Protein AF-0000000066044837 (afdb_homodimer)

pLDDT: mean 96.73, std 2.52, range [81.62, 98.88]

Organism: Granulibacter bethesdensis (strain ATCC BAA-1260 / CGDNIH1) (NCBI:txid391165)

Radius of gyration: 22.14 Å; Cα contacts (8 Å, |Δi|>4): 849; chains: 2; bounding box: 53×65×47 Å

Secondary structure (DSSP, 8-state):
--EEE----HHHHHHHHHTT---EE------HHHHHHHHHHTT--HHHHHHHHHHHHHHHHHHHSTTSEEEEEEEEEEETTEEE---SSHHHHHHHHHHHTT-EEEEEEEEEEEETTEEEEEEEE--EEEE----HHHHHHHHHHHGGGGGGSTTS--TTTGGGGGEEEEES-HHHHHTS-HHHHHHHHHHTTSS--/--EEE----HHHHHHHHHTT---EE------HHHHHHHHHHTT--HHHHHHHHHHHHHHHHHHHSTTSEEEEEEEEEEETTEEE---SSHHHHHHHHHHHTT-EEEEEEEEEEEETTEEEEEEEE--EEEE----HHHHHHHHHHHGGGGGGSTTS--TTTGGGGGEEEEES-HHHHHTS-HHHHHHHHHHTTSS--

Solvent-accessible surface area (backbone atoms only — not comparable to full-atom values): 20075 Å² total; per-residue (Å²): 114,51,40,32,31,25,42,77,51,65,60,53,51,48,51,37,47,37,45,66,43,81,53,50,68,48,61,50,93,67,67,61,67,60,53,49,51,53,34,50,76,70,65,50,49,67,62,56,45,18,38,49,54,4,38,52,23,7,27,58,51,5,56,78,37,50,81,24,46,15,37,5,52,22,69,37,32,38,43,93,89,40,78,42,64,57,38,92,44,69,69,52,33,50,53,47,49,59,67,42,45,59,34,63,36,32,41,31,13,11,34,21,34,12,39,53,47,37,80,75,49,70,54,77,47,66,27,38,41,30,29,36,80,64,37,69,68,38,49,53,50,48,50,66,71,51,48,74,65,24,45,79,24,54,76,50,48,41,65,88,28,48,36,46,73,50,42,76,45,78,45,70,54,67,48,27,70,64,41,32,51,51,64,67,48,51,54,50,36,34,76,69,63,60,38,82,73,116,50,40,32,31,24,41,77,50,64,59,54,50,50,53,38,48,37,43,66,43,80,53,50,68,46,63,49,94,67,67,61,66,59,52,51,52,51,33,52,75,71,66,50,51,67,61,56,44,17,38,50,53,4,37,53,25,6,26,59,50,4,56,79,37,50,82,25,46,14,37,6,50,22,68,36,32,37,43,92,89,41,78,42,64,57,38,92,44,70,70,52,34,51,53,49,50,59,66,41,45,58,33,63,36,32,42,29,12,10,34,22,34,11,39,53,49,36,80,75,48,72,52,77,47,66,27,38,42,29,29,37,78,63,37,68,70,39,49,54,51,49,49,66,70,51,47,74,64,24,46,79,25,54,76,48,49,42,67,88,28,47,37,47,73,48,42,76,45,77,45,70,54,67,48,29,70,65,41,33,50,51,66,65,46,52,53,49,37,33,78,69,61,61,39,82,72

Sequence (394 aa):
MKLILASASSARRSMLEQAGIDAESIPAAVDEDMVKQSMRAEGASAAETATALAHLKAERISRRYPDSVVIGSDQLLVCEGAWFDKAPDLERARARLLDFRGRAHHLVTSVVCAKGGSRLWHHVETPCLHMRRFSEDFLNRYLAQEGEALLGSVGCYRLEGPGIQLFDRIEGDYFSILGMPLLPLLGFLRQHQALTVMKLILASASSARRSMLEQAGIDAESIPAAVDEDMVKQSMRAEGASAAETATALAHLKAERISRRYPDSVVIGSDQLLVCEGAWFDKAPDLERARARLLDFRGRAHHLVTSVVCAKGGSRLWHHVETPCLHMRRFSEDFLNRYLAQEGEALLGSVGCYRLEGPGIQLFDRIEGDYFSILGMPLLPLLGFLRQHQALTV

Nearest PDB structures (foldseek):
  4heb-assembly1_B  TM=9.220E-01  e=2.336E-16  Bacillus subtilis
  4heb-assembly1_A  TM=9.160E-01  e=2.829E-16  Bacillus subtilis
  1exc-assembly1_A  TM=9.214E-01  e=7.849E-16  Bacillus subtilis
  4lu1-assembly1_A  TM=8.608E-01  e=3.426E-16  Escherichia coli K-12
  4jhc-assembly1_A  TM=8.567E-01  e=5.022E-16  Escherichia coli K-12

Foldseek 3Di:
DAEAEQDPFPLVVVVCVVVVHDHHYDHADDPLVVLVVVCVVVVHDPLRSQQVQQLVSQLRVQLVVQVYKYKGKGKWKAFPRDTFAQDPALVVLLVLLQVLEQHKIKIWMKMWIDHNNGTDDMDIWIKMFGFYNDDVVVVVVVCVVCPCVLSSARNSADCVDPRVNRGDDIGTDPSVNSHHPVVVVVVVCVVVVVDDD/DAEAEQDPFPLVVVVCVVVVHDHHYHHADDPLVVLVVVCVVVVHDPLRSQQVQQLVSQLRVQLVVQVYKYKGKGKWKAFPRDTFAQDPALVVLLVLLQVLEQHKIKIWMKMWIDHNNGTDDMDIWIKMFGFYNDDVVVVVVVCVVCPCVLSSARNSADCVDPRVNRGDDIGTDPSVNSHHPVVVVVVVCVVVVVDDD

Structure (mmCIF, N/CA/C/O backbone):
data_AF-0000000066044837-model_v1
#
loop_
_entity.id
_entity.type
_entity.pdbx_description
1 polymer 'Nucleoside triphosphate pyrophosphatase'
#
loop_
_atom_site.group_PDB
_atom_site.id
_atom_site.type_symbol
_atom_site.label_atom_id
_atom_site.label_alt_id
_atom_site.label_comp_id
_atom_site.label_asym_id
_atom_site.label_entity_id
_atom_site.label_seq_id
_atom_site.pdbx_PDB_ins_code
_atom_site.Cartn_x
_atom_site.Cartn_y
_atom_site.Cartn_z
_atom_site.occupancy
_atom_site.B_iso_or_equiv
_atom_site.auth_seq_id
_atom_site.auth_comp_id
_atom_site.auth_asym_id
_atom_site.auth_atom_id
_atom_site.pdbx_PDB_model_num
ATOM 1 N N . MET A 1 1 ? 20.234 14.742 12.75 1 83.12 1 MET A N 1
ATOM 2 C CA . MET A 1 1 ? 19.062 15.617 12.742 1 83.12 1 MET A CA 1
ATOM 3 C C . MET A 1 1 ? 17.859 14.914 13.344 1 83.12 1 MET A C 1
ATOM 5 O O . MET A 1 1 ? 17.625 13.734 13.086 1 83.12 1 MET A O 1
ATOM 9 N N . LYS A 1 2 ? 17.188 15.586 14.258 1 94.25 2 LYS A N 1
ATOM 10 C CA . LYS A 1 2 ? 16.031 15.016 14.938 1 94.25 2 LYS A CA 1
ATOM 11 C C . LYS A 1 2 ? 14.758 15.227 14.133 1 94.25 2 LYS A C 1
ATOM 13 O O . LYS A 1 2 ? 14.531 16.312 13.594 1 94.25 2 LYS A O 1
ATOM 18 N N . LEU A 1 3 ? 14.016 14.18 13.992 1 97.88 3 LEU A N 1
ATOM 19 C CA . LEU A 1 3 ? 12.742 14.227 13.273 1 97.88 3 LEU A CA 1
ATOM 20 C C . LEU A 1 3 ? 11.57 14.148 14.242 1 97.88 3 LEU A C 1
ATOM 22 O O . LEU A 1 3 ? 11.594 13.359 15.188 1 97.88 3 LEU A O 1
ATOM 26 N N . ILE A 1 4 ? 10.633 15.031 14 1 98.62 4 ILE A N 1
ATOM 27 C CA . ILE A 1 4 ? 9.422 15.016 14.812 1 98.62 4 ILE A CA 1
ATOM 28 C C . ILE A 1 4 ? 8.195 14.922 13.914 1 98.62 4 ILE A C 1
ATOM 30 O O . ILE A 1 4 ? 8.117 15.594 12.883 1 98.62 4 ILE A O 1
ATOM 34 N N . LEU A 1 5 ? 7.309 14.039 14.203 1 98.69 5 LEU A N 1
ATOM 35 C CA . LEU A 1 5 ? 6 13.938 13.562 1 98.69 5 LEU A CA 1
ATOM 36 C C . LEU A 1 5 ? 4.941 14.695 14.367 1 98.69 5 LEU A C 1
ATOM 38 O O . LEU A 1 5 ? 4.586 14.281 15.477 1 98.69 5 LEU A O 1
ATOM 42 N N . ALA A 1 6 ? 4.414 15.781 13.805 1 98.5 6 ALA A N 1
ATOM 43 C CA . ALA A 1 6 ? 3.402 16.609 14.469 1 98.5 6 ALA A CA 1
ATOM 44 C C . ALA A 1 6 ? 2.01 16 14.289 1 98.5 6 ALA A C 1
ATOM 46 O O . ALA A 1 6 ? 1.117 16.641 13.734 1 98.5 6 ALA A O 1
ATOM 47 N N . SER A 1 7 ? 1.787 14.797 14.766 1 96.75 7 SER A N 1
ATOM 48 C CA . SER A 1 7 ? 0.546 14.055 14.555 1 96.75 7 SER A CA 1
ATOM 49 C C . SER A 1 7 ? 0.29 13.078 15.695 1 96.75 7 SER A C 1
ATOM 51 O O . SER A 1 7 ? 1.23 12.516 16.266 1 96.75 7 SER A O 1
ATOM 53 N N . ALA A 1 8 ? -0.935 12.914 16.031 1 93.75 8 ALA A N 1
ATOM 54 C CA . ALA A 1 8 ? -1.349 11.859 16.953 1 93.75 8 ALA A CA 1
ATOM 55 C C . ALA A 1 8 ? -1.786 10.609 16.203 1 93.75 8 ALA A C 1
ATOM 57 O O . ALA A 1 8 ? -2.172 9.609 16.812 1 93.75 8 ALA A O 1
ATOM 58 N N . SER A 1 9 ? -1.78 10.672 14.883 1 93.75 9 SER A N 1
ATOM 59 C CA . SER A 1 9 ? -2.283 9.586 14.047 1 93.75 9 SER A CA 1
ATOM 60 C C . SER A 1 9 ? -1.426 8.336 14.195 1 93.75 9 SER A C 1
ATOM 62 O O . SER A 1 9 ? -0.23 8.359 13.898 1 93.75 9 SER A O 1
ATOM 64 N N . SER A 1 10 ? -2.053 7.266 14.555 1 94 10 SER A N 1
ATOM 65 C CA . SER A 1 10 ? -1.357 5.988 14.641 1 94 10 SER A CA 1
ATOM 66 C C . SER A 1 10 ? -0.9 5.512 13.266 1 94 10 SER A C 1
ATOM 68 O O . SER A 1 10 ? 0.177 4.926 13.133 1 94 10 SER A O 1
ATOM 70 N N . ALA A 1 11 ? -1.699 5.758 12.258 1 94.69 11 ALA A N 1
ATOM 71 C CA . ALA A 1 11 ? -1.371 5.344 10.891 1 94.69 11 ALA A CA 1
ATOM 72 C C . ALA A 1 11 ? -0.108 6.043 10.398 1 94.69 11 ALA A C 1
ATOM 74 O O . ALA A 1 11 ? 0.78 5.402 9.828 1 94.69 11 ALA A O 1
ATOM 75 N N . ARG A 1 12 ? 0.015 7.32 10.641 1 96.94 12 ARG A N 1
ATOM 76 C CA . ARG A 1 12 ? 1.171 8.094 10.203 1 96.94 12 ARG A CA 1
ATOM 77 C C . ARG A 1 12 ? 2.432 7.668 10.945 1 96.94 12 ARG A C 1
ATOM 79 O O . ARG A 1 12 ? 3.494 7.516 10.344 1 96.94 12 ARG A O 1
ATOM 86 N N . ARG A 1 13 ? 2.285 7.445 12.18 1 96.81 13 ARG A N 1
ATOM 87 C CA . ARG A 1 13 ? 3.412 6.988 12.992 1 96.81 13 ARG A CA 1
ATOM 88 C C . ARG A 1 13 ? 3.902 5.621 12.523 1 96.81 13 ARG A C 1
ATOM 90 O O . ARG A 1 13 ? 5.102 5.422 12.32 1 96.81 13 ARG A O 1
ATOM 97 N N . SER A 1 14 ? 2.988 4.691 12.383 1 95.94 14 SER A N 1
ATOM 98 C CA . SER A 1 14 ? 3.318 3.34 11.938 1 95.94 14 SER A CA 1
ATOM 99 C C . SER A 1 14 ? 4 3.359 10.57 1 95.94 14 SER A C 1
ATOM 101 O O . SER A 1 14 ? 4.938 2.598 10.328 1 95.94 14 SER A O 1
ATOM 103 N N . MET A 1 15 ? 3.514 4.215 9.742 1 96.25 15 MET A N 1
ATOM 104 C CA . MET A 1 15 ? 4.055 4.344 8.391 1 96.25 15 MET A CA 1
ATOM 105 C C . MET A 1 15 ? 5.527 4.73 8.43 1 96.25 15 MET A C 1
ATOM 107 O O . MET A 1 15 ? 6.355 4.125 7.746 1 96.25 15 MET A O 1
ATOM 111 N N . LEU A 1 16 ? 5.879 5.699 9.234 1 97.56 16 LEU A N 1
ATOM 112 C CA . LEU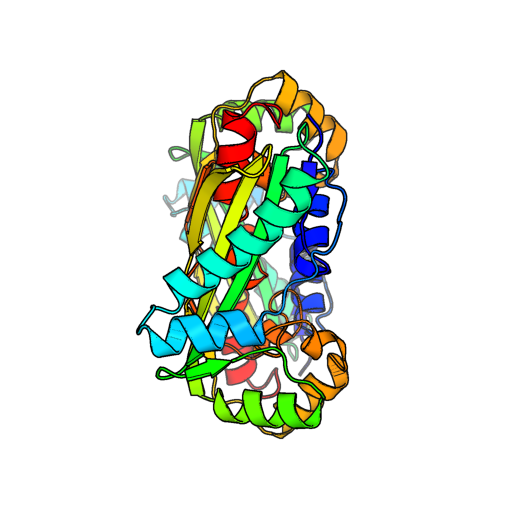 A 1 16 ? 7.262 6.141 9.375 1 97.56 16 LEU A CA 1
ATOM 113 C C . LEU A 1 16 ? 8.117 5.055 10.016 1 97.56 16 LEU A C 1
ATOM 115 O O . LEU A 1 16 ? 9.227 4.773 9.555 1 97.56 16 LEU A O 1
ATOM 119 N N . GLU A 1 17 ? 7.531 4.441 11.016 1 97.06 17 GLU A N 1
ATOM 120 C CA . GLU A 1 17 ? 8.25 3.373 11.711 1 97.06 17 GLU A CA 1
ATOM 121 C C . GLU A 1 17 ? 8.57 2.221 10.766 1 97.06 17 GLU A C 1
ATOM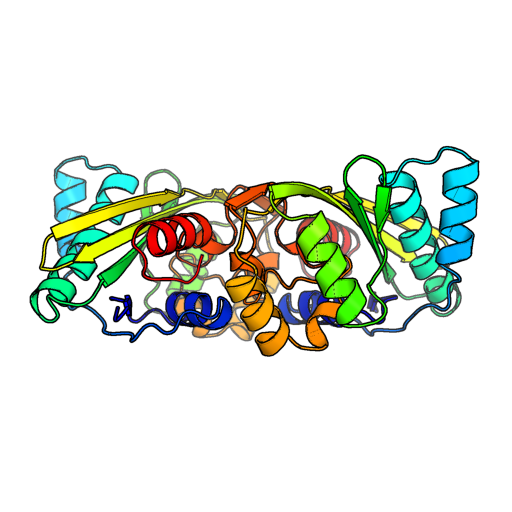 123 O O . GLU A 1 17 ? 9.695 1.717 10.75 1 97.06 17 GLU A O 1
ATOM 128 N N . GLN A 1 18 ? 7.629 1.812 10.016 1 95.94 18 GLN A N 1
ATOM 129 C CA . GLN A 1 18 ? 7.812 0.71 9.078 1 95.94 18 GLN A CA 1
ATOM 130 C C . GLN A 1 18 ? 8.852 1.058 8.016 1 95.94 18 GLN A C 1
ATOM 132 O O . GLN A 1 18 ? 9.578 0.18 7.539 1 95.94 18 GLN A O 1
ATOM 137 N N . ALA A 1 19 ? 8.898 2.297 7.668 1 96.56 19 ALA A N 1
ATOM 138 C CA . ALA A 1 19 ? 9.859 2.756 6.676 1 96.56 19 ALA A CA 1
ATOM 139 C C . ALA A 1 19 ? 11.258 2.885 7.281 1 96.56 19 ALA A C 1
ATOM 141 O O . ALA A 1 19 ? 12.211 3.234 6.59 1 96.56 19 ALA A O 1
ATOM 142 N N . GLY A 1 20 ? 11.367 2.656 8.586 1 94.94 20 GLY A N 1
ATOM 143 C CA . GLY A 1 20 ? 12.648 2.732 9.273 1 94.94 20 GLY A CA 1
ATOM 144 C C . GLY A 1 20 ? 13.008 4.137 9.711 1 94.94 20 GLY A C 1
ATOM 145 O O . GLY A 1 20 ? 14.188 4.461 9.875 1 94.94 20 GLY A O 1
ATOM 146 N N . ILE A 1 21 ? 12.031 4.992 9.781 1 95.69 21 ILE A N 1
ATOM 147 C CA . ILE A 1 21 ? 12.273 6.375 10.18 1 95.69 21 ILE A CA 1
ATOM 148 C C . ILE A 1 21 ? 11.969 6.539 11.664 1 95.69 21 ILE A C 1
ATOM 150 O O . ILE A 1 21 ? 10.852 6.254 12.117 1 95.69 21 ILE A O 1
ATOM 154 N N . ASP A 1 22 ? 12.914 6.922 12.359 1 95 22 ASP A N 1
ATOM 155 C CA . ASP A 1 22 ? 12.758 7.211 13.781 1 95 22 ASP A CA 1
ATOM 156 C C . ASP A 1 22 ? 12.312 8.656 14 1 95 22 ASP A C 1
ATOM 158 O O . ASP A 1 22 ? 13.141 9.57 14.023 1 95 22 ASP A O 1
ATOM 162 N N . ALA A 1 23 ? 11.039 8.875 14.156 1 97.38 23 ALA A N 1
ATOM 163 C CA . ALA A 1 23 ? 10.461 10.195 14.398 1 97.38 23 ALA A CA 1
ATOM 164 C C . ALA A 1 23 ? 9.656 10.211 15.695 1 97.38 23 ALA A C 1
ATOM 166 O O . ALA A 1 23 ? 8.828 9.328 15.93 1 97.38 23 ALA A O 1
ATOM 167 N N . GLU A 1 24 ? 9.945 11.156 16.516 1 97.69 24 GLU A N 1
ATOM 168 C CA . GLU A 1 24 ? 9.148 11.336 17.734 1 97.69 24 GLU A CA 1
ATOM 169 C C . GLU A 1 24 ? 7.793 11.961 17.422 1 97.69 24 GLU A C 1
ATOM 171 O O . GLU A 1 24 ? 7.711 12.969 16.703 1 97.69 24 GLU A O 1
ATOM 176 N N . SER A 1 25 ? 6.738 11.344 17.891 1 97.88 25 SER A N 1
ATOM 177 C CA . SER A 1 25 ? 5.395 11.875 17.672 1 97.88 25 SER A CA 1
ATOM 178 C C . SER A 1 25 ? 5 12.867 18.75 1 97.88 25 SER A C 1
ATOM 180 O O . SER A 1 25 ? 4.957 12.523 19.938 1 97.88 25 SER A O 1
ATOM 182 N N . ILE A 1 26 ? 4.758 14.062 18.391 1 97.94 26 ILE A N 1
ATOM 183 C CA . ILE A 1 26 ? 4.281 15.117 19.281 1 97.94 26 ILE A CA 1
ATOM 184 C C . ILE A 1 26 ? 3.059 15.789 18.656 1 97.94 26 ILE A C 1
ATOM 186 O O . ILE A 1 26 ? 3.188 16.625 17.766 1 97.94 26 ILE A O 1
ATOM 190 N N . PRO A 1 27 ? 1.899 15.414 19.172 1 96.25 27 PRO A N 1
ATOM 191 C CA . PRO A 1 27 ? 0.694 16.016 18.594 1 96.25 27 PRO A CA 1
ATOM 192 C C . PRO A 1 27 ? 0.647 17.531 18.781 1 96.25 27 PRO A C 1
ATOM 194 O O . PRO A 1 27 ? 1.071 18.047 19.812 1 96.25 27 PRO A O 1
ATOM 197 N N . ALA A 1 28 ? 0.151 18.188 17.719 1 94.12 28 ALA A N 1
ATOM 198 C CA . ALA A 1 28 ? -0.02 19.641 17.766 1 94.12 28 ALA A CA 1
ATOM 199 C C . ALA A 1 28 ? -1.445 20 18.172 1 94.12 28 ALA A C 1
ATOM 201 O O . ALA A 1 28 ? -2.41 19.438 17.656 1 94.12 28 ALA A O 1
ATOM 202 N N . ALA A 1 29 ? -1.58 20.953 19.062 1 91 29 ALA A N 1
ATOM 203 C CA . ALA A 1 29 ? -2.891 21.469 19.438 1 91 29 ALA A CA 1
ATOM 204 C C . ALA A 1 29 ? -3.359 22.547 18.469 1 91 29 ALA A C 1
ATOM 206 O O . ALA A 1 29 ? -2.877 23.688 18.5 1 91 29 ALA A O 1
ATOM 207 N N . VAL A 1 30 ? -4.105 22.172 17.594 1 93 30 VAL A N 1
ATOM 208 C CA . VAL A 1 30 ? -4.652 23.094 16.594 1 93 30 VAL A CA 1
ATOM 209 C C . VAL A 1 30 ? -6.172 22.938 16.531 1 93 30 VAL A C 1
ATOM 211 O O . VAL A 1 30 ? -6.695 21.828 16.609 1 93 30 VAL A O 1
ATOM 214 N N . ASP A 1 31 ? -6.891 24.062 16.484 1 94.62 31 ASP A N 1
ATOM 215 C CA . ASP A 1 31 ? -8.328 24.031 16.25 1 94.62 31 ASP A CA 1
ATOM 216 C C . ASP A 1 31 ? -8.641 23.828 14.773 1 94.62 31 ASP A C 1
ATOM 218 O O . ASP A 1 31 ? -8.867 24.797 14.047 1 94.62 31 ASP A O 1
ATOM 222 N N . GLU A 1 32 ? -8.727 22.562 14.398 1 94.62 32 GLU A N 1
ATOM 223 C CA . GLU A 1 32 ? -8.875 22.234 12.984 1 94.62 32 GLU A CA 1
ATOM 224 C C . GLU A 1 32 ? -10.195 22.75 12.43 1 94.62 32 GLU A C 1
ATOM 226 O O . GLU A 1 32 ? -10.266 23.172 11.273 1 94.62 32 GLU A O 1
ATOM 231 N N . ASP A 1 33 ? -11.195 22.719 13.242 1 94.19 33 ASP A N 1
ATOM 232 C CA . ASP A 1 33 ? -12.523 23.141 12.797 1 94.19 33 ASP A CA 1
ATOM 233 C C . ASP A 1 33 ? -12.523 24.625 12.43 1 94.19 33 ASP A C 1
ATOM 235 O O . ASP A 1 33 ? -13.07 25.016 11.398 1 94.19 33 ASP A O 1
ATOM 239 N N . MET A 1 34 ? -11.938 25.375 13.234 1 95.62 34 MET A N 1
ATOM 240 C CA . MET A 1 34 ? -11.859 26.812 13 1 95.62 34 MET A CA 1
ATOM 241 C C . MET A 1 34 ? -11.102 27.109 11.711 1 95.62 34 MET A C 1
ATOM 243 O O . MET A 1 34 ? -11.516 27.953 10.922 1 95.62 34 MET A O 1
ATOM 247 N N . VAL A 1 35 ? -10.016 26.453 11.531 1 96.25 35 VAL A N 1
ATOM 248 C CA . VAL A 1 35 ? -9.211 26.656 10.328 1 96.25 35 VAL A CA 1
ATOM 249 C C . VAL A 1 35 ? -10.023 26.266 9.094 1 96.25 35 VAL A C 1
ATOM 251 O O . VAL A 1 35 ? -10.102 27.031 8.133 1 96.25 35 VAL A O 1
ATOM 254 N N . LYS A 1 36 ? -10.719 25.219 9.156 1 96.12 36 LYS A N 1
ATOM 255 C CA . LYS A 1 36 ? -11.516 24.75 8.023 1 96.12 36 LYS A CA 1
ATOM 256 C C . LYS A 1 36 ? -12.633 25.734 7.691 1 96.12 36 LYS A C 1
ATOM 258 O O . LYS A 1 36 ? -12.875 26.031 6.52 1 96.12 36 LYS A O 1
ATOM 263 N N . GLN A 1 37 ? -13.25 26.156 8.695 1 95.62 37 GLN A N 1
ATOM 264 C CA . GLN A 1 37 ? -14.328 27.125 8.5 1 95.62 37 GLN A CA 1
ATOM 265 C C . GLN A 1 37 ? -13.812 28.406 7.84 1 95.62 37 GLN A C 1
ATOM 267 O O . GLN A 1 37 ? -14.438 28.922 6.91 1 95.62 37 GLN A O 1
ATOM 272 N N . SER A 1 38 ? -12.766 28.859 8.32 1 96.94 38 SER A N 1
ATOM 273 C CA . SER A 1 38 ? -12.164 30.062 7.766 1 96.94 38 SER A CA 1
ATOM 274 C C . SER A 1 38 ? -11.758 29.859 6.309 1 96.94 38 SER A C 1
ATOM 276 O O . SER A 1 38 ? -12.023 30.703 5.457 1 96.94 38 SER A O 1
ATOM 278 N N . MET A 1 39 ? -11.117 28.766 6.062 1 96.94 39 MET A N 1
ATOM 279 C CA . MET A 1 39 ? -10.656 28.453 4.711 1 96.94 39 MET A CA 1
ATOM 280 C C . MET A 1 39 ? -11.836 28.312 3.75 1 96.94 39 MET A C 1
ATOM 282 O O . MET A 1 39 ? -11.797 28.844 2.641 1 96.94 39 MET A O 1
ATOM 286 N N . ARG A 1 40 ? -12.828 27.672 4.195 1 94.12 40 ARG A N 1
ATOM 287 C CA . ARG A 1 40 ? -14.031 27.516 3.373 1 94.12 40 ARG A CA 1
ATOM 288 C C . ARG A 1 40 ? -14.648 28.875 3.062 1 94.12 40 ARG A C 1
ATOM 290 O O . ARG A 1 40 ? -15.078 29.125 1.935 1 94.12 40 ARG A O 1
ATOM 297 N N . ALA A 1 41 ? -14.758 29.719 4.055 1 96.19 41 ALA A N 1
ATOM 298 C CA . ALA A 1 41 ? -15.336 31.047 3.902 1 96.19 41 ALA A CA 1
ATOM 299 C C . ALA A 1 41 ? -14.57 31.875 2.871 1 96.19 41 ALA A C 1
ATOM 301 O O . ALA A 1 41 ? -15.148 32.688 2.17 1 96.19 41 ALA A O 1
ATOM 302 N N . GLU A 1 42 ? -13.367 31.594 2.73 1 97.5 42 GLU A N 1
ATOM 303 C CA . GLU A 1 42 ? -12.516 32.312 1.799 1 97.5 42 GLU A CA 1
ATOM 304 C C . GLU A 1 42 ? -12.492 31.641 0.429 1 97.5 42 GLU A C 1
ATOM 306 O O . GLU A 1 42 ? -11.789 32.094 -0.479 1 97.5 42 GLU A O 1
ATOM 311 N N . GLY A 1 43 ? -13.133 30.547 0.273 1 96.56 43 GLY A N 1
ATOM 312 C CA . GLY A 1 43 ? -13.211 29.844 -1 1 96.56 43 GLY A CA 1
ATOM 313 C C . GLY A 1 43 ? -11.992 28.984 -1.282 1 96.56 43 GLY A C 1
ATOM 314 O O . GLY A 1 43 ? -11.703 28.672 -2.439 1 96.56 43 GLY A O 1
ATOM 315 N N . ALA A 1 44 ? -11.281 28.609 -0.222 1 97.38 44 ALA A N 1
ATOM 316 C CA . ALA A 1 44 ? -10.086 27.781 -0.397 1 97.38 44 ALA A CA 1
ATOM 317 C C . ALA A 1 44 ? -10.453 26.375 -0.842 1 97.38 44 ALA A C 1
ATOM 319 O O . ALA A 1 44 ? -11.5 25.844 -0.453 1 97.38 44 ALA A O 1
ATOM 320 N N . SER A 1 45 ? -9.633 25.812 -1.695 1 97.94 45 SER A N 1
ATOM 321 C CA . SER A 1 45 ? -9.805 24.422 -2.111 1 97.94 45 SER A CA 1
ATOM 322 C C . SER A 1 45 ? -9.477 23.469 -0.974 1 97.94 45 SER A C 1
ATOM 324 O O . SER A 1 45 ? -8.875 23.859 0.024 1 97.94 45 SER A O 1
ATOM 326 N N . ALA A 1 46 ? -9.875 22.203 -1.125 1 97.81 46 ALA A N 1
ATOM 327 C CA . ALA A 1 46 ? -9.523 21.172 -0.165 1 97.81 46 ALA A CA 1
ATOM 328 C C . ALA A 1 46 ? -8.008 21.016 -0.04 1 97.81 46 ALA A C 1
ATOM 330 O O . ALA A 1 46 ? -7.488 20.828 1.06 1 97.81 46 ALA A O 1
ATOM 331 N N . ALA A 1 47 ? -7.328 21.125 -1.154 1 98.25 47 ALA A N 1
ATOM 332 C CA . ALA A 1 47 ? -5.875 21 -1.176 1 98.25 47 ALA A CA 1
ATOM 333 C C . ALA A 1 47 ? -5.215 22.125 -0.383 1 98.25 47 ALA A C 1
ATOM 335 O O . ALA A 1 47 ? -4.309 21.891 0.415 1 98.25 47 ALA A O 1
ATOM 336 N N . GLU A 1 48 ? -5.668 23.312 -0.603 1 98.44 48 GLU A N 1
ATOM 337 C CA . GLU A 1 48 ? -5.16 24.453 0.15 1 98.44 48 GLU A CA 1
ATOM 338 C C . GLU A 1 48 ? -5.426 24.297 1.645 1 98.44 48 GLU A C 1
ATOM 340 O O . GLU A 1 48 ? -4.566 24.609 2.471 1 98.44 48 GLU A O 1
ATOM 345 N N . THR A 1 49 ? -6.586 23.828 1.954 1 98.38 49 THR A N 1
ATOM 346 C CA . THR A 1 49 ? -6.988 23.672 3.348 1 98.38 49 THR A CA 1
ATOM 347 C C . THR A 1 49 ? -6.164 22.578 4.035 1 98.38 49 THR A C 1
ATOM 349 O O . THR A 1 49 ? -5.629 22.797 5.125 1 98.38 49 THR A O 1
ATOM 352 N N . ALA A 1 50 ? -6.023 21.438 3.395 1 98.25 50 ALA A N 1
ATOM 353 C CA . ALA A 1 50 ? -5.207 20.359 3.947 1 98.25 50 ALA A CA 1
ATOM 354 C C . ALA A 1 50 ? -3.77 20.812 4.168 1 98.25 50 ALA A C 1
ATOM 356 O O . ALA A 1 50 ? -3.16 20.5 5.191 1 98.25 50 ALA A O 1
ATOM 357 N N . THR A 1 51 ? -3.248 21.562 3.225 1 98.62 51 THR A N 1
ATOM 358 C CA . THR A 1 51 ? -1.88 22.047 3.328 1 98.62 51 THR A CA 1
ATOM 359 C C . THR A 1 51 ? -1.755 23.062 4.469 1 98.62 51 THR A C 1
ATOM 361 O O . THR A 1 51 ? -0.784 23.031 5.227 1 98.62 51 THR A O 1
ATOM 364 N N . ALA A 1 52 ? -2.744 23.938 4.586 1 98.38 52 ALA A N 1
ATOM 365 C CA . ALA A 1 52 ? -2.734 24.922 5.668 1 98.38 52 ALA A CA 1
ATOM 366 C C . ALA A 1 52 ? -2.738 24.25 7.031 1 98.38 52 ALA A C 1
ATOM 368 O O . ALA A 1 52 ? -1.989 24.641 7.93 1 98.38 52 ALA A O 1
ATOM 369 N N . LEU A 1 53 ? -3.545 23.281 7.203 1 98.12 53 LEU A N 1
ATOM 370 C CA . LEU A 1 53 ? -3.637 22.531 8.461 1 98.12 53 LEU A CA 1
ATOM 371 C C . LEU A 1 53 ? -2.336 21.797 8.75 1 98.12 53 LEU A C 1
ATOM 373 O O . LEU A 1 53 ? -1.828 21.844 9.875 1 98.12 53 LEU A O 1
ATOM 377 N N . ALA A 1 54 ? -1.814 21.094 7.742 1 98.5 54 ALA A N 1
ATOM 378 C CA . ALA A 1 54 ? -0.53 20.422 7.902 1 98.5 54 ALA A CA 1
ATOM 379 C C . ALA A 1 54 ? 0.563 21.406 8.305 1 98.5 54 ALA A C 1
ATOM 381 O O . ALA A 1 54 ? 1.366 21.125 9.195 1 98.5 54 ALA A O 1
ATOM 382 N N . HIS A 1 55 ? 0.56 22.531 7.648 1 98.5 55 HIS A N 1
ATOM 383 C CA . HIS A 1 55 ? 1.551 23.562 7.922 1 98.5 55 HIS A CA 1
ATOM 384 C C . HIS A 1 55 ? 1.428 24.078 9.352 1 98.5 55 HIS A C 1
ATOM 386 O O . HIS A 1 55 ? 2.432 24.219 10.055 1 98.5 55 HIS A O 1
ATOM 392 N N . LEU A 1 56 ? 0.248 24.406 9.75 1 98.31 56 LEU A N 1
ATOM 393 C CA . LEU A 1 56 ? 0.012 24.938 11.086 1 98.31 56 LEU A CA 1
ATOM 394 C C . LEU A 1 56 ? 0.511 23.953 12.148 1 98.31 56 LEU A C 1
ATOM 396 O O . LEU A 1 56 ? 1.158 24.375 13.117 1 98.31 56 LEU A O 1
ATOM 400 N N . LYS A 1 57 ? 0.267 22.672 11.977 1 98.5 57 LYS A N 1
ATOM 401 C CA . LYS A 1 57 ? 0.734 21.656 12.906 1 98.5 57 LYS A CA 1
ATOM 402 C C . LYS A 1 57 ? 2.258 21.609 12.953 1 98.5 57 LYS A C 1
ATOM 404 O O . LYS A 1 57 ? 2.852 21.641 14.039 1 98.5 57 LYS A O 1
ATOM 409 N N . ALA A 1 58 ? 2.846 21.578 11.82 1 98.56 58 ALA A N 1
ATOM 410 C CA . ALA A 1 58 ? 4.301 21.5 11.727 1 98.56 58 ALA A CA 1
ATOM 411 C C . ALA A 1 58 ? 4.953 22.75 12.297 1 98.56 58 ALA A C 1
ATOM 413 O O . ALA A 1 58 ? 5.949 22.672 13.016 1 98.56 58 ALA A O 1
ATOM 414 N N . GLU A 1 59 ? 4.426 23.906 11.93 1 98.25 59 GLU A N 1
ATOM 415 C CA . GLU A 1 59 ? 4.973 25.188 12.367 1 98.25 59 GLU A CA 1
ATOM 416 C C . GLU A 1 59 ? 4.953 25.297 13.891 1 98.25 59 GLU A C 1
ATOM 418 O O . GLU A 1 59 ? 5.953 25.688 14.5 1 98.25 59 GLU A O 1
ATOM 423 N N . ARG A 1 60 ? 3.834 24.984 14.5 1 97.94 60 ARG A N 1
ATOM 424 C CA . ARG A 1 60 ? 3.67 25.094 15.945 1 97.94 60 ARG A CA 1
ATOM 425 C C . ARG A 1 60 ? 4.719 24.25 16.672 1 97.94 60 ARG A C 1
ATOM 427 O O . ARG A 1 60 ? 5.371 24.75 17.594 1 97.94 60 ARG A O 1
ATOM 434 N N . ILE A 1 61 ? 4.895 23.031 16.281 1 98.38 61 ILE A N 1
ATOM 435 C CA . ILE A 1 61 ? 5.832 22.125 16.953 1 98.38 61 ILE A CA 1
ATOM 436 C C . ILE A 1 61 ? 7.266 22.547 16.641 1 98.38 61 ILE A C 1
ATOM 438 O O . ILE A 1 61 ? 8.141 22.484 17.5 1 98.38 61 ILE A O 1
ATOM 442 N N . SER A 1 62 ? 7.527 23.031 15.391 1 98 62 SER A N 1
ATOM 443 C CA . SER A 1 62 ? 8.883 23.391 14.984 1 98 62 SER A CA 1
ATOM 444 C C . SER A 1 62 ? 9.375 24.609 15.75 1 98 62 SER A C 1
ATOM 446 O O . SER A 1 62 ? 10.578 24.781 15.961 1 98 62 SER A O 1
ATOM 448 N N . ARG A 1 63 ? 8.508 25.531 16.141 1 98.12 63 ARG A N 1
ATOM 449 C CA . ARG A 1 63 ? 8.883 26.688 16.953 1 98.12 63 ARG A CA 1
ATOM 450 C C . ARG A 1 63 ? 9.383 26.25 18.328 1 98.12 63 ARG A C 1
ATOM 452 O O . ARG A 1 63 ? 10.273 26.891 18.891 1 98.12 63 ARG A O 1
ATOM 459 N N . ARG A 1 64 ? 8.805 25.188 18.875 1 97.62 64 ARG A N 1
ATOM 460 C CA . ARG A 1 64 ? 9.188 24.672 20.188 1 97.62 64 ARG A CA 1
ATOM 461 C C . ARG A 1 64 ? 10.469 23.844 20.094 1 97.62 64 ARG A C 1
ATOM 463 O O . ARG A 1 64 ? 11.227 23.766 21.062 1 97.62 64 ARG A O 1
ATOM 470 N N . TYR A 1 65 ? 10.664 23.281 18.953 1 97.69 65 TYR A N 1
ATOM 471 C CA . TYR A 1 65 ? 11.852 22.469 18.703 1 97.69 65 TYR A CA 1
ATOM 472 C C . TYR A 1 65 ? 12.609 22.984 17.484 1 97.69 65 TYR A C 1
ATOM 474 O O . TYR A 1 65 ? 12.68 22.297 16.453 1 97.69 65 TYR A O 1
ATOM 482 N N . PRO A 1 66 ? 13.289 24.109 17.594 1 96.75 66 PRO A N 1
ATOM 483 C CA . PRO A 1 66 ? 13.828 24.828 16.438 1 96.75 66 PRO A CA 1
ATOM 484 C C . PRO A 1 66 ? 14.938 24.062 15.719 1 96.75 66 PRO A C 1
ATOM 486 O O . PRO A 1 66 ? 15.234 24.344 14.555 1 96.75 66 PRO A O 1
ATOM 489 N N . ASP A 1 67 ? 15.57 23.078 16.281 1 95.88 67 ASP A N 1
ATOM 490 C CA . ASP A 1 67 ? 16.672 22.359 15.68 1 95.88 67 ASP A CA 1
ATOM 491 C C . ASP A 1 67 ? 16.188 21.062 15.016 1 95.88 67 ASP A C 1
ATOM 493 O O . ASP A 1 67 ? 16.969 20.359 14.383 1 95.88 67 ASP A O 1
ATOM 497 N N . SER A 1 68 ? 14.93 20.781 15.133 1 97.12 68 SER A N 1
ATOM 498 C CA . SER A 1 68 ? 14.359 19.562 14.57 1 97.12 68 SER A CA 1
ATOM 499 C C . SER A 1 68 ? 13.641 19.859 13.258 1 97.12 68 SER A C 1
ATOM 501 O O . SER A 1 68 ? 13.148 20.969 13.039 1 97.12 68 SER A O 1
ATOM 503 N N . VAL A 1 69 ? 13.688 18.938 12.352 1 97.94 69 VAL A N 1
ATOM 504 C CA . VAL A 1 69 ? 12.766 18.953 11.219 1 97.94 69 VAL A CA 1
ATOM 505 C C . VAL A 1 69 ? 11.438 18.328 11.633 1 97.94 69 VAL A C 1
ATOM 507 O O . VAL A 1 69 ? 11.398 17.203 12.148 1 97.94 69 VAL A O 1
ATOM 510 N N . VAL A 1 70 ? 10.391 19.094 11.445 1 98.69 70 VAL A N 1
ATOM 511 C CA . VAL A 1 70 ? 9.07 18.672 11.898 1 98.69 70 VAL A CA 1
ATOM 512 C C . VAL A 1 70 ? 8.195 18.328 10.695 1 98.69 70 VAL A C 1
ATOM 514 O O . VAL A 1 70 ? 8.102 19.125 9.758 1 98.69 70 VAL A O 1
ATOM 517 N N . ILE A 1 71 ? 7.578 17.141 10.742 1 98.81 71 ILE A N 1
ATOM 518 C CA . ILE A 1 71 ? 6.668 16.672 9.703 1 98.81 71 ILE A CA 1
ATOM 519 C C . ILE A 1 71 ? 5.223 16.891 10.148 1 98.81 71 ILE A C 1
ATOM 521 O O . ILE A 1 71 ? 4.801 16.359 11.18 1 98.81 71 ILE A O 1
ATOM 525 N N . GLY A 1 72 ? 4.547 17.703 9.453 1 98.69 72 GLY A N 1
ATOM 526 C CA . GLY A 1 72 ? 3.104 17.828 9.594 1 98.69 72 GLY A CA 1
ATOM 527 C C . GLY A 1 72 ? 2.338 17.266 8.406 1 98.69 72 GLY A C 1
ATOM 528 O O . GLY A 1 72 ? 2.771 17.406 7.262 1 98.69 72 GLY A O 1
ATOM 529 N N . SER A 1 73 ? 1.176 16.641 8.703 1 98.31 73 SER A N 1
ATOM 530 C CA . SER A 1 73 ? 0.325 16.109 7.641 1 98.31 73 SER A CA 1
ATOM 531 C C . SER A 1 73 ? -1.151 16.234 8.008 1 98.31 73 SER A C 1
ATOM 533 O O . SER A 1 73 ? -1.502 16.281 9.188 1 98.31 73 SER A O 1
ATOM 535 N N . ASP A 1 74 ? -1.947 16.391 6.996 1 97.62 74 ASP A N 1
ATOM 536 C CA . ASP A 1 74 ? -3.398 16.438 7.152 1 97.62 74 ASP A CA 1
ATOM 537 C C . ASP A 1 74 ? -4.098 15.836 5.93 1 97.62 74 ASP A C 1
ATOM 539 O O . ASP A 1 74 ? -3.535 15.82 4.832 1 97.62 74 ASP A O 1
ATOM 543 N N . GLN A 1 75 ? -5.219 15.297 6.195 1 97.62 75 GLN A N 1
ATOM 544 C CA . GLN A 1 75 ? -5.984 14.664 5.129 1 97.62 75 GLN A CA 1
ATOM 545 C C . GLN A 1 75 ? -7.461 15.047 5.211 1 97.62 75 GLN A C 1
ATOM 547 O O . GLN A 1 75 ? -8.07 14.969 6.281 1 97.62 75 GLN A O 1
ATOM 552 N N . LEU A 1 76 ? -8.008 15.469 4.094 1 97.56 76 LEU A N 1
ATOM 553 C CA . LEU A 1 76 ? -9.422 15.773 3.955 1 97.56 76 LEU A CA 1
ATOM 554 C C . LEU A 1 76 ? -10.094 14.812 2.984 1 97.56 76 LEU A C 1
ATOM 556 O O . LEU A 1 76 ? -9.539 14.492 1.935 1 97.56 76 LEU A O 1
ATOM 560 N N . LEU A 1 77 ? -11.242 14.328 3.389 1 98.19 77 LEU A N 1
ATOM 561 C CA . LEU A 1 77 ? -12.055 13.539 2.473 1 98.19 77 LEU A CA 1
ATOM 562 C C . LEU A 1 77 ? -13.078 14.414 1.761 1 98.19 77 LEU A C 1
ATOM 564 O O . LEU A 1 77 ? -13.781 15.203 2.4 1 98.19 77 LEU A O 1
ATOM 568 N N . VAL A 1 78 ? -13.078 14.344 0.445 1 98.12 78 VAL A N 1
ATOM 569 C CA . VAL A 1 78 ? -13.992 15.133 -0.376 1 98.12 78 VAL A CA 1
ATOM 570 C C . VAL A 1 78 ? -14.898 14.203 -1.178 1 98.12 78 VAL A C 1
ATOM 572 O O . VAL A 1 78 ? -14.422 13.305 -1.876 1 98.12 78 VAL A O 1
ATOM 575 N N . CYS A 1 79 ? -16.141 14.406 -1.065 1 97.38 79 CYS A N 1
ATOM 576 C CA . CYS A 1 79 ? -17.141 13.68 -1.847 1 97.38 79 CYS A CA 1
ATOM 577 C C . CYS A 1 79 ? -18.234 14.625 -2.342 1 97.38 79 CYS A C 1
ATOM 579 O O . CYS A 1 79 ? -18.922 15.25 -1.541 1 97.38 79 CYS A O 1
ATOM 581 N N . GLU A 1 80 ? -18.297 14.695 -3.635 1 94.81 80 GLU A N 1
ATOM 582 C CA . GLU A 1 80 ? -19.312 15.555 -4.246 1 94.81 80 GLU A CA 1
ATOM 583 C C . GLU A 1 80 ? -19.266 16.969 -3.66 1 94.81 80 GLU A C 1
ATOM 585 O O . GLU A 1 80 ? -20.297 17.5 -3.254 1 94.81 80 GLU A O 1
ATOM 590 N N . GLY A 1 81 ? -18.125 17.469 -3.486 1 92.12 81 GLY A N 1
ATOM 591 C CA . GLY A 1 81 ? -17.922 18.844 -3.084 1 92.12 81 GLY A CA 1
ATOM 592 C C . GLY A 1 81 ? -17.953 19.031 -1.579 1 92.12 81 GLY A C 1
ATOM 593 O O . GLY A 1 81 ? -17.547 20.094 -1.076 1 92.12 81 GLY A O 1
ATOM 594 N N . ALA A 1 82 ? -18.375 18.031 -0.861 1 94.5 82 ALA A N 1
ATOM 595 C CA . ALA A 1 82 ? -18.438 18.125 0.596 1 94.5 82 ALA A CA 1
ATOM 596 C C . ALA A 1 82 ? -17.156 17.60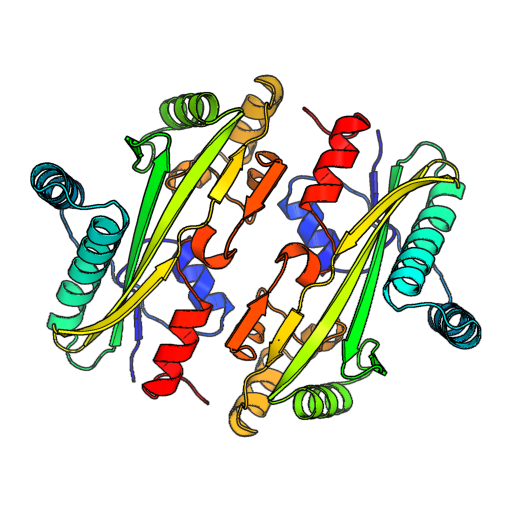9 1.234 1 94.5 82 ALA A C 1
ATOM 598 O O . ALA A 1 82 ? -16.5 16.703 0.699 1 94.5 82 ALA A O 1
ATOM 599 N N . TRP A 1 83 ? -16.828 18.25 2.387 1 95.88 83 TRP A N 1
ATOM 600 C CA . TRP A 1 83 ? -15.695 17.797 3.189 1 95.88 83 TRP A CA 1
ATOM 601 C C . TRP A 1 83 ? -16.156 16.953 4.371 1 95.88 83 TRP A C 1
ATOM 603 O O . TRP A 1 83 ? -17.188 17.25 4.984 1 95.88 83 TRP A O 1
ATOM 613 N N . PHE A 1 84 ? -15.32 16 4.688 1 95.06 84 PHE A N 1
ATOM 614 C CA . PHE A 1 84 ? -15.68 15.125 5.801 1 95.06 84 PHE A CA 1
ATOM 615 C C . PHE A 1 84 ? -14.516 14.992 6.777 1 95.06 84 PHE A C 1
ATOM 617 O O . PHE A 1 84 ? -13.359 14.867 6.363 1 95.06 84 PHE A O 1
ATOM 624 N N . ASP A 1 85 ? -14.891 15.039 8.062 1 91.94 85 ASP A N 1
ATOM 625 C CA . ASP A 1 85 ? -13.945 14.75 9.133 1 91.94 85 ASP A CA 1
ATOM 626 C C . ASP A 1 85 ? -14.148 13.336 9.672 1 91.94 85 ASP A C 1
ATOM 628 O O . ASP A 1 85 ? -14.977 12.578 9.148 1 91.94 85 ASP A O 1
ATOM 632 N N . LYS A 1 86 ? -13.367 13.039 10.711 1 95.62 86 LYS A N 1
ATOM 633 C CA . LYS A 1 86 ? -13.539 11.734 11.336 1 95.62 86 LYS A CA 1
ATOM 634 C C . LYS A 1 86 ? -14.906 11.625 12 1 95.62 86 LYS A C 1
ATOM 636 O O . LYS A 1 86 ? -15.398 12.586 12.594 1 95.62 86 LYS A O 1
ATOM 641 N N . ALA A 1 87 ? -15.492 10.43 11.812 1 97 87 ALA A N 1
ATOM 642 C CA . ALA A 1 87 ? -16.781 10.188 12.461 1 97 87 ALA A CA 1
ATOM 643 C C . ALA A 1 87 ? -16.625 10.102 13.977 1 97 87 ALA A C 1
ATOM 645 O O . ALA A 1 87 ? -15.656 9.523 14.469 1 97 87 ALA A O 1
ATOM 646 N N . PRO A 1 88 ? -17.547 10.664 14.727 1 96.25 88 PRO A N 1
ATOM 647 C CA . PRO A 1 88 ? -17.438 10.672 16.188 1 96.25 88 PRO A CA 1
ATOM 648 C C . PRO A 1 88 ? -17.75 9.312 16.797 1 96.25 88 PRO A C 1
ATOM 650 O O . PRO A 1 88 ? -17.359 9.047 17.953 1 96.25 88 PRO A O 1
ATOM 653 N N . ASP A 1 89 ? -18.578 8.5 16.078 1 97.44 89 ASP A N 1
ATOM 654 C CA . ASP A 1 89 ? -18.984 7.203 16.609 1 97.44 89 ASP A CA 1
ATOM 655 C C . ASP A 1 89 ? -19.344 6.242 15.484 1 97.44 89 ASP A C 1
ATOM 657 O O . ASP A 1 89 ? -19.312 6.613 14.305 1 97.44 89 ASP A O 1
ATOM 661 N N . LEU A 1 90 ? -19.641 5.023 15.914 1 97.5 90 LEU A N 1
ATOM 662 C CA . LEU A 1 90 ? -19.891 3.969 14.938 1 97.5 90 LEU A CA 1
ATOM 663 C C . LEU A 1 90 ? -21.172 4.227 14.164 1 97.5 90 LEU A C 1
ATOM 665 O O . LEU A 1 90 ? -21.281 3.873 12.992 1 97.5 90 LEU A O 1
ATOM 669 N N . GLU A 1 91 ? -22.141 4.832 14.781 1 97.81 91 GLU A N 1
ATOM 670 C CA . GLU A 1 91 ? -23.391 5.152 14.102 1 97.81 91 GLU A CA 1
ATOM 671 C C . GLU A 1 91 ? -23.156 6.113 12.938 1 97.81 91 GLU A C 1
ATOM 673 O O . GLU A 1 91 ? -23.672 5.898 11.844 1 97.81 91 GLU A O 1
ATOM 678 N N . ARG A 1 92 ? -22.422 7.121 13.18 1 97.56 92 ARG A N 1
ATOM 679 C CA . ARG A 1 92 ? -22.094 8.078 12.125 1 97.56 92 ARG A CA 1
ATOM 680 C C . ARG A 1 92 ? -21.219 7.441 11.062 1 97.56 92 ARG A C 1
ATOM 682 O O . ARG A 1 92 ? -21.344 7.746 9.875 1 97.56 92 ARG A O 1
ATOM 689 N N . ALA A 1 93 ? -20.297 6.582 11.5 1 98 93 ALA A N 1
ATOM 690 C CA . ALA A 1 93 ? -19.469 5.855 10.547 1 98 93 ALA A CA 1
ATOM 691 C C . ALA A 1 93 ? -20.312 5.035 9.586 1 98 93 ALA A C 1
ATOM 693 O O . ALA A 1 93 ? -20.078 5.047 8.375 1 98 93 ALA A O 1
ATOM 694 N N . ARG A 1 94 ? -21.312 4.371 10.117 1 98.19 94 ARG A N 1
ATOM 695 C CA . ARG A 1 94 ? -22.234 3.588 9.297 1 98.19 94 ARG A CA 1
ATOM 696 C C . ARG A 1 94 ? -22.938 4.469 8.273 1 98.19 94 ARG A C 1
ATOM 698 O O . ARG A 1 94 ? -23.016 4.121 7.094 1 98.19 94 ARG A O 1
ATOM 705 N N . ALA A 1 95 ? -23.453 5.539 8.758 1 97.75 95 ALA A N 1
ATOM 706 C CA . ALA A 1 95 ? -24.172 6.457 7.883 1 97.75 95 ALA A CA 1
ATOM 707 C C . ALA A 1 95 ? -23.281 6.969 6.762 1 97.75 95 ALA A C 1
ATOM 709 O O . ALA A 1 95 ? -23.703 7.059 5.605 1 97.75 95 ALA A O 1
ATOM 710 N N . ARG A 1 96 ? -22.125 7.27 7.082 1 96.94 96 ARG A N 1
ATOM 711 C CA . ARG A 1 96 ? -21.156 7.77 6.109 1 96.94 96 ARG A CA 1
ATOM 712 C C . ARG A 1 96 ? -20.844 6.715 5.051 1 96.94 96 ARG A C 1
ATOM 714 O O . ARG A 1 96 ? -20.859 7.012 3.855 1 96.94 96 ARG A O 1
ATOM 721 N N . LEU A 1 97 ? -20.547 5.508 5.492 1 98.19 97 LEU A N 1
ATOM 722 C CA . LEU A 1 97 ? -20.219 4.434 4.559 1 98.19 97 LEU A CA 1
ATOM 723 C C . LEU A 1 97 ? -21.406 4.152 3.637 1 98.19 97 LEU A C 1
ATOM 725 O O . LEU A 1 97 ? -21.219 3.867 2.451 1 98.19 97 LEU A O 1
ATOM 729 N N . LEU A 1 98 ? -22.562 4.289 4.18 1 98.06 98 LEU A N 1
ATOM 730 C CA . LEU A 1 98 ? -23.75 4.133 3.344 1 98.06 98 LEU A CA 1
ATOM 731 C C . LEU A 1 98 ? -23.844 5.262 2.324 1 98.06 98 LEU A C 1
ATOM 733 O O . LEU A 1 98 ? -24.25 5.035 1.18 1 98.06 98 LEU A O 1
ATOM 737 N N . ASP A 1 99 ? -23.453 6.406 2.752 1 95.94 99 ASP A N 1
ATOM 738 C CA . ASP A 1 99 ? -23.484 7.559 1.856 1 95.94 99 ASP A CA 1
ATOM 739 C C . ASP A 1 99 ? -22.469 7.395 0.723 1 95.94 99 ASP A C 1
ATOM 741 O O . ASP A 1 99 ? -22.719 7.832 -0.404 1 95.94 99 ASP A O 1
ATOM 745 N N . PHE A 1 100 ? -21.359 6.812 1.026 1 97.19 100 PHE A N 1
ATOM 746 C CA . PHE A 1 100 ? -20.281 6.668 0.067 1 97.19 100 PHE A CA 1
ATOM 747 C C . PHE A 1 100 ? -20.516 5.477 -0.85 1 97.19 100 PHE A C 1
ATOM 749 O O . PHE A 1 100 ? -19.875 5.348 -1.893 1 97.19 100 PHE A O 1
ATOM 756 N N . ARG A 1 101 ? -21.453 4.652 -0.476 1 97.81 101 ARG A N 1
ATOM 757 C CA . ARG A 1 101 ? -21.719 3.42 -1.207 1 97.81 101 ARG A CA 1
ATOM 758 C C . ARG A 1 101 ? -22.016 3.707 -2.676 1 97.81 101 ARG A C 1
ATOM 760 O O . ARG A 1 101 ? -22.891 4.504 -2.99 1 97.81 101 ARG A O 1
ATOM 767 N N . GLY A 1 102 ? -21.25 3.086 -3.564 1 97.88 102 GLY A N 1
ATOM 768 C CA . GLY A 1 102 ? -21.453 3.232 -4.996 1 97.88 102 GLY A CA 1
ATOM 769 C C . GLY A 1 102 ? -20.922 4.543 -5.547 1 97.88 102 GLY A C 1
ATOM 770 O O . GLY A 1 102 ? -21.156 4.875 -6.711 1 97.88 102 GLY A O 1
ATOM 771 N N . ARG A 1 103 ? -20.172 5.273 -4.758 1 98.06 103 ARG A N 1
ATOM 772 C CA . ARG A 1 103 ? -19.703 6.59 -5.176 1 98.06 103 ARG A CA 1
ATOM 773 C C . ARG A 1 103 ? -18.172 6.676 -5.109 1 98.06 103 ARG A C 1
ATOM 775 O O . ARG A 1 103 ? -17.531 5.82 -4.504 1 98.06 103 ARG A O 1
ATOM 782 N N . ALA A 1 104 ? -17.688 7.656 -5.781 1 98.5 104 ALA A N 1
ATOM 783 C CA . ALA A 1 104 ? -16.266 7.984 -5.691 1 98.5 104 ALA A CA 1
ATOM 784 C C . ALA A 1 104 ? -16.031 9.109 -4.691 1 98.5 104 ALA A C 1
ATOM 786 O O . ALA A 1 104 ? -16.891 9.977 -4.5 1 98.5 104 ALA A O 1
ATOM 787 N N . HIS A 1 105 ? -14.953 9.078 -4.07 1 98.69 105 HIS A N 1
ATOM 788 C CA . HIS A 1 105 ? -14.5 10.172 -3.223 1 98.69 105 HIS A CA 1
ATOM 789 C C . HIS A 1 105 ? -12.984 10.344 -3.303 1 98.69 105 HIS A C 1
ATOM 791 O O . HIS A 1 105 ? -12.289 9.484 -3.836 1 98.69 105 HIS A O 1
ATOM 797 N N . HIS A 1 106 ? -12.523 11.492 -2.797 1 98.69 106 HIS A N 1
ATOM 798 C CA . HIS A 1 106 ? -11.109 11.836 -2.869 1 98.69 106 HIS A CA 1
ATOM 799 C C . HIS A 1 106 ? -10.523 12.047 -1.477 1 98.69 106 HIS A C 1
ATOM 801 O O . HIS A 1 106 ? -11.18 12.609 -0.6 1 98.69 106 HIS A O 1
ATOM 807 N N . LEU A 1 107 ? -9.406 11.508 -1.288 1 98.69 107 LEU A N 1
ATOM 808 C CA . LEU A 1 107 ? -8.617 11.812 -0.101 1 98.69 107 LEU A CA 1
ATOM 809 C C . LEU A 1 107 ? -7.523 12.828 -0.422 1 98.69 107 LEU A C 1
ATOM 811 O O . LEU A 1 107 ? -6.492 12.469 -0.993 1 98.69 107 LEU A O 1
ATOM 815 N N . VAL A 1 108 ? -7.742 14.078 -0.049 1 98.62 108 VAL A N 1
ATOM 816 C CA . VAL A 1 108 ? -6.742 15.117 -0.252 1 98.62 108 VAL A CA 1
ATOM 817 C C . VAL A 1 108 ? -5.738 15.102 0.897 1 98.62 108 VAL A C 1
ATOM 819 O O . VAL A 1 108 ? -6.055 15.523 2.014 1 98.62 108 VAL A O 1
ATOM 822 N N . THR A 1 109 ? -4.539 14.656 0.631 1 98.62 109 THR A N 1
ATOM 823 C CA . THR A 1 109 ? -3.539 14.406 1.663 1 98.62 109 THR A CA 1
ATOM 824 C C . THR A 1 109 ? -2.314 15.297 1.451 1 98.62 109 THR A C 1
ATOM 826 O O . THR A 1 109 ? -1.686 15.25 0.393 1 98.62 109 THR A O 1
ATOM 829 N N . SER A 1 110 ? -2.006 16.062 2.467 1 98.75 110 SER A N 1
ATOM 830 C CA . SER A 1 110 ? -0.864 16.969 2.398 1 98.75 110 SER A CA 1
ATOM 831 C C . SER A 1 110 ? 0.187 16.625 3.445 1 98.75 110 SER A C 1
ATOM 833 O O . SER A 1 110 ? -0.145 16.109 4.52 1 98.75 110 SER A O 1
ATOM 835 N N . VAL A 1 111 ? 1.418 16.859 3.098 1 98.88 111 VAL A N 1
ATOM 836 C CA . VAL A 1 111 ? 2.527 16.766 4.039 1 98.88 111 VAL A CA 1
ATOM 837 C C . VAL A 1 111 ? 3.396 18.016 3.945 1 98.88 111 VAL A C 1
ATOM 839 O O . VAL A 1 111 ? 3.627 18.531 2.854 1 98.88 111 VAL A O 1
ATOM 842 N N . VAL A 1 112 ? 3.797 18.484 5.09 1 98.81 112 VAL A N 1
ATOM 843 C CA . VAL A 1 112 ? 4.629 19.672 5.203 1 98.81 112 VAL A CA 1
ATOM 844 C C . VAL A 1 112 ? 5.82 19.391 6.117 1 98.81 112 VAL A C 1
ATOM 846 O O . VAL A 1 112 ? 5.672 18.734 7.152 1 98.81 112 VAL A O 1
ATOM 849 N N . CYS A 1 113 ? 6.953 19.844 5.699 1 98.75 113 CYS A N 1
ATOM 850 C CA . CYS A 1 113 ? 8.117 19.844 6.578 1 98.75 113 CYS A CA 1
ATOM 851 C C . CYS A 1 113 ? 8.508 21.266 6.973 1 98.75 113 CYS A C 1
ATOM 853 O O . CYS A 1 113 ? 8.539 22.156 6.125 1 98.75 113 CYS A O 1
ATOM 855 N N . ALA A 1 114 ? 8.734 21.438 8.242 1 98.56 114 ALA A N 1
ATOM 856 C CA . ALA A 1 114 ? 9.094 22.75 8.766 1 98.56 114 ALA A CA 1
ATOM 857 C C . ALA A 1 114 ? 10.289 22.656 9.703 1 98.56 114 ALA A C 1
ATOM 859 O O . ALA A 1 114 ? 10.578 21.594 10.258 1 98.56 114 ALA A O 1
ATOM 860 N N . LYS A 1 115 ? 10.93 23.719 9.844 1 97.81 115 LYS A N 1
ATOM 861 C CA . LYS A 1 115 ? 12.023 23.906 10.789 1 97.81 115 LYS A CA 1
ATOM 862 C C . LYS A 1 115 ? 12.062 25.328 11.32 1 97.81 115 LYS A C 1
ATOM 864 O O . LYS A 1 115 ? 11.977 26.281 10.555 1 97.81 115 LYS A O 1
ATOM 869 N N . GLY A 1 116 ? 12.219 25.469 12.617 1 97.12 116 GLY A N 1
ATOM 870 C CA . GLY A 1 116 ? 12.328 26.781 13.234 1 97.12 116 GLY A CA 1
ATOM 871 C C . GLY A 1 116 ? 11.148 27.688 12.93 1 97.12 116 GLY A C 1
ATOM 872 O O . GLY A 1 116 ? 11.312 28.891 12.727 1 97.12 116 GLY A O 1
ATOM 873 N N . GLY A 1 117 ? 10.008 27.094 12.727 1 97.44 117 GLY A N 1
ATOM 874 C CA . GLY A 1 117 ? 8.789 27.859 12.484 1 97.44 117 GLY A CA 1
ATOM 875 C C . GLY A 1 117 ? 8.578 28.188 11.023 1 97.44 117 GLY A C 1
ATOM 876 O O . GLY A 1 117 ? 7.59 28.844 10.672 1 97.44 117 GLY A O 1
ATOM 877 N N . SER A 1 118 ? 9.461 27.719 10.172 1 97.81 118 SER A N 1
ATOM 878 C CA . SER A 1 118 ? 9.367 28.031 8.75 1 97.81 118 SER A CA 1
ATOM 879 C C . SER A 1 118 ? 9.133 26.781 7.922 1 97.81 118 SER A C 1
ATOM 881 O O . SER A 1 118 ? 9.742 25.734 8.18 1 97.81 118 SER A O 1
ATOM 883 N N . ARG A 1 119 ? 8.281 26.906 6.957 1 98 119 ARG A N 1
ATOM 884 C CA . ARG A 1 119 ? 8.047 25.797 6.039 1 98 119 ARG A CA 1
ATOM 885 C C . ARG A 1 119 ? 9.25 25.578 5.125 1 98 119 ARG A C 1
ATOM 887 O O . ARG A 1 119 ? 9.742 26.531 4.512 1 98 119 ARG A O 1
ATOM 894 N N . LEU A 1 120 ? 9.656 24.328 4.953 1 98.06 120 LEU A N 1
ATOM 895 C CA . LEU A 1 120 ? 10.773 23.969 4.082 1 98.06 120 LEU A CA 1
ATOM 896 C C . LEU A 1 120 ? 10.266 23.391 2.766 1 98.06 120 LEU A C 1
ATOM 898 O O . LEU A 1 120 ? 10.891 23.578 1.718 1 98.06 120 LEU A O 1
ATOM 902 N N . TRP A 1 121 ? 9.172 22.703 2.824 1 98.5 121 TRP A N 1
ATOM 903 C CA . TRP A 1 121 ? 8.703 21.875 1.71 1 98.5 121 TRP A CA 1
ATOM 904 C C . TRP A 1 121 ? 7.297 21.359 1.97 1 98.5 121 TRP A C 1
ATOM 906 O O . TRP A 1 121 ? 6.887 21.203 3.123 1 98.5 121 TRP A O 1
ATOM 916 N N . HIS A 1 122 ? 6.559 21.219 0.954 1 98.75 122 HIS A N 1
ATOM 917 C CA . HIS A 1 122 ? 5.289 20.516 1.091 1 98.75 122 HIS A CA 1
ATOM 918 C C . HIS A 1 122 ? 4.953 19.719 -0.172 1 98.75 122 HIS A C 1
ATOM 920 O O . HIS A 1 122 ? 5.57 19.938 -1.22 1 98.75 122 HIS A O 1
ATOM 926 N N . HIS A 1 123 ? 4.02 18.797 -0.063 1 98.81 123 HIS A N 1
ATOM 927 C CA . HIS A 1 123 ? 3.52 17.969 -1.162 1 98.81 123 HIS A CA 1
ATOM 928 C C . HIS A 1 123 ? 2.074 17.562 -0.924 1 98.81 123 HIS A C 1
ATOM 930 O O . HIS A 1 123 ? 1.658 17.359 0.221 1 98.81 123 HIS A O 1
ATOM 936 N N . VAL A 1 124 ? 1.33 17.484 -2.033 1 98.81 124 VAL A N 1
ATOM 937 C CA . VAL A 1 124 ? -0.07 17.078 -1.931 1 98.81 124 VAL A CA 1
ATOM 938 C C . VAL A 1 124 ? -0.359 15.953 -2.91 1 98.81 124 VAL A C 1
ATOM 940 O O . VAL A 1 124 ? 0.141 15.953 -4.039 1 98.81 124 VAL A O 1
ATOM 943 N N . GLU A 1 125 ? -1.036 14.93 -2.449 1 98.69 125 GLU A N 1
ATOM 944 C CA . GLU A 1 125 ? -1.603 13.867 -3.273 1 98.69 125 GLU A CA 1
ATOM 945 C C . GLU A 1 125 ? -3.113 13.766 -3.08 1 98.69 125 GLU A C 1
ATOM 947 O O . GLU A 1 125 ? -3.623 14.008 -1.985 1 98.69 125 GLU A O 1
ATOM 952 N N . THR A 1 126 ? -3.797 13.375 -4.156 1 98.56 126 THR A N 1
ATOM 953 C CA . THR A 1 126 ? -5.25 13.281 -4.078 1 98.56 126 THR A CA 1
ATOM 954 C C . THR A 1 126 ? -5.738 11.961 -4.676 1 98.56 126 THR A C 1
ATOM 956 O O . THR A 1 126 ? -6.391 11.953 -5.719 1 98.56 126 THR A O 1
ATOM 959 N N . PRO A 1 127 ? -5.531 10.852 -3.961 1 98.44 127 PRO A N 1
ATOM 960 C CA . PRO A 1 127 ? -6.09 9.594 -4.457 1 98.44 127 PRO A CA 1
ATOM 961 C C . PRO A 1 127 ? -7.613 9.625 -4.562 1 98.44 127 PRO A C 1
ATOM 963 O O . PRO A 1 127 ? -8.273 10.383 -3.85 1 98.44 127 PRO A O 1
ATOM 966 N N . CYS A 1 128 ? -8.109 8.82 -5.473 1 98.75 128 CYS A N 1
ATOM 967 C CA . CYS A 1 128 ? -9.539 8.656 -5.711 1 98.75 128 CYS A CA 1
ATOM 968 C C . CYS A 1 128 ? -9.961 7.203 -5.5 1 98.75 128 CYS A C 1
ATOM 970 O O . CYS A 1 128 ? -9.359 6.289 -6.066 1 98.75 128 CYS A O 1
ATOM 972 N N . LEU A 1 129 ? -10.93 6.988 -4.664 1 98.69 129 LEU A N 1
ATOM 973 C CA . LEU A 1 129 ? -11.43 5.652 -4.348 1 98.69 129 LEU A CA 1
ATOM 974 C C . LEU A 1 129 ? -12.891 5.504 -4.758 1 98.69 129 LEU A C 1
ATOM 976 O O . LEU A 1 129 ? -13.703 6.391 -4.5 1 98.69 129 LEU A O 1
ATOM 980 N N . HIS A 1 130 ? -13.203 4.41 -5.461 1 98.69 130 HIS A N 1
ATOM 981 C CA . HIS A 1 130 ? -14.562 4.07 -5.844 1 98.69 130 HIS A CA 1
ATOM 982 C C . HIS A 1 130 ? -15.117 2.941 -4.977 1 98.69 130 HIS A C 1
ATOM 984 O O . HIS A 1 130 ? -14.648 1.803 -5.062 1 98.69 130 HIS A O 1
ATOM 990 N N . MET A 1 131 ? -16.062 3.277 -4.195 1 98.5 131 MET A N 1
ATOM 991 C CA . MET A 1 131 ? -16.672 2.254 -3.354 1 98.5 131 MET A CA 1
ATOM 992 C C . MET A 1 131 ? -17.672 1.417 -4.152 1 98.5 131 MET A C 1
ATOM 994 O O . MET A 1 131 ? -18.406 1.946 -4.992 1 98.5 131 MET A O 1
ATOM 998 N N . ARG A 1 132 ? -17.594 0.168 -3.914 1 97.75 132 ARG A N 1
ATOM 999 C CA . ARG A 1 132 ? -18.578 -0.693 -4.566 1 97.75 132 ARG A CA 1
ATOM 1000 C C . ARG A 1 132 ? -19.938 -0.577 -3.896 1 97.75 132 ARG A C 1
ATOM 1002 O O . ARG A 1 132 ? -20.062 0.045 -2.84 1 97.75 132 ARG A O 1
ATOM 1009 N N . ARG A 1 133 ? -21 -1.17 -4.551 1 97.62 133 ARG A N 1
ATOM 1010 C CA . ARG A 1 133 ? -22.328 -1.236 -3.969 1 97.62 133 ARG A CA 1
ATOM 1011 C C . ARG A 1 133 ? -22.469 -2.451 -3.055 1 97.62 133 ARG A C 1
ATOM 1013 O O . ARG A 1 133 ? -23.094 -3.443 -3.426 1 97.62 133 ARG A O 1
ATOM 1020 N N . PHE A 1 134 ? -21.938 -2.268 -1.853 1 97.75 134 PHE A N 1
ATOM 1021 C CA . PHE A 1 134 ? -21.953 -3.387 -0.917 1 97.75 134 PHE A CA 1
ATOM 1022 C C . PHE A 1 134 ? -23.297 -3.523 -0.237 1 97.75 134 PHE A C 1
ATOM 1024 O O . PHE A 1 134 ? -24.078 -2.564 -0.187 1 97.75 134 PHE A O 1
ATOM 1031 N N . SER A 1 135 ? -23.625 -4.676 0.289 1 97.25 135 SER A N 1
ATOM 1032 C CA . SER A 1 135 ? -24.875 -4.953 0.992 1 97.25 135 SER A CA 1
ATOM 1033 C C . SER A 1 135 ? -24.812 -4.469 2.438 1 97.25 135 SER A C 1
ATOM 1035 O O . SER A 1 135 ? -23.734 -4.223 2.971 1 97.25 135 SER A O 1
ATOM 1037 N N . GLU A 1 136 ? -25.953 -4.309 3.074 1 97.06 136 GLU A N 1
ATOM 1038 C CA . GLU A 1 136 ? -25.984 -3.947 4.488 1 97.06 136 GLU A CA 1
ATOM 1039 C C . GLU A 1 136 ? -25.438 -5.074 5.355 1 97.06 136 GLU A C 1
ATOM 1041 O O . GLU A 1 136 ? -24.844 -4.82 6.402 1 97.06 136 GLU A O 1
ATOM 1046 N N . ASP A 1 137 ? -25.656 -6.32 4.883 1 96.56 137 ASP A N 1
ATOM 1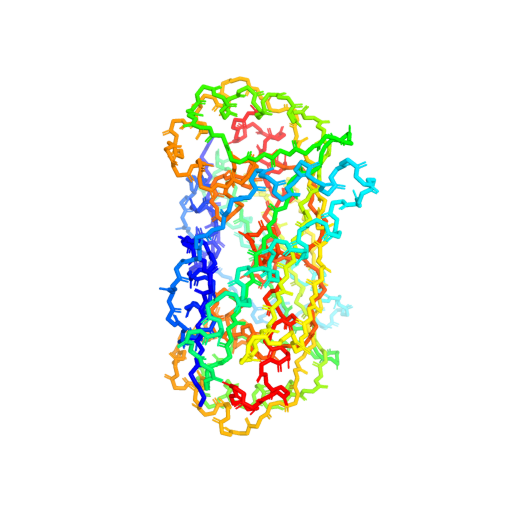047 C CA . ASP A 1 137 ? -25.078 -7.457 5.59 1 96.56 137 ASP A CA 1
ATOM 1048 C C . ASP A 1 137 ? -23.562 -7.363 5.621 1 96.56 137 ASP A C 1
ATOM 1050 O O . ASP A 1 137 ? -22.938 -7.562 6.672 1 96.56 137 ASP A O 1
ATOM 1054 N N . PHE A 1 138 ? -23.016 -7.066 4.484 1 97 138 PHE A N 1
ATOM 1055 C CA . PHE A 1 138 ? -21.578 -6.852 4.43 1 97 138 PHE A CA 1
ATOM 1056 C C . PHE A 1 138 ? -21.156 -5.738 5.379 1 97 138 PHE A C 1
ATOM 1058 O O . PHE A 1 138 ? -20.219 -5.898 6.152 1 97 138 PHE A O 1
ATOM 1065 N N . LEU A 1 139 ? -21.859 -4.625 5.293 1 97.88 139 LEU A N 1
ATOM 1066 C CA . LEU A 1 139 ? -21.516 -3.465 6.109 1 97.88 139 LEU A CA 1
ATOM 1067 C C . LEU A 1 139 ? -21.562 -3.812 7.594 1 97.88 139 LEU A C 1
ATOM 1069 O O . LEU A 1 139 ? -20.672 -3.422 8.352 1 97.88 139 LEU A O 1
ATOM 1073 N N . ASN A 1 140 ? -22.594 -4.559 8.016 1 97.56 140 ASN A N 1
ATOM 1074 C CA . ASN A 1 140 ? -22.719 -4.977 9.406 1 97.56 140 ASN A CA 1
ATOM 1075 C C . ASN A 1 140 ? -21.516 -5.793 9.859 1 97.56 140 ASN A C 1
ATOM 1077 O O . ASN A 1 140 ? -20.969 -5.57 10.945 1 97.56 140 ASN A O 1
ATOM 1081 N N . ARG A 1 141 ? -21.078 -6.648 9.086 1 96 141 ARG A N 1
ATOM 1082 C CA . ARG A 1 141 ? -19.938 -7.488 9.398 1 96 141 ARG A CA 1
ATOM 1083 C C . ARG A 1 141 ? -18.656 -6.664 9.445 1 96 141 ARG A C 1
ATOM 1085 O O . ARG A 1 141 ? -17.797 -6.879 10.32 1 96 141 ARG A O 1
ATOM 1092 N N . TYR A 1 142 ? -18.578 -5.805 8.461 1 97.44 142 TYR A N 1
ATOM 1093 C CA . TYR A 1 142 ? -17.406 -4.941 8.391 1 97.44 142 TYR A CA 1
ATOM 1094 C C . TYR A 1 142 ? -17.266 -4.098 9.648 1 97.44 142 TYR A C 1
ATOM 1096 O O . TYR A 1 142 ? -16.188 -4.02 10.25 1 97.44 142 TYR A O 1
ATOM 1104 N N . LEU A 1 143 ? -18.375 -3.451 10.039 1 97.69 143 LEU A N 1
ATOM 1105 C CA . LEU A 1 143 ? -18.375 -2.605 11.227 1 97.69 143 LEU A CA 1
ATOM 1106 C C . LEU A 1 143 ? -18.047 -3.418 12.477 1 97.69 143 LEU A C 1
ATOM 1108 O O . LEU A 1 143 ? -17.312 -2.957 13.344 1 97.69 143 LEU A O 1
ATOM 1112 N N . ALA A 1 144 ? -18.578 -4.605 12.531 1 96.88 144 ALA A N 1
ATOM 1113 C CA . ALA A 1 144 ? -18.328 -5.477 13.672 1 96.88 144 ALA A CA 1
ATOM 1114 C C . ALA A 1 144 ? -16.859 -5.887 13.734 1 96.88 144 ALA A C 1
ATOM 1116 O O . ALA A 1 144 ? -16.281 -5.957 14.812 1 96.88 144 ALA A O 1
ATOM 1117 N N . GLN A 1 145 ? -16.312 -6.125 12.609 1 95.75 145 GLN A N 1
ATOM 1118 C CA . GLN A 1 145 ? -14.93 -6.586 12.516 1 95.75 145 GLN A CA 1
ATOM 1119 C C . GLN A 1 145 ? -13.961 -5.469 12.867 1 95.75 145 GLN A C 1
ATOM 1121 O O . GLN A 1 145 ? -12.992 -5.691 13.602 1 95.75 145 GLN A O 1
ATOM 1126 N N . GLU A 1 146 ? -14.156 -4.281 12.359 1 96.44 146 GLU A N 1
ATOM 1127 C CA . GLU A 1 146 ? -13.227 -3.17 12.523 1 96.44 146 GLU A CA 1
ATOM 1128 C C . GLU A 1 146 ? -13.453 -2.445 13.852 1 96.44 146 GLU A C 1
ATOM 1130 O O . GLU A 1 146 ? -12.508 -1.949 14.461 1 96.44 146 GLU A O 1
ATOM 1135 N N . GLY A 1 147 ? -14.656 -2.428 14.266 1 96.56 147 GLY A N 1
ATOM 1136 C CA . GLY A 1 147 ? -15 -1.712 15.484 1 96.56 147 GLY A CA 1
ATOM 1137 C C . GLY A 1 147 ? -14.547 -0.267 15.477 1 96.56 147 GLY A C 1
ATOM 1138 O O . GLY A 1 147 ? -14.688 0.431 14.469 1 96.56 147 GLY A O 1
ATOM 1139 N N . GLU A 1 148 ? -13.977 0.182 16.609 1 95.88 148 GLU A N 1
ATOM 1140 C CA . GLU A 1 148 ? -13.656 1.594 16.781 1 95.88 148 GLU A CA 1
ATOM 1141 C C . GLU A 1 148 ? -12.398 1.978 16 1 95.88 148 GLU A C 1
ATOM 1143 O O . GLU A 1 148 ? -12.102 3.162 15.844 1 95.88 148 GLU A O 1
ATOM 1148 N N . ALA A 1 149 ? -11.703 1.013 15.453 1 94.56 149 ALA A N 1
ATOM 1149 C CA . ALA A 1 149 ? -10.492 1.292 14.672 1 94.56 149 ALA A CA 1
ATOM 1150 C C . ALA A 1 149 ? -10.812 2.154 13.453 1 94.56 149 ALA A C 1
ATOM 1152 O O . ALA A 1 149 ? -9.984 2.957 13.023 1 94.56 149 ALA A O 1
ATOM 1153 N N . LEU A 1 150 ? -12.039 2.012 12.969 1 94.62 150 LEU A N 1
ATOM 1154 C CA . LEU A 1 150 ? -12.414 2.734 11.758 1 94.62 150 LEU A CA 1
ATOM 1155 C C . LEU A 1 150 ? -12.57 4.227 12.039 1 94.62 150 LEU A C 1
ATOM 1157 O O . LEU A 1 150 ? -12.477 5.047 11.125 1 94.62 150 LEU A O 1
ATOM 1161 N N . LEU A 1 151 ? -12.75 4.582 13.32 1 95.94 151 LEU A N 1
ATOM 1162 C CA . LEU A 1 151 ? -13.008 5.969 13.688 1 95.94 151 LEU A CA 1
ATOM 1163 C C . LEU A 1 151 ? -11.727 6.801 13.594 1 95.94 151 LEU A C 1
ATOM 1165 O O . LEU A 1 151 ? -11.781 8.031 13.617 1 95.94 151 LEU A O 1
ATOM 1169 N N . GLY A 1 152 ? -10.578 6.125 13.414 1 94.5 152 GLY A N 1
ATOM 1170 C CA . GLY A 1 152 ? -9.297 6.809 13.289 1 94.5 152 GLY A CA 1
ATOM 1171 C C . GLY A 1 152 ? -9.016 7.297 11.883 1 94.5 152 GLY A C 1
ATOM 1172 O O . GLY A 1 152 ? -8.016 7.98 11.648 1 94.5 152 GLY A O 1
ATOM 1173 N N . SER A 1 153 ? -9.891 7.008 10.969 1 95.06 153 SER A N 1
ATOM 1174 C CA . SER A 1 153 ? -9.727 7.41 9.578 1 95.06 153 SER A CA 1
ATOM 1175 C C . SER A 1 153 ? -10.875 8.305 9.125 1 95.06 153 SER A C 1
ATOM 1177 O O . SER A 1 153 ? -12.023 8.109 9.539 1 95.06 153 SER A O 1
ATOM 1179 N N . VAL A 1 154 ? -10.547 9.203 8.258 1 95.38 154 VAL A N 1
ATOM 1180 C CA . VAL A 1 154 ? -11.547 10.156 7.785 1 95.38 154 VAL A CA 1
ATOM 1181 C C . VAL A 1 154 ? -12.594 9.422 6.938 1 95.38 154 VAL A C 1
ATOM 1183 O O . VAL A 1 154 ? -13.75 9.828 6.887 1 95.38 154 VAL A O 1
ATOM 1186 N N . GLY A 1 155 ? -12.242 8.344 6.324 1 96.69 155 GLY A N 1
ATOM 1187 C CA . GLY A 1 155 ? -13.148 7.633 5.438 1 96.69 155 GLY A CA 1
ATOM 1188 C C . GLY A 1 155 ? -13.914 6.523 6.137 1 96.69 155 GLY A C 1
ATOM 1189 O O . GLY A 1 155 ? -14.789 5.891 5.535 1 96.69 155 GLY A O 1
ATOM 1190 N N . CYS A 1 156 ? -13.57 6.262 7.426 1 97.69 156 CYS A N 1
ATOM 1191 C CA . CYS A 1 156 ? -14.156 5.168 8.195 1 97.69 156 CYS A CA 1
ATOM 1192 C C . CYS A 1 156 ? -13.844 3.822 7.555 1 97.69 156 CYS A C 1
ATOM 1194 O O . CYS A 1 156 ? -14.703 2.947 7.477 1 97.69 156 CYS A O 1
ATOM 1196 N N . TYR A 1 157 ? -12.68 3.709 7.051 1 97.81 157 TYR A N 1
ATOM 1197 C CA . TYR A 1 157 ? -12.156 2.457 6.516 1 97.81 157 TYR A CA 1
ATOM 1198 C C . TYR A 1 157 ? -10.641 2.408 6.633 1 97.81 157 TYR A C 1
ATOM 1200 O O . TYR A 1 157 ? -9.977 3.449 6.668 1 97.81 157 TYR A O 1
ATOM 1208 N N . ARG A 1 158 ? -10.172 1.195 6.75 1 95.38 158 ARG A N 1
ATOM 1209 C CA . ARG A 1 158 ? -8.734 0.919 6.754 1 95.38 158 ARG A CA 1
ATOM 1210 C C . ARG A 1 158 ? -8.344 0.041 5.57 1 95.38 158 ARG A C 1
ATOM 1212 O O . ARG A 1 158 ? -8.648 -1.154 5.551 1 95.38 158 ARG A O 1
ATOM 1219 N N . LEU A 1 159 ? -7.648 0.71 4.594 1 95.56 159 LEU A N 1
ATOM 1220 C CA . LEU A 1 159 ? -7.289 0.014 3.361 1 95.56 159 LEU A CA 1
ATOM 1221 C C . LEU A 1 159 ? -6.324 -1.131 3.645 1 95.56 159 LEU A C 1
ATOM 1223 O O . LEU A 1 159 ? -6.336 -2.146 2.947 1 95.56 159 LEU A O 1
ATOM 1227 N N . GLU A 1 160 ? -5.398 -0.947 4.652 1 92.25 160 GLU A N 1
ATOM 1228 C CA . GLU A 1 160 ? -4.418 -1.956 5.043 1 92.25 160 GLU A CA 1
ATOM 1229 C C . GLU A 1 160 ? -5.094 -3.148 5.715 1 92.25 160 GLU A C 1
ATOM 1231 O O . GLU A 1 160 ? -4.453 -4.168 5.973 1 92.25 160 GLU A O 1
ATOM 1236 N N . GLY A 1 161 ? -6.359 -3.055 5.977 1 94.25 161 GLY A N 1
ATOM 1237 C CA . GLY A 1 161 ? -7.172 -4.105 6.574 1 94.25 161 GLY A CA 1
ATOM 1238 C C . GLY A 1 161 ? -8.375 -4.484 5.727 1 94.25 161 GLY A C 1
ATOM 1239 O O . GLY A 1 161 ? -8.297 -4.48 4.496 1 94.25 161 GLY A O 1
ATOM 1240 N N . PRO A 1 162 ? -9.445 -4.871 6.414 1 96.25 162 PRO A N 1
ATOM 1241 C CA . PRO A 1 162 ? -10.625 -5.359 5.688 1 96.25 162 PRO A CA 1
ATOM 1242 C C . PRO A 1 162 ? -11.289 -4.27 4.848 1 96.25 162 PRO A C 1
ATOM 1244 O O . PRO A 1 162 ? -12.133 -4.57 3.996 1 96.25 162 PRO A O 1
ATOM 1247 N N . GLY A 1 163 ? -10.867 -3.016 5.074 1 97.5 163 GLY A N 1
ATOM 1248 C CA . GLY A 1 163 ? -11.469 -1.907 4.352 1 97.5 163 GLY A CA 1
ATOM 1249 C C . GLY A 1 163 ? -11.273 -1.995 2.85 1 97.5 163 GLY A C 1
ATOM 1250 O O . GLY A 1 163 ? -12.008 -1.374 2.082 1 97.5 163 GLY A O 1
ATOM 1251 N N . ILE A 1 164 ? -10.258 -2.746 2.4 1 97.88 164 ILE A N 1
ATOM 1252 C CA . ILE A 1 164 ? -9.992 -2.916 0.978 1 97.88 164 ILE A CA 1
ATOM 1253 C C . ILE A 1 164 ? -11.211 -3.525 0.29 1 97.88 164 ILE A C 1
ATOM 1255 O O . ILE A 1 164 ? -11.453 -3.275 -0.893 1 97.88 164 ILE A O 1
ATOM 1259 N N . GLN A 1 165 ? -12.047 -4.23 0.973 1 97.81 165 GLN A N 1
ATOM 1260 C CA . GLN A 1 165 ? -13.203 -4.922 0.41 1 97.81 165 GLN A CA 1
ATOM 1261 C C . GLN A 1 165 ? -14.32 -3.938 0.072 1 97.81 165 GLN A C 1
ATOM 1263 O O . GLN A 1 165 ? -15.289 -4.297 -0.604 1 97.81 165 GLN A O 1
ATOM 1268 N N . LEU A 1 166 ? -14.203 -2.736 0.516 1 98.38 166 LEU A N 1
ATOM 1269 C CA . LEU A 1 166 ? -15.227 -1.733 0.257 1 98.38 166 LEU A CA 1
ATOM 1270 C C . LEU A 1 166 ? -15.102 -1.175 -1.156 1 98.38 166 LEU A C 1
ATOM 1272 O O . LEU A 1 166 ? -16 -0.494 -1.645 1 98.38 166 LEU A O 1
ATOM 1276 N N . PHE A 1 167 ? -14.023 -1.564 -1.869 1 98.44 167 PHE A N 1
ATOM 1277 C CA . PHE A 1 167 ? -13.711 -0.789 -3.062 1 98.44 167 PHE A CA 1
ATOM 1278 C C . PHE A 1 167 ? -13.664 -1.686 -4.293 1 98.44 167 PHE A C 1
ATOM 1280 O O . PHE A 1 167 ? -13.336 -2.869 -4.195 1 98.44 167 PHE A O 1
ATOM 1287 N N . ASP A 1 168 ? -13.961 -1.061 -5.469 1 96.56 168 ASP A N 1
ATOM 1288 C CA . ASP A 1 168 ? -13.805 -1.79 -6.723 1 96.56 168 ASP A CA 1
ATOM 1289 C C . ASP A 1 168 ? -12.734 -1.146 -7.602 1 96.56 168 ASP A C 1
ATOM 1291 O O . ASP A 1 168 ? -12.242 -1.767 -8.547 1 96.56 168 ASP A O 1
ATOM 1295 N N . ARG A 1 169 ? -12.43 0.077 -7.266 1 97.69 169 ARG A N 1
ATOM 1296 C CA . ARG A 1 169 ? -11.391 0.778 -8.008 1 97.69 169 ARG A CA 1
ATOM 1297 C C . ARG A 1 169 ? -10.664 1.782 -7.113 1 97.69 169 ARG A C 1
ATOM 1299 O O . ARG A 1 169 ? -11.297 2.479 -6.316 1 97.69 169 ARG A O 1
ATOM 1306 N N . ILE A 1 170 ? -9.375 1.798 -7.211 1 98.25 170 ILE A N 1
ATOM 1307 C CA . ILE A 1 170 ? -8.539 2.711 -6.438 1 98.25 170 ILE A CA 1
ATOM 1308 C C . ILE A 1 170 ? -7.5 3.355 -7.352 1 98.25 170 ILE A C 1
ATOM 1310 O O . ILE A 1 170 ? -6.801 2.662 -8.094 1 98.25 170 ILE A O 1
ATOM 1314 N N . GLU A 1 171 ? -7.453 4.625 -7.348 1 97.88 171 GLU A N 1
ATOM 1315 C CA . GLU A 1 171 ? -6.473 5.395 -8.109 1 97.88 171 GLU A CA 1
ATOM 1316 C C . GLU A 1 171 ? -5.637 6.285 -7.191 1 97.88 171 GLU A C 1
ATOM 1318 O O . GLU A 1 171 ? -6.18 7.145 -6.492 1 97.88 171 GLU A O 1
ATOM 1323 N N . GLY A 1 172 ? -4.324 6.113 -7.312 1 97.31 172 GLY A N 1
ATOM 1324 C CA . GLY A 1 172 ? -3.465 6.977 -6.52 1 97.31 172 GLY A CA 1
ATOM 1325 C C . GLY A 1 172 ? -2.521 6.211 -5.613 1 97.31 172 GLY A C 1
ATOM 1326 O O . GLY A 1 172 ? -2.496 4.98 -5.633 1 97.31 172 GLY A O 1
ATOM 1327 N N . ASP A 1 173 ? -1.849 6.953 -4.789 1 96.81 173 ASP A N 1
ATOM 1328 C CA . ASP A 1 173 ? -0.758 6.453 -3.957 1 96.81 173 ASP A CA 1
ATOM 1329 C C . ASP A 1 173 ? -1.292 5.805 -2.684 1 96.81 173 ASP A C 1
ATOM 1331 O O . ASP A 1 173 ? -2.053 6.426 -1.936 1 96.81 173 ASP A O 1
ATOM 1335 N N . TYR A 1 174 ? -0.89 4.602 -2.434 1 97.75 174 TYR A N 1
ATOM 1336 C CA . TYR A 1 174 ? -1.334 3.805 -1.297 1 97.75 174 TYR A CA 1
ATOM 1337 C C . TYR A 1 174 ? -1.038 4.516 0.018 1 97.75 174 TYR A C 1
ATOM 1339 O O . TYR A 1 174 ? -1.904 4.605 0.892 1 97.75 174 TYR A O 1
ATOM 1347 N N . PHE A 1 175 ? 0.132 5.062 0.19 1 97.88 175 PHE A N 1
ATOM 1348 C CA . PHE A 1 175 ? 0.537 5.672 1.45 1 97.88 175 PHE A CA 1
ATOM 1349 C C . PHE A 1 175 ? -0.24 6.961 1.701 1 97.88 175 PHE A C 1
ATOM 1351 O O . PHE A 1 175 ? -0.557 7.285 2.848 1 97.88 175 PHE A O 1
ATOM 1358 N N . SER A 1 176 ? -0.549 7.641 0.631 1 98.12 176 SER A N 1
ATOM 1359 C CA . SER A 1 176 ? -1.385 8.828 0.767 1 98.12 176 SER A CA 1
ATOM 1360 C C . SER A 1 176 ? -2.787 8.469 1.248 1 98.12 176 SER A C 1
ATOM 1362 O O . SER A 1 176 ? -3.406 9.227 1.997 1 98.12 176 SER A O 1
ATOM 1364 N N . ILE A 1 177 ? -3.25 7.359 0.763 1 98.25 177 ILE A N 1
ATOM 1365 C CA . ILE A 1 177 ? -4.559 6.898 1.215 1 98.25 177 ILE A CA 1
ATOM 1366 C C . ILE A 1 177 ? -4.512 6.605 2.713 1 98.25 177 ILE A C 1
ATOM 1368 O O . ILE A 1 177 ? -5.457 6.918 3.443 1 98.25 177 ILE A O 1
ATOM 1372 N N . LEU A 1 178 ? -3.395 6.074 3.152 1 97.19 178 LEU A N 1
ATOM 1373 C CA . LEU A 1 178 ? -3.264 5.75 4.57 1 97.19 178 LEU A CA 1
ATOM 1374 C C . LEU A 1 178 ? -3.15 7.02 5.406 1 97.19 178 LEU A C 1
ATOM 1376 O O . LEU A 1 178 ? -3.566 7.039 6.57 1 97.19 178 LEU A O 1
ATOM 1380 N N . GLY A 1 179 ? -2.443 8.062 4.77 1 97 179 GLY A N 1
ATOM 1381 C CA . GLY A 1 179 ? -2.479 9.266 5.582 1 97 179 GLY A CA 1
ATOM 1382 C C . GLY A 1 179 ? -1.325 10.211 5.297 1 97 179 GLY A C 1
ATOM 1383 O O . GLY A 1 179 ? -1.273 11.312 5.84 1 97 179 GLY A O 1
ATOM 1384 N N . MET A 1 180 ? -0.419 9.797 4.438 1 98.12 180 MET A N 1
ATOM 1385 C CA . MET A 1 180 ? 0.716 10.68 4.18 1 98.12 180 MET A CA 1
ATOM 1386 C C . MET A 1 180 ? 1.453 10.266 2.912 1 98.12 180 MET A C 1
ATOM 1388 O O . MET A 1 180 ? 1.725 9.086 2.705 1 98.12 180 MET A O 1
ATOM 1392 N N . PRO A 1 181 ? 1.762 11.281 2.035 1 98.25 181 PRO A N 1
ATOM 1393 C CA . PRO A 1 181 ? 2.604 10.977 0.877 1 98.25 181 PRO A CA 1
ATOM 1394 C C . PRO A 1 181 ? 4.027 10.578 1.269 1 98.25 181 PRO A C 1
ATOM 1396 O O . PRO A 1 181 ? 4.922 11.43 1.302 1 98.25 181 PRO A O 1
ATOM 1399 N N . LEU A 1 182 ? 4.246 9.359 1.443 1 98.25 182 LEU A N 1
ATOM 1400 C CA . LEU A 1 182 ? 5.461 8.859 2.078 1 98.25 182 LEU A CA 1
ATOM 1401 C C . LEU A 1 182 ? 6.66 9 1.146 1 98.25 182 LEU A C 1
ATOM 1403 O O . LEU A 1 182 ? 7.715 9.484 1.557 1 98.25 182 LEU A O 1
ATOM 1407 N N . LEU A 1 183 ? 6.516 8.578 -0.124 1 98.12 183 LEU A N 1
ATOM 1408 C CA . LEU A 1 183 ? 7.656 8.539 -1.034 1 98.12 183 LEU A CA 1
ATOM 1409 C C . LEU A 1 183 ? 8.211 9.938 -1.282 1 98.12 183 LEU A C 1
ATOM 1411 O O . LEU A 1 183 ? 9.414 10.164 -1.141 1 98.12 183 LEU A O 1
ATOM 1415 N N . PRO A 1 184 ? 7.32 10.898 -1.618 1 98.12 184 PRO A N 1
ATOM 1416 C CA . PRO A 1 184 ? 7.82 12.273 -1.729 1 98.12 184 PRO A CA 1
ATOM 1417 C C . PRO A 1 184 ? 8.469 12.766 -0.442 1 98.12 184 PRO A C 1
ATOM 1419 O O . PRO A 1 184 ? 9.492 13.461 -0.49 1 98.12 184 PRO A O 1
ATOM 1422 N N . LEU A 1 185 ? 7.934 12.438 0.685 1 98.38 185 LEU A N 1
ATOM 1423 C CA . LEU A 1 185 ? 8.508 12.844 1.962 1 98.38 185 LEU A CA 1
ATOM 1424 C C . LEU A 1 185 ? 9.922 12.289 2.127 1 98.38 185 LEU A C 1
ATOM 1426 O O . LEU A 1 185 ? 10.836 13.031 2.49 1 98.38 185 LEU A O 1
ATOM 1430 N N . LEU A 1 186 ? 10.086 11.031 1.854 1 97.69 186 LEU A N 1
ATOM 1431 C CA . LEU A 1 186 ? 11.398 10.406 1.97 1 97.69 186 LEU A CA 1
ATOM 1432 C C . LEU A 1 186 ? 12.414 11.094 1.068 1 97.69 186 LEU A C 1
ATOM 1434 O O . LEU A 1 186 ? 13.562 11.297 1.462 1 97.69 186 LEU A O 1
ATOM 1438 N N . GLY A 1 187 ? 11.961 11.406 -0.179 1 97.31 187 GLY A N 1
ATOM 1439 C CA . GLY A 1 187 ? 12.828 12.141 -1.087 1 97.31 187 GLY A CA 1
ATOM 1440 C C . GLY A 1 187 ? 13.312 13.453 -0.515 1 97.31 187 GLY A C 1
ATOM 1441 O O . GLY A 1 187 ? 14.508 13.766 -0.576 1 97.31 187 GLY A O 1
ATOM 1442 N N . PHE A 1 188 ? 12.438 14.188 0.067 1 97.94 188 PHE A N 1
ATOM 1443 C CA . PHE A 1 188 ? 12.781 15.477 0.664 1 97.94 188 PHE A CA 1
ATOM 1444 C C . PHE A 1 188 ? 13.75 15.289 1.827 1 97.94 188 PHE A C 1
ATOM 1446 O O . PHE A 1 188 ? 14.75 16 1.929 1 97.94 188 PHE A O 1
ATOM 1453 N N . LEU A 1 189 ? 13.43 14.352 2.785 1 96.69 189 LEU A N 1
ATOM 1454 C CA . LEU A 1 189 ? 14.242 14.141 3.979 1 96.69 189 LEU A CA 1
ATOM 1455 C C . LEU A 1 189 ? 15.672 13.766 3.602 1 96.69 189 LEU A C 1
ATOM 1457 O O . LEU A 1 189 ? 16.625 14.18 4.273 1 96.69 189 LEU A O 1
ATOM 1461 N N . ARG A 1 190 ? 15.789 13.023 2.547 1 94.88 190 ARG A N 1
ATOM 1462 C CA . ARG A 1 190 ? 17.125 12.664 2.078 1 94.88 190 ARG A CA 1
ATOM 1463 C C . ARG A 1 190 ? 17.859 13.883 1.538 1 94.88 190 ARG A C 1
ATOM 1465 O O . ARG A 1 190 ? 19.047 14.086 1.841 1 94.88 190 ARG A O 1
ATOM 1472 N N . GLN A 1 191 ? 17.188 14.656 0.715 1 92.94 191 GLN A N 1
ATOM 1473 C CA . GLN A 1 191 ? 17.781 15.859 0.132 1 92.94 191 GLN A CA 1
ATOM 1474 C C . GLN A 1 191 ? 18.188 16.844 1.217 1 92.94 191 GLN A C 1
ATOM 1476 O O . GLN A 1 191 ? 19.141 17.609 1.039 1 92.94 191 GLN A O 1
ATOM 1481 N N . HIS A 1 192 ? 17.531 16.781 2.363 1 90.81 192 HIS A N 1
ATOM 1482 C CA . HIS A 1 192 ? 17.781 17.703 3.457 1 90.81 192 HIS A CA 1
ATOM 1483 C C . HIS A 1 192 ? 18.672 17.062 4.523 1 90.81 192 HIS A C 1
ATOM 1485 O O . HIS A 1 192 ? 18.75 17.562 5.648 1 90.81 192 HIS A O 1
ATOM 1491 N N . GLN A 1 193 ? 19.203 15.867 4.254 1 88.19 193 GLN A N 1
ATOM 1492 C CA . GLN A 1 193 ? 20.234 15.164 5.02 1 88.19 193 GLN A CA 1
ATOM 1493 C C . GLN A 1 193 ? 19.672 14.633 6.336 1 88.19 193 GLN A C 1
ATOM 1495 O O . GLN A 1 193 ? 20.391 14.578 7.34 1 88.19 193 GLN A O 1
ATOM 1500 N N . ALA A 1 194 ? 18.422 14.445 6.289 1 88.38 194 ALA A N 1
ATOM 1501 C CA . ALA A 1 194 ? 17.797 13.852 7.465 1 88.38 194 ALA A CA 1
ATOM 1502 C C . ALA A 1 194 ? 17.781 12.328 7.371 1 88.38 194 ALA A C 1
ATOM 1504 O O . ALA A 1 194 ? 17.453 11.641 8.344 1 88.38 194 ALA A O 1
ATOM 1505 N N . LEU A 1 195 ? 18.094 11.82 6.238 1 88.5 195 LEU A N 1
ATOM 1506 C CA . LEU A 1 195 ? 18.219 10.391 5.996 1 88.5 195 LEU A CA 1
ATOM 1507 C C . LEU A 1 195 ? 19.5 10.086 5.23 1 88.5 195 LEU A C 1
ATOM 1509 O O . LEU A 1 195 ? 20.031 10.945 4.523 1 88.5 195 LEU A O 1
ATOM 1513 N N . THR A 1 196 ? 19.812 8.805 5.484 1 81.62 196 THR A N 1
ATOM 1514 C CA . THR A 1 196 ? 20.969 8.359 4.707 1 81.62 196 THR A CA 1
ATOM 1515 C C . THR A 1 196 ? 20.609 8.25 3.227 1 81.62 196 THR A C 1
ATOM 1517 O O . THR A 1 196 ? 19.531 7.785 2.875 1 81.62 196 THR A O 1
ATOM 1520 N N . VAL A 1 197 ? 21.672 8.578 2.387 1 85.19 197 VAL A N 1
ATOM 1521 C CA . VAL A 1 197 ? 21.438 8.586 0.945 1 85.19 197 VAL A CA 1
ATOM 1522 C C . VAL A 1 197 ? 21.719 7.199 0.37 1 85.19 197 VAL A C 1
ATOM 1524 O O . VAL A 1 197 ? 22.656 6.527 0.799 1 85.19 197 VAL A O 1
ATOM 1527 N N . MET B 1 1 ? -18.312 -21.734 0.673 1 83 1 MET B N 1
ATOM 1528 C CA . MET B 1 1 ? -17.266 -22.141 -0.27 1 83 1 MET B CA 1
ATOM 1529 C C . MET B 1 1 ? -15.891 -22.016 0.36 1 83 1 MET B C 1
ATOM 1531 O O . MET B 1 1 ? -15.609 -21.047 1.069 1 83 1 MET B O 1
ATOM 1535 N N . LYS B 1 2 ? -15.086 -23.062 0.235 1 94.31 2 LYS B N 1
ATOM 1536 C CA . LYS B 1 2 ? -13.758 -23.094 0.828 1 94.31 2 LYS B CA 1
ATOM 1537 C C . LYS B 1 2 ? -12.727 -22.469 -0.107 1 94.31 2 LYS B C 1
ATOM 1539 O O . LYS B 1 2 ? -12.742 -22.719 -1.314 1 94.31 2 LYS B O 1
ATOM 1544 N N . LEU B 1 3 ? -11.93 -21.609 0.438 1 97.94 3 LEU B N 1
ATOM 1545 C CA . LEU B 1 3 ? -10.867 -20.953 -0.318 1 97.94 3 LEU B CA 1
ATOM 1546 C C . LEU B 1 3 ? -9.5 -21.516 0.056 1 97.94 3 LEU B C 1
ATOM 1548 O O . LEU B 1 3 ? -9.227 -21.766 1.233 1 97.94 3 LEU B O 1
ATOM 1552 N N . ILE B 1 4 ? -8.742 -21.781 -0.969 1 98.62 4 ILE B N 1
ATOM 1553 C CA . ILE B 1 4 ? -7.387 -22.266 -0.748 1 98.62 4 ILE B CA 1
ATOM 1554 C C . ILE B 1 4 ? -6.391 -21.375 -1.491 1 98.62 4 ILE B C 1
ATOM 1556 O O . ILE B 1 4 ? -6.621 -21 -2.645 1 98.62 4 ILE B O 1
ATOM 1560 N N . LEU B 1 5 ? -5.379 -20.953 -0.84 1 98.69 5 LEU B N 1
ATOM 1561 C CA . LEU B 1 5 ? -4.246 -20.25 -1.438 1 98.69 5 LEU B CA 1
ATOM 1562 C C . LEU B 1 5 ? -3.125 -21.234 -1.775 1 98.69 5 LEU B C 1
ATOM 1564 O O . LEU B 1 5 ? -2.486 -21.781 -0.877 1 98.69 5 LEU B O 1
ATOM 1568 N N . ALA B 1 6 ? -2.857 -21.438 -3.07 1 98.5 6 ALA B N 1
ATOM 1569 C CA . ALA B 1 6 ? -1.817 -22.359 -3.529 1 98.5 6 ALA B CA 1
ATOM 1570 C C . ALA B 1 6 ? -0.444 -21.688 -3.492 1 98.5 6 ALA B C 1
ATOM 1572 O O . ALA B 1 6 ? 0.221 -21.562 -4.523 1 98.5 6 ALA B O 1
ATOM 1573 N N . SER B 1 7 ? 0.007 -21.266 -2.336 1 96.75 7 SER B N 1
ATOM 1574 C CA . SER B 1 7 ? 1.241 -20.5 -2.174 1 96.75 7 SER B CA 1
ATOM 1575 C C . SER B 1 7 ? 1.858 -20.734 -0.799 1 96.75 7 SER B C 1
ATOM 1577 O O . SER B 1 7 ? 1.141 -20.922 0.187 1 96.75 7 SER B O 1
ATOM 1579 N N . ALA B 1 8 ? 3.143 -20.75 -0.76 1 93.81 8 ALA B N 1
ATOM 1580 C CA . ALA B 1 8 ? 3.871 -20.766 0.505 1 93.81 8 ALA B CA 1
ATOM 1581 C C . ALA B 1 8 ? 4.258 -19.344 0.919 1 93.81 8 ALA B C 1
ATOM 1583 O O . ALA B 1 8 ? 4.883 -19.141 1.966 1 93.81 8 ALA B O 1
ATOM 1584 N N . SER B 1 9 ? 3.945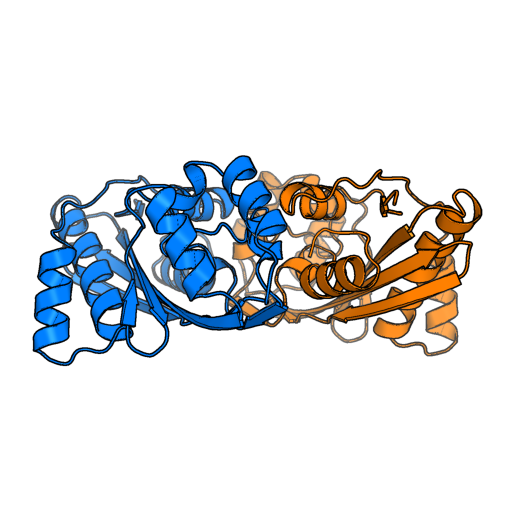 -18.359 0.094 1 93.94 9 SER B N 1
ATOM 1585 C CA . SER B 1 9 ? 4.359 -16.984 0.316 1 93.94 9 SER B CA 1
ATOM 1586 C C . SER B 1 9 ? 3.697 -16.406 1.561 1 93.94 9 SER B C 1
ATOM 1588 O O . SER B 1 9 ? 2.471 -16.312 1.635 1 93.94 9 SER B O 1
ATOM 1590 N N . SER B 1 10 ? 4.496 -15.945 2.467 1 94.06 10 SER B N 1
ATOM 1591 C CA . SER B 1 10 ? 3.98 -15.281 3.66 1 94.06 10 SER B CA 1
ATOM 1592 C C . SER B 1 10 ? 3.279 -13.977 3.307 1 94.06 10 SER B C 1
ATOM 1594 O O . SER B 1 10 ? 2.268 -13.625 3.918 1 94.06 10 SER B O 1
ATOM 1596 N N . ALA B 1 11 ? 3.801 -13.273 2.332 1 94.75 11 ALA B N 1
ATOM 1597 C CA . ALA B 1 11 ? 3.219 -12 1.911 1 94.75 11 ALA B CA 1
ATOM 1598 C C . ALA B 1 11 ? 1.81 -12.195 1.359 1 94.75 11 ALA B C 1
ATOM 1600 O O . ALA B 1 11 ? 0.891 -11.453 1.709 1 94.75 11 ALA B O 1
ATOM 1601 N N . ARG B 1 12 ? 1.614 -13.195 0.546 1 96.94 12 ARG B N 1
ATOM 1602 C CA . ARG B 1 12 ? 0.312 -13.469 -0.053 1 96.94 12 ARG B CA 1
ATOM 1603 C C . ARG B 1 12 ? -0.695 -13.914 1.002 1 96.94 12 ARG B C 1
ATOM 1605 O O . ARG B 1 12 ? -1.844 -13.469 0.999 1 96.94 12 ARG B O 1
ATOM 1612 N N . ARG B 1 13 ? -0.252 -14.703 1.887 1 96.88 13 ARG B N 1
ATOM 1613 C CA . ARG B 1 13 ? -1.11 -15.156 2.975 1 96.88 13 ARG B CA 1
ATOM 1614 C C . ARG B 1 13 ? -1.544 -13.992 3.857 1 96.88 13 ARG B C 1
ATOM 1616 O O . ARG B 1 13 ? -2.729 -13.844 4.16 1 96.88 13 ARG B O 1
ATOM 1623 N N . SER B 1 14 ? -0.594 -13.203 4.289 1 95.94 14 SER B N 1
ATOM 1624 C CA . SER B 1 14 ? -0.868 -12.047 5.137 1 95.94 14 SER B CA 1
ATOM 1625 C C . SER B 1 14 ? -1.837 -11.086 4.461 1 95.94 14 SER B C 1
ATOM 1627 O O . SER B 1 14 ? -2.717 -10.523 5.113 1 95.94 14 SER B O 1
ATOM 1629 N N . MET B 1 15 ? -1.645 -10.93 3.201 1 96.25 15 MET B N 1
ATOM 1630 C CA . MET B 1 15 ? -2.484 -10.031 2.418 1 96.25 15 MET B CA 1
ATOM 1631 C C . MET B 1 15 ? -3.945 -10.461 2.471 1 96.25 15 MET B C 1
ATOM 1633 O O . MET B 1 15 ? -4.832 -9.641 2.715 1 96.25 15 MET B O 1
ATOM 1637 N N . LEU B 1 16 ? -4.203 -11.727 2.283 1 97.62 16 LEU B N 1
ATOM 1638 C CA . LEU B 1 16 ? -5.562 -12.266 2.34 1 97.62 16 LEU B CA 1
ATOM 1639 C C . LEU B 1 16 ? -6.125 -12.164 3.752 1 97.62 16 LEU B C 1
ATOM 1641 O O . LEU B 1 16 ? -7.273 -11.75 3.939 1 97.62 16 LEU B O 1
ATOM 1645 N N . GLU B 1 17 ? -5.273 -12.484 4.691 1 97.06 17 GLU B N 1
ATOM 1646 C CA . GLU B 1 17 ? -5.699 -12.422 6.086 1 97.06 17 GLU B CA 1
ATOM 1647 C C . GLU B 1 17 ? -6.098 -11 6.48 1 97.06 17 GLU B C 1
ATOM 1649 O O . GLU B 1 17 ? -7.137 -10.797 7.113 1 97.06 17 GLU B O 1
ATOM 1654 N N . GLN B 1 18 ? -5.305 -10.07 6.133 1 96 18 GLN B N 1
ATOM 1655 C CA . GLN B 1 18 ? -5.57 -8.672 6.461 1 96 18 GLN B CA 1
ATOM 1656 C C . GLN B 1 18 ? -6.855 -8.188 5.797 1 96 18 GLN B C 1
ATOM 1658 O O . GLN B 1 18 ? -7.566 -7.344 6.344 1 96 18 GLN B O 1
ATOM 1663 N N . ALA B 1 19 ? -7.113 -8.703 4.641 1 96.62 19 ALA B N 1
ATOM 1664 C CA . ALA B 1 19 ? -8.32 -8.328 3.912 1 96.62 19 ALA B CA 1
ATOM 1665 C C . ALA B 1 19 ? -9.547 -9.031 4.488 1 96.62 19 ALA B C 1
ATOM 1667 O O . ALA B 1 19 ? -10.672 -8.82 4.02 1 96.62 19 ALA B O 1
ATOM 1668 N N . GLY B 1 20 ? -9.344 -9.898 5.469 1 95 20 GLY B N 1
ATOM 1669 C CA . GLY B 1 20 ? -10.438 -10.609 6.105 1 95 20 GLY B CA 1
ATOM 1670 C C . GLY B 1 20 ? -10.836 -11.875 5.367 1 95 20 GLY B C 1
ATOM 1671 O O . GLY B 1 20 ? -11.977 -12.336 5.484 1 95 20 GLY B O 1
ATOM 1672 N N . ILE B 1 21 ? -9.977 -12.367 4.535 1 95.75 21 ILE B N 1
ATOM 1673 C CA . ILE B 1 21 ? -10.266 -13.57 3.762 1 95.75 21 ILE B CA 1
ATOM 1674 C C . ILE B 1 21 ? -9.656 -14.789 4.457 1 95.75 21 ILE B C 1
ATOM 1676 O O . ILE B 1 21 ? -8.445 -14.836 4.695 1 95.75 21 ILE B O 1
ATOM 1680 N N . ASP B 1 22 ? -10.461 -15.664 4.789 1 95.06 22 ASP B N 1
ATOM 1681 C CA . ASP B 1 22 ? -10.016 -16.922 5.379 1 95.06 22 ASP B CA 1
ATOM 1682 C C . ASP B 1 22 ? -9.695 -17.953 4.297 1 95.06 22 ASP B C 1
ATOM 1684 O O . ASP B 1 22 ? -10.594 -18.625 3.791 1 95.06 22 ASP B O 1
ATOM 1688 N N . ALA B 1 23 ? -8.445 -18.078 3.949 1 97.38 23 ALA B N 1
ATOM 1689 C CA . ALA B 1 23 ? -7.977 -19.031 2.949 1 97.38 23 ALA B CA 1
ATOM 1690 C C . ALA B 1 23 ? -6.906 -19.953 3.527 1 97.38 23 ALA B C 1
ATOM 1692 O O . ALA B 1 23 ? -5.957 -19.484 4.164 1 97.38 23 ALA B O 1
ATOM 1693 N N . GLU B 1 24 ? -7.094 -21.219 3.354 1 97.69 24 GLU B N 1
ATOM 1694 C CA . GLU B 1 24 ? -6.07 -22.172 3.762 1 97.69 24 GLU B CA 1
ATOM 1695 C C . GLU B 1 24 ? -4.895 -22.172 2.787 1 97.69 24 GLU B C 1
ATOM 1697 O O . GLU B 1 24 ? -5.086 -22.25 1.573 1 97.69 24 GLU B O 1
ATOM 1702 N N . SER B 1 25 ? -3.703 -22.047 3.312 1 97.88 25 SER B N 1
ATOM 1703 C CA . SER B 1 25 ? -2.514 -22.047 2.465 1 97.88 25 SER B CA 1
ATOM 1704 C C . SER B 1 25 ? -1.994 -23.469 2.256 1 97.88 25 SER B C 1
ATOM 1706 O O . SER B 1 25 ? -1.651 -24.156 3.219 1 97.88 25 SER B O 1
ATOM 1708 N N . ILE B 1 26 ? -1.972 -23.906 1.063 1 97.94 26 ILE B N 1
ATOM 1709 C CA . ILE B 1 26 ? -1.426 -25.203 0.675 1 97.94 26 ILE B CA 1
ATOM 1710 C C . ILE B 1 26 ? -0.452 -25.031 -0.488 1 97.94 26 ILE B C 1
ATOM 1712 O O . ILE B 1 26 ? -0.871 -24.875 -1.638 1 97.94 26 ILE B O 1
ATOM 1716 N N . PRO B 1 27 ? 0.824 -25.047 -0.151 1 96.25 27 PRO B N 1
ATOM 1717 C CA . PRO B 1 27 ? 1.795 -24.859 -1.23 1 96.25 27 PRO B CA 1
ATOM 1718 C C . PRO B 1 27 ? 1.716 -25.953 -2.295 1 96.25 27 PRO B C 1
ATOM 1720 O O . PRO B 1 27 ? 1.48 -27.125 -1.97 1 96.25 27 PRO B O 1
ATOM 1723 N N . ALA B 1 28 ? 1.903 -25.516 -3.547 1 94.12 28 ALA B N 1
ATOM 1724 C CA . ALA B 1 28 ? 1.923 -26.453 -4.668 1 94.12 28 ALA B CA 1
ATOM 1725 C C . ALA B 1 28 ? 3.354 -26.828 -5.039 1 94.12 28 ALA B C 1
ATOM 1727 O O . ALA B 1 28 ? 4.23 -25.969 -5.129 1 94.12 28 ALA B O 1
ATOM 1728 N N . ALA B 1 29 ? 3.572 -28.094 -5.254 1 91 29 ALA B N 1
ATOM 1729 C CA . ALA B 1 29 ? 4.871 -28.562 -5.719 1 91 29 ALA B CA 1
ATOM 1730 C C . ALA B 1 29 ? 4.992 -28.453 -7.234 1 91 29 ALA B C 1
ATOM 1732 O O . ALA B 1 29 ? 4.422 -29.25 -7.973 1 91 29 ALA B O 1
ATOM 1733 N N . VAL B 1 30 ? 5.547 -27.453 -7.633 1 93.12 30 VAL B N 1
ATOM 1734 C CA . VAL B 1 30 ? 5.754 -27.203 -9.055 1 93.12 30 VAL B CA 1
ATOM 1735 C C . VAL B 1 30 ? 7.227 -26.906 -9.32 1 93.12 30 VAL B C 1
ATOM 1737 O O . VAL B 1 30 ? 7.867 -26.188 -8.547 1 93.12 30 VAL B O 1
ATOM 1740 N N . ASP B 1 31 ? 7.797 -27.484 -10.375 1 94.62 31 ASP B N 1
ATOM 1741 C CA . ASP B 1 31 ? 9.141 -27.141 -10.82 1 94.62 31 ASP B CA 1
ATOM 1742 C C . ASP B 1 31 ? 9.133 -25.844 -11.625 1 94.62 31 ASP B C 1
ATOM 1744 O O . ASP B 1 31 ? 9.07 -25.859 -12.852 1 94.62 31 ASP B O 1
ATOM 1748 N N . GLU B 1 32 ? 9.266 -24.734 -10.891 1 94.69 32 GLU B N 1
ATOM 1749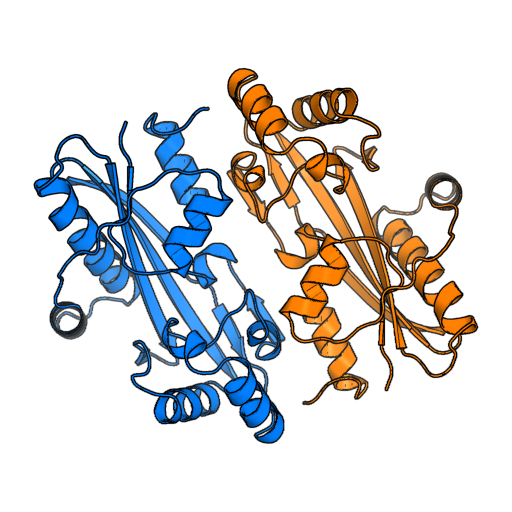 C CA . GLU B 1 32 ? 9.125 -23.422 -11.508 1 94.69 32 GLU B CA 1
ATOM 1750 C C . GLU B 1 32 ? 10.219 -23.172 -12.539 1 94.69 32 GLU B C 1
ATOM 1752 O O . GLU B 1 32 ? 9.977 -22.562 -13.578 1 94.69 32 GLU B O 1
ATOM 1757 N N . ASP B 1 33 ? 11.375 -23.688 -12.258 1 94.25 33 ASP B N 1
ATOM 1758 C CA . ASP B 1 33 ? 12.508 -23.469 -13.148 1 94.25 33 ASP B CA 1
ATOM 1759 C C . ASP B 1 33 ? 12.273 -24.125 -14.508 1 94.25 33 ASP B C 1
ATOM 1761 O O . ASP B 1 33 ? 12.523 -23.516 -15.547 1 94.25 33 ASP B O 1
ATOM 1765 N N . MET B 1 34 ? 11.805 -25.266 -14.461 1 95.69 34 MET B N 1
ATOM 1766 C CA . MET B 1 34 ? 11.523 -26 -15.695 1 95.69 34 MET B CA 1
ATOM 1767 C C . MET B 1 34 ? 10.461 -25.281 -16.531 1 95.69 34 MET B C 1
ATOM 1769 O O . MET B 1 34 ? 10.602 -25.156 -17.75 1 95.69 34 MET B O 1
ATOM 1773 N N . VAL B 1 35 ? 9.445 -24.844 -15.891 1 96.31 35 VAL B N 1
ATOM 1774 C CA . VAL B 1 35 ? 8.375 -24.141 -16.578 1 96.31 35 VAL B CA 1
ATOM 1775 C C . VAL B 1 35 ? 8.922 -22.859 -17.219 1 96.31 35 VAL B C 1
ATOM 1777 O O . VAL B 1 35 ? 8.695 -22.594 -18.391 1 96.31 35 VAL B O 1
ATOM 1780 N N . LYS B 1 36 ? 9.711 -22.156 -16.531 1 96.25 36 LYS B N 1
ATOM 1781 C CA . LYS B 1 36 ? 10.281 -20.906 -17.016 1 96.25 36 LYS B CA 1
ATOM 1782 C C . LYS B 1 36 ? 11.18 -21.156 -18.234 1 96.25 36 LYS B C 1
ATOM 1784 O O . LYS B 1 36 ? 11.117 -20.406 -19.219 1 96.25 36 LYS B O 1
ATOM 1789 N N . GLN B 1 37 ? 11.969 -22.125 -18.094 1 95.69 37 GLN B N 1
ATOM 1790 C CA . GLN B 1 37 ? 12.859 -22.469 -19.203 1 95.69 37 GLN B CA 1
ATOM 1791 C C . GLN B 1 37 ? 12.07 -22.812 -20.453 1 95.69 37 GLN B C 1
ATOM 1793 O O . GLN B 1 37 ? 12.406 -22.359 -21.547 1 95.69 37 GLN B O 1
ATOM 1798 N N . SER B 1 38 ? 11.117 -23.594 -20.281 1 97 38 SER B N 1
ATOM 1799 C CA . SER B 1 38 ? 10.281 -23.984 -21.406 1 97 38 SER B CA 1
ATOM 1800 C C . SER B 1 38 ? 9.578 -22.781 -22.031 1 97 38 SER B C 1
ATOM 1802 O O . SER B 1 38 ? 9.555 -22.625 -23.25 1 97 38 SER B O 1
ATOM 1804 N N . MET B 1 39 ? 9.023 -21.969 -21.188 1 97 39 MET B N 1
ATOM 1805 C CA . MET B 1 39 ? 8.305 -20.781 -21.656 1 97 39 MET B CA 1
ATOM 1806 C C . MET B 1 39 ? 9.242 -19.828 -22.391 1 97 39 MET B C 1
ATOM 1808 O O . MET B 1 39 ? 8.898 -19.312 -23.453 1 97 39 MET B O 1
ATOM 1812 N N . ARG B 1 40 ? 10.391 -19.672 -21.844 1 94.19 40 ARG B N 1
ATOM 1813 C CA . ARG B 1 40 ? 11.375 -18.812 -22.5 1 94.19 40 ARG B CA 1
ATOM 1814 C C . ARG B 1 40 ? 11.758 -19.359 -23.875 1 94.19 40 ARG B C 1
ATOM 1816 O O . ARG B 1 40 ? 11.898 -18.609 -24.828 1 94.19 40 ARG B O 1
ATOM 1823 N N . ALA B 1 41 ? 11.992 -20.641 -23.953 1 96.19 41 ALA B N 1
ATOM 1824 C CA . ALA B 1 41 ? 12.375 -21.297 -25.188 1 96.19 41 ALA B CA 1
ATOM 1825 C C . ALA B 1 41 ? 11.312 -21.109 -26.266 1 96.19 41 ALA B C 1
ATOM 1827 O O . ALA B 1 41 ? 11.625 -21.031 -27.453 1 96.19 41 ALA B O 1
ATOM 1828 N N . GLU B 1 42 ? 10.148 -20.953 -25.875 1 97.5 42 GLU B N 1
ATOM 1829 C CA . GLU B 1 42 ? 9.031 -20.781 -26.797 1 97.5 42 GLU B CA 1
ATOM 1830 C C . GLU B 1 42 ? 8.773 -19.312 -27.094 1 97.5 42 GLU B C 1
ATOM 1832 O O . GLU B 1 42 ? 7.844 -18.984 -27.828 1 97.5 42 GLU B O 1
ATOM 1837 N N . GLY B 1 43 ? 9.477 -18.422 -26.484 1 96.56 43 GLY B N 1
ATOM 1838 C CA . GLY B 1 43 ? 9.344 -17 -26.719 1 96.56 43 GLY B CA 1
ATOM 1839 C C . GLY B 1 43 ? 8.195 -16.375 -25.953 1 96.56 43 GLY B C 1
ATOM 1840 O O . GLY B 1 43 ? 7.684 -15.32 -26.344 1 96.56 43 GLY B O 1
ATOM 1841 N N . ALA B 1 44 ? 7.785 -17.031 -24.875 1 97.44 44 ALA B N 1
ATOM 1842 C CA . ALA B 1 44 ? 6.676 -16.516 -24.078 1 97.44 44 ALA B CA 1
ATOM 1843 C C . ALA B 1 44 ? 7.082 -15.234 -23.344 1 97.44 44 ALA B C 1
ATOM 1845 O O . ALA B 1 44 ? 8.242 -15.078 -22.938 1 97.44 44 ALA B O 1
ATOM 1846 N N . SER B 1 45 ? 6.164 -14.32 -23.234 1 97.94 45 SER B N 1
ATOM 1847 C CA . SER B 1 45 ? 6.383 -13.109 -22.453 1 97.94 45 SER B CA 1
ATOM 1848 C C . SER B 1 45 ? 6.426 -13.406 -20.953 1 97.94 45 SER B C 1
ATOM 1850 O O . SER B 1 45 ? 6.02 -14.492 -20.531 1 97.94 45 SER B O 1
ATOM 1852 N N . ALA B 1 46 ? 6.914 -12.461 -20.172 1 97.81 46 ALA B N 1
ATOM 1853 C CA . ALA B 1 46 ? 6.902 -12.57 -18.719 1 97.81 46 ALA B CA 1
ATOM 1854 C C . ALA B 1 46 ? 5.48 -12.742 -18.188 1 97.81 46 ALA B C 1
ATOM 1856 O O . ALA B 1 46 ? 5.242 -13.516 -17.266 1 97.81 46 ALA B O 1
ATOM 1857 N N . ALA B 1 47 ? 4.551 -12.031 -18.781 1 98.31 47 ALA B N 1
ATOM 1858 C CA . ALA B 1 47 ? 3.148 -12.094 -18.375 1 98.31 47 ALA B CA 1
ATOM 1859 C C . ALA B 1 47 ? 2.568 -13.484 -18.625 1 98.31 47 ALA B C 1
ATOM 1861 O O . ALA B 1 47 ? 1.893 -14.039 -17.75 1 98.31 47 ALA B O 1
ATOM 1862 N N . GLU B 1 48 ? 2.834 -14 -19.75 1 98.5 48 GLU B N 1
ATOM 1863 C CA . GLU B 1 48 ? 2.387 -15.359 -20.062 1 98.5 48 GLU B CA 1
ATOM 1864 C C . GLU B 1 48 ? 2.998 -16.375 -19.109 1 98.5 48 GLU B C 1
ATOM 1866 O O . GLU B 1 48 ? 2.318 -17.297 -18.656 1 98.5 48 GLU B O 1
ATOM 1871 N N . THR B 1 49 ? 4.242 -16.203 -18.828 1 98.38 49 THR B N 1
ATOM 1872 C CA . THR B 1 49 ? 4.965 -17.125 -17.969 1 98.38 49 THR B CA 1
ATOM 1873 C C . THR B 1 49 ? 4.434 -17.062 -16.531 1 98.38 49 THR B C 1
ATOM 1875 O O . THR B 1 49 ? 4.141 -18.094 -15.93 1 98.38 49 THR B O 1
ATOM 1878 N N . ALA B 1 50 ? 4.285 -15.859 -16 1 98.25 50 ALA B N 1
ATOM 1879 C CA . ALA B 1 50 ? 3.736 -15.688 -14.664 1 98.25 50 ALA B CA 1
ATOM 1880 C C . ALA B 1 50 ? 2.344 -16.297 -14.562 1 98.25 50 ALA B C 1
ATOM 1882 O O . ALA B 1 50 ? 2.016 -16.953 -13.562 1 98.25 50 ALA B O 1
ATOM 1883 N N . THR B 1 51 ? 1.539 -16.109 -15.578 1 98.62 51 THR B N 1
ATOM 1884 C CA . THR B 1 51 ? 0.185 -16.641 -15.586 1 98.62 51 THR B CA 1
ATOM 1885 C C . THR B 1 51 ? 0.213 -18.172 -15.648 1 98.62 51 THR B C 1
ATOM 1887 O O . THR B 1 51 ? -0.553 -18.844 -14.953 1 98.62 51 THR B O 1
ATOM 1890 N N . ALA B 1 52 ? 1.114 -18.703 -16.484 1 98.38 52 ALA B N 1
ATOM 1891 C CA . ALA B 1 52 ? 1.244 -20.156 -16.594 1 98.38 52 ALA B CA 1
ATOM 1892 C C . ALA B 1 52 ? 1.627 -20.781 -15.25 1 98.38 52 ALA B C 1
ATOM 1894 O O . ALA B 1 52 ? 1.06 -21.797 -14.836 1 98.38 52 ALA B O 1
ATOM 1895 N N . LEU B 1 53 ? 2.543 -20.219 -14.578 1 98.19 53 LEU B N 1
ATOM 1896 C CA . LEU B 1 53 ? 2.992 -20.703 -13.281 1 98.19 53 LEU B CA 1
ATOM 1897 C C . LEU B 1 53 ? 1.877 -20.609 -12.242 1 98.19 53 LEU B C 1
ATOM 1899 O O . LEU B 1 53 ? 1.63 -21.547 -11.5 1 98.19 53 LEU B O 1
ATOM 1903 N N . ALA B 1 54 ? 1.221 -19.438 -12.188 1 98.5 54 ALA B N 1
ATOM 1904 C CA . ALA B 1 54 ? 0.086 -19.281 -11.281 1 98.5 54 ALA B CA 1
ATOM 1905 C C . ALA B 1 54 ? -0.988 -20.328 -11.555 1 98.5 54 ALA B C 1
ATOM 1907 O O . ALA B 1 54 ? -1.536 -20.922 -10.617 1 98.5 54 ALA B O 1
ATOM 1908 N N . HIS B 1 55 ? -1.252 -20.531 -12.805 1 98.5 55 HIS B N 1
ATOM 1909 C CA . HIS B 1 55 ? -2.264 -21.5 -13.211 1 98.5 55 HIS B CA 1
ATOM 1910 C C . HIS B 1 55 ? -1.878 -22.906 -12.781 1 98.5 55 HIS B C 1
ATOM 1912 O O . HIS B 1 55 ? -2.707 -23.641 -12.25 1 98.5 55 HIS B O 1
ATOM 1918 N N . LEU B 1 56 ? -0.678 -23.297 -13.07 1 98.38 56 LEU B N 1
ATOM 1919 C CA . LEU B 1 56 ? -0.205 -24.625 -12.727 1 98.38 56 LEU B CA 1
ATOM 1920 C C . LEU B 1 56 ? -0.345 -24.891 -11.227 1 98.38 56 LEU B C 1
ATOM 1922 O O . LEU B 1 56 ? -0.799 -25.969 -10.82 1 98.38 56 LEU B O 1
ATOM 1926 N N . LYS B 1 57 ? -0.005 -23.938 -10.398 1 98.5 57 LYS B N 1
ATOM 1927 C CA . LYS B 1 57 ? -0.136 -24.047 -8.953 1 98.5 57 LYS B CA 1
ATOM 1928 C C . LYS B 1 57 ? -1.596 -24.234 -8.547 1 98.5 57 LYS B C 1
ATOM 1930 O O . LYS B 1 57 ? -1.928 -25.141 -7.781 1 98.5 57 LYS B O 1
ATOM 1935 N N . ALA B 1 58 ? -2.426 -23.391 -9.07 1 98.56 58 ALA B N 1
ATOM 1936 C CA . ALA B 1 58 ? -3.848 -23.422 -8.734 1 98.56 58 ALA B CA 1
ATOM 1937 C C . ALA B 1 58 ? -4.484 -24.734 -9.211 1 98.56 58 ALA B C 1
ATOM 1939 O O . ALA B 1 58 ? -5.281 -25.344 -8.492 1 98.56 58 ALA B O 1
ATOM 1940 N N . GLU B 1 59 ? -4.184 -25.109 -10.43 1 98.31 59 GLU B N 1
ATOM 1941 C CA . GLU B 1 59 ? -4.758 -26.312 -11.031 1 98.31 59 GLU B CA 1
ATOM 1942 C C . GLU B 1 59 ? -4.406 -27.547 -10.211 1 98.31 59 GLU B C 1
ATOM 1944 O O . GLU B 1 59 ? -5.273 -28.375 -9.914 1 98.31 59 GLU B O 1
ATOM 1949 N N . ARG B 1 60 ? -3.148 -27.703 -9.859 1 97.94 60 ARG B N 1
ATOM 1950 C CA . ARG B 1 60 ? -2.674 -28.859 -9.117 1 97.94 60 ARG B CA 1
ATOM 1951 C C . ARG B 1 60 ? -3.432 -29.016 -7.801 1 97.94 60 ARG B C 1
ATOM 1953 O O . ARG B 1 60 ? -3.904 -30.094 -7.473 1 97.94 60 ARG B O 1
ATOM 1960 N N . ILE B 1 61 ? -3.557 -27.969 -7.043 1 98.38 61 ILE B N 1
ATOM 1961 C CA . ILE B 1 61 ? -4.215 -28 -5.742 1 98.38 61 ILE B CA 1
ATOM 1962 C C . ILE B 1 61 ? -5.719 -28.188 -5.93 1 98.38 61 ILE B C 1
ATOM 1964 O O . ILE B 1 61 ? -6.363 -28.906 -5.168 1 98.38 61 ILE B O 1
ATOM 1968 N N . SER B 1 62 ? -6.305 -27.562 -6.992 1 98.06 62 SER B N 1
ATOM 1969 C CA . SER B 1 62 ? -7.746 -27.625 -7.203 1 98.06 62 SER B CA 1
ATOM 1970 C C . SER B 1 62 ? -8.195 -29.031 -7.578 1 98.06 62 SER B C 1
ATOM 1972 O O . SER B 1 62 ? -9.328 -29.422 -7.293 1 98.06 62 SER B O 1
ATOM 1974 N N . ARG B 1 63 ? -7.352 -29.812 -8.242 1 98.12 63 ARG B N 1
ATOM 1975 C CA . ARG B 1 63 ? -7.664 -31.203 -8.562 1 98.12 63 ARG B CA 1
ATOM 1976 C C . ARG B 1 63 ? -7.793 -32.031 -7.293 1 98.12 63 ARG B C 1
ATOM 1978 O O . ARG B 1 63 ? -8.594 -32.969 -7.242 1 98.12 63 ARG B O 1
ATOM 1985 N N . ARG B 1 64 ? -7.008 -31.734 -6.273 1 97.62 64 ARG B N 1
ATOM 1986 C CA . ARG B 1 64 ? -7.023 -32.438 -5 1 97.62 64 ARG B CA 1
ATOM 1987 C C . ARG B 1 64 ? -8.195 -32 -4.133 1 97.62 64 ARG B C 1
ATOM 1989 O O . ARG B 1 64 ? -8.695 -32.781 -3.309 1 97.62 64 ARG B O 1
ATOM 1996 N N . TYR B 1 65 ? -8.578 -30.812 -4.336 1 97.69 65 TYR B N 1
ATOM 1997 C CA . TYR B 1 65 ? -9.688 -30.219 -3.592 1 97.69 65 TYR B CA 1
ATOM 1998 C C . TYR B 1 65 ? -10.758 -29.688 -4.535 1 97.69 65 TYR B C 1
ATOM 2000 O O . TYR B 1 65 ? -10.984 -28.469 -4.598 1 97.69 65 TYR B O 1
ATOM 2008 N N . PRO B 1 66 ? -11.5 -30.547 -5.199 1 96.75 66 PRO B N 1
ATOM 2009 C CA . PRO B 1 66 ? -12.367 -30.172 -6.32 1 96.75 66 PRO B CA 1
ATOM 2010 C C . PRO B 1 66 ? -13.516 -29.25 -5.902 1 96.75 66 PRO B C 1
ATOM 2012 O O . PRO B 1 66 ? -14.102 -28.578 -6.746 1 96.75 66 PRO B O 1
ATOM 2015 N N . ASP B 1 67 ? -13.898 -29.141 -4.672 1 95.94 67 ASP B N 1
ATOM 2016 C CA . ASP B 1 67 ? -15.031 -28.344 -4.219 1 95.94 67 ASP B CA 1
ATOM 2017 C C . ASP B 1 67 ? -14.562 -26.969 -3.734 1 95.94 67 ASP B C 1
ATOM 2019 O O . ASP B 1 67 ? -15.383 -26.109 -3.391 1 95.94 67 ASP B O 1
ATOM 2023 N N . SER B 1 68 ? -13.273 -26.75 -3.73 1 97.19 68 SER B N 1
ATOM 2024 C CA . SER B 1 68 ? -12.711 -25.484 -3.262 1 97.19 68 SER B CA 1
ATOM 2025 C C . SER B 1 68 ? -12.344 -24.578 -4.43 1 97.19 68 SER B C 1
ATOM 2027 O O . SER B 1 68 ? -12.039 -25.047 -5.523 1 97.19 68 SER B O 1
ATOM 2029 N N . VAL B 1 69 ? -12.508 -23.297 -4.262 1 98 69 VAL B N 1
ATOM 2030 C CA . VAL B 1 69 ? -11.875 -22.344 -5.156 1 98 69 VAL B CA 1
ATOM 2031 C C . VAL B 1 69 ? -10.422 -22.125 -4.738 1 98 69 VAL B C 1
ATOM 2033 O O . VAL B 1 69 ? -10.141 -21.797 -3.578 1 98 69 VAL B O 1
ATOM 2036 N N . VAL B 1 70 ? -9.539 -22.359 -5.672 1 98.69 70 VAL B N 1
ATOM 2037 C CA . VAL B 1 70 ? -8.109 -22.297 -5.367 1 98.69 70 VAL B CA 1
ATOM 2038 C C . VAL B 1 70 ? -7.496 -21.062 -6.035 1 98.69 70 VAL B C 1
ATOM 2040 O O . VAL B 1 70 ? -7.703 -20.828 -7.227 1 98.69 70 VAL B O 1
ATOM 2043 N N . ILE B 1 71 ? -6.762 -20.281 -5.234 1 98.81 71 ILE B N 1
ATOM 2044 C CA . ILE B 1 71 ? -6.066 -19.094 -5.695 1 98.81 71 ILE B CA 1
ATOM 2045 C C . ILE B 1 71 ? -4.59 -19.406 -5.922 1 98.81 71 ILE B C 1
ATOM 2047 O O . ILE B 1 71 ? -3.889 -19.828 -4.996 1 98.81 71 ILE B O 1
ATOM 2051 N N . GLY B 1 72 ? -4.172 -19.312 -7.117 1 98.69 72 GLY B N 1
ATOM 2052 C CA . GLY B 1 72 ? -2.756 -19.344 -7.461 1 98.69 72 GLY B CA 1
ATOM 2053 C C . GLY B 1 72 ? -2.223 -18 -7.91 1 98.69 72 GLY B C 1
ATOM 2054 O O . GLY B 1 72 ? -2.914 -17.25 -8.602 1 98.69 72 GLY B O 1
ATOM 2055 N N . SER B 1 73 ? -0.961 -17.703 -7.52 1 98.31 73 SER B N 1
ATOM 2056 C CA . SER B 1 73 ? -0.32 -16.469 -7.938 1 98.31 73 SER B CA 1
ATOM 2057 C C . SER B 1 73 ? 1.18 -16.656 -8.141 1 98.31 73 SER B C 1
ATOM 2059 O O . SER B 1 73 ? 1.779 -17.562 -7.551 1 98.31 73 SER B O 1
ATOM 2061 N N . ASP B 1 74 ? 1.711 -15.891 -9.047 1 97.69 74 ASP B N 1
ATOM 2062 C CA . ASP B 1 74 ? 3.145 -15.883 -9.312 1 97.69 74 ASP B CA 1
ATOM 2063 C C . ASP B 1 74 ? 3.611 -14.492 -9.75 1 97.69 74 ASP B C 1
ATOM 2065 O O . ASP B 1 74 ? 2.82 -13.695 -10.25 1 97.69 74 ASP B O 1
ATOM 2069 N N . GLN B 1 75 ? 4.809 -14.242 -9.438 1 97.69 75 GLN B N 1
ATOM 2070 C CA . GLN B 1 75 ? 5.383 -12.938 -9.758 1 97.69 75 GLN B CA 1
ATOM 2071 C C . GLN B 1 75 ? 6.785 -13.078 -10.344 1 97.69 75 GLN B C 1
ATOM 2073 O O . GLN B 1 75 ? 7.625 -13.797 -9.781 1 97.69 75 GLN B O 1
ATOM 2078 N N . LEU B 1 76 ? 7.016 -12.422 -11.453 1 97.62 76 LEU B N 1
ATOM 2079 C CA . LEU B 1 76 ? 8.328 -12.359 -12.094 1 97.62 76 LEU B CA 1
ATOM 2080 C C . LEU B 1 76 ? 8.867 -10.93 -12.086 1 97.62 76 LEU B C 1
ATOM 2082 O O . LEU B 1 76 ? 8.117 -9.977 -12.344 1 97.62 76 LEU B O 1
ATOM 2086 N N . LEU B 1 77 ? 10.109 -10.812 -11.734 1 98.19 77 LEU B N 1
ATOM 2087 C CA . LEU B 1 77 ? 10.781 -9.523 -11.859 1 98.19 77 LEU B CA 1
ATOM 2088 C C . LEU B 1 77 ? 11.516 -9.422 -13.188 1 98.19 77 LEU B C 1
ATOM 2090 O O . LEU B 1 77 ? 12.258 -10.328 -13.562 1 98.19 77 LEU B O 1
ATOM 2094 N N . VAL B 1 78 ? 11.234 -8.359 -13.914 1 98.12 78 VAL B N 1
ATOM 2095 C CA . VAL B 1 78 ? 11.844 -8.125 -15.219 1 98.12 78 VAL B CA 1
ATOM 2096 C C . VAL B 1 78 ? 12.641 -6.828 -15.188 1 98.12 78 VAL B C 1
ATOM 2098 O O . VAL B 1 78 ? 12.125 -5.777 -14.805 1 98.12 78 VAL B O 1
ATOM 2101 N N . CYS B 1 79 ? 13.844 -6.914 -15.562 1 97.38 79 CYS B N 1
ATOM 2102 C CA . CYS B 1 79 ? 14.711 -5.75 -15.695 1 97.38 79 CYS B CA 1
ATOM 2103 C C . CYS B 1 79 ? 15.555 -5.844 -16.969 1 97.38 79 CYS B C 1
ATOM 2105 O O . CYS B 1 79 ? 16.344 -6.781 -17.125 1 97.38 79 CYS B O 1
ATOM 2107 N N . GLU B 1 80 ? 15.32 -4.887 -17.812 1 94.81 80 GLU B N 1
ATOM 2108 C CA . GLU B 1 80 ? 16.062 -4.848 -19.078 1 94.81 80 GLU B CA 1
ATOM 2109 C C . GLU B 1 80 ? 16 -6.191 -19.797 1 94.81 80 GLU B C 1
ATOM 2111 O O . GLU B 1 80 ? 17.031 -6.73 -20.203 1 94.81 80 GLU B O 1
ATOM 2116 N N . GLY B 1 81 ? 14.898 -6.762 -19.812 1 92.19 81 GLY B N 1
ATOM 2117 C CA . GLY B 1 81 ? 14.633 -7.961 -20.594 1 92.19 81 GLY B CA 1
ATOM 2118 C C . GLY B 1 81 ? 14.977 -9.242 -19.844 1 92.19 81 GLY B C 1
ATOM 2119 O O . GLY B 1 81 ? 14.586 -10.328 -20.266 1 92.19 81 GLY B O 1
ATOM 2120 N N . ALA B 1 82 ? 15.656 -9.109 -18.734 1 94.56 82 ALA B N 1
ATOM 2121 C CA . ALA B 1 82 ? 16.047 -10.281 -17.953 1 94.56 82 ALA B CA 1
ATOM 2122 C C . ALA B 1 82 ? 14.992 -10.586 -16.875 1 94.56 82 ALA B C 1
ATOM 2124 O O . ALA B 1 82 ? 14.344 -9.68 -16.359 1 94.56 82 ALA B O 1
ATOM 2125 N N . TRP B 1 83 ? 14.875 -11.914 -16.609 1 95.94 83 TRP B N 1
ATOM 2126 C CA . TRP B 1 83 ? 14.008 -12.375 -15.523 1 95.94 83 TRP B CA 1
ATOM 2127 C C . TRP B 1 83 ? 14.82 -12.695 -14.273 1 95.94 83 TRP B C 1
ATOM 2129 O O . TRP B 1 83 ? 15.922 -13.242 -14.367 1 95.94 83 TRP B O 1
ATOM 2139 N N . PHE B 1 84 ? 14.188 -12.422 -13.156 1 95.12 84 PHE B N 1
ATOM 2140 C CA . PHE B 1 84 ? 14.883 -12.68 -11.906 1 95.12 84 PHE B CA 1
ATOM 2141 C C . PHE B 1 84 ? 14 -13.484 -10.953 1 95.12 84 PHE B C 1
ATOM 2143 O O . PHE B 1 84 ? 12.805 -13.219 -10.844 1 95.12 84 PHE B O 1
ATOM 2150 N N . ASP B 1 85 ? 14.656 -14.461 -10.312 1 92.12 85 ASP B N 1
ATOM 2151 C CA . ASP B 1 85 ? 14.023 -15.203 -9.227 1 92.12 85 ASP B CA 1
ATOM 2152 C C . ASP B 1 85 ? 14.484 -14.695 -7.863 1 92.12 85 ASP B C 1
ATOM 2154 O O . ASP B 1 85 ? 15.242 -13.734 -7.781 1 92.12 85 ASP B O 1
ATOM 2158 N N . LYS B 1 86 ? 13.992 -15.406 -6.84 1 95.69 86 LYS B N 1
ATOM 2159 C CA . LYS B 1 86 ? 14.438 -15.039 -5.5 1 95.69 86 LYS B CA 1
ATOM 2160 C C . LYS B 1 86 ? 15.93 -15.328 -5.316 1 95.69 86 LYS B C 1
ATOM 2162 O O . LYS B 1 86 ? 16.438 -16.344 -5.812 1 95.69 86 LYS B O 1
ATOM 2167 N N . ALA B 1 87 ? 16.578 -14.367 -4.645 1 97 87 ALA B N 1
ATOM 2168 C CA . ALA B 1 87 ? 18 -14.57 -4.355 1 97 87 ALA B CA 1
ATOM 2169 C C . ALA B 1 87 ? 18.188 -15.695 -3.346 1 97 87 ALA B C 1
ATOM 2171 O O . ALA B 1 87 ? 17.422 -15.812 -2.385 1 97 87 ALA B O 1
ATOM 2172 N N . PRO B 1 88 ? 19.188 -16.516 -3.533 1 96.31 88 PRO B N 1
ATOM 2173 C CA . PRO B 1 88 ? 19.406 -17.656 -2.637 1 96.31 88 PRO B CA 1
ATOM 2174 C C . PRO B 1 88 ? 20 -17.25 -1.29 1 96.31 88 PRO B C 1
ATOM 2176 O O . PRO B 1 88 ? 19.922 -18 -0.316 1 96.31 88 PRO B O 1
ATOM 2179 N N . ASP B 1 89 ? 20.719 -16.094 -1.294 1 97.44 89 ASP B N 1
ATOM 2180 C CA . ASP B 1 89 ? 21.375 -15.633 -0.073 1 97.44 89 ASP B CA 1
ATOM 2181 C C . ASP B 1 89 ? 21.578 -14.117 -0.095 1 97.44 89 ASP B C 1
ATOM 2183 O O . ASP B 1 89 ? 21.234 -13.453 -1.074 1 97.44 89 ASP B O 1
ATOM 2187 N N . LEU B 1 90 ? 22.094 -13.648 1.041 1 97.5 90 LEU B N 1
ATOM 2188 C CA . LEU B 1 90 ? 22.219 -12.211 1.208 1 97.5 90 LEU B CA 1
ATOM 2189 C C . LEU B 1 90 ? 23.266 -11.641 0.255 1 97.5 90 LEU B C 1
ATOM 2191 O O . LEU B 1 90 ? 23.141 -10.5 -0.203 1 97.5 90 LEU B O 1
ATOM 2195 N N . GLU B 1 91 ? 24.266 -12.383 -0.053 1 97.81 91 GLU B N 1
ATOM 2196 C CA . GLU B 1 91 ? 25.297 -11.93 -0.989 1 97.81 91 GLU B CA 1
ATOM 2197 C C . GLU B 1 91 ? 24.703 -11.672 -2.371 1 97.81 91 GLU B C 1
ATOM 2199 O O . GLU B 1 91 ? 24.969 -10.641 -2.986 1 97.81 91 GLU B O 1
ATOM 2204 N N . ARG B 1 92 ? 23.938 -12.57 -2.826 1 97.56 92 ARG B N 1
ATOM 2205 C CA . ARG B 1 92 ? 23.281 -12.398 -4.121 1 97.56 92 ARG B CA 1
ATOM 2206 C C . ARG B 1 92 ? 22.25 -11.281 -4.07 1 97.56 92 ARG B C 1
ATOM 2208 O O . ARG B 1 92 ? 22.078 -10.547 -5.047 1 97.56 92 ARG B O 1
ATOM 2215 N N . ALA B 1 93 ? 21.562 -11.164 -2.945 1 98 93 ALA B N 1
ATOM 2216 C CA . ALA B 1 93 ? 20.609 -10.062 -2.771 1 98 93 ALA B CA 1
ATOM 2217 C C . ALA B 1 93 ? 21.312 -8.719 -2.914 1 98 93 ALA B C 1
ATOM 2219 O O . ALA B 1 93 ? 20.812 -7.816 -3.596 1 98 93 ALA B O 1
ATOM 2220 N N . ARG B 1 94 ? 22.469 -8.602 -2.311 1 98.25 94 ARG B N 1
ATOM 2221 C CA . ARG B 1 94 ? 23.266 -7.379 -2.41 1 98.25 94 ARG B CA 1
ATOM 2222 C C . ARG B 1 94 ? 23.609 -7.074 -3.861 1 98.25 94 ARG B C 1
ATOM 2224 O O . ARG B 1 94 ? 23.453 -5.941 -4.32 1 98.25 94 ARG B O 1
ATOM 2231 N N . ALA B 1 95 ? 24.094 -8.07 -4.516 1 97.75 95 ALA B N 1
ATOM 2232 C CA . ALA B 1 95 ? 24.5 -7.895 -5.906 1 97.75 95 ALA B CA 1
ATOM 2233 C C . ALA B 1 95 ? 23.328 -7.453 -6.77 1 97.75 95 ALA B C 1
ATOM 2235 O O . ALA B 1 95 ? 23.469 -6.578 -7.629 1 97.75 95 ALA B O 1
ATOM 2236 N N . ARG B 1 96 ? 22.25 -8.016 -6.547 1 96.88 96 ARG B N 1
ATOM 2237 C CA . ARG B 1 96 ? 21.031 -7.688 -7.289 1 96.88 96 ARG B CA 1
ATOM 2238 C C . ARG B 1 96 ? 20.625 -6.242 -7.047 1 96.88 96 ARG B C 1
ATOM 2240 O O . ARG B 1 96 ? 20.312 -5.512 -7.992 1 96.88 96 ARG B O 1
ATOM 2247 N N . LEU B 1 97 ? 20.547 -5.852 -5.789 1 98.19 97 LEU B N 1
ATOM 2248 C CA . LEU B 1 97 ? 20.156 -4.488 -5.453 1 98.19 97 LEU B CA 1
ATOM 2249 C C . LEU B 1 97 ? 21.125 -3.477 -6.055 1 98.19 97 LEU B C 1
ATOM 2251 O O . LEU B 1 97 ? 20.703 -2.406 -6.504 1 98.19 97 LEU B O 1
ATOM 2255 N N . LEU B 1 98 ? 22.344 -3.863 -6.094 1 98.06 98 LEU B N 1
ATOM 2256 C CA . LEU B 1 98 ? 23.328 -2.996 -6.742 1 98.06 98 LEU B CA 1
ATOM 2257 C C . LEU B 1 98 ? 23.062 -2.914 -8.242 1 98.06 98 LEU B C 1
ATOM 2259 O O . LEU B 1 98 ? 23.219 -1.849 -8.844 1 98.06 98 LEU B O 1
ATOM 2263 N N . ASP B 1 99 ? 22.656 -4.004 -8.773 1 95.94 99 ASP B N 1
ATOM 2264 C CA . ASP B 1 99 ? 22.359 -4.039 -10.203 1 95.94 99 ASP B CA 1
ATOM 2265 C C . ASP B 1 99 ? 21.141 -3.176 -10.531 1 95.94 99 ASP B C 1
ATOM 2267 O O . ASP B 1 99 ? 21.078 -2.559 -11.594 1 95.94 99 ASP B O 1
ATOM 2271 N N . PHE B 1 100 ? 20.203 -3.164 -9.641 1 97.19 100 PHE B N 1
ATOM 2272 C CA . PHE B 1 100 ? 18.953 -2.453 -9.859 1 97.19 100 PHE B CA 1
ATOM 2273 C C . PHE B 1 100 ? 19.109 -0.971 -9.547 1 97.19 100 PHE B C 1
ATOM 2275 O O . PHE B 1 100 ? 18.266 -0.158 -9.922 1 97.19 100 PHE B O 1
ATOM 2282 N N . ARG B 1 101 ? 20.172 -0.635 -8.898 1 97.75 101 ARG B N 1
ATOM 2283 C CA . ARG B 1 101 ? 20.406 0.736 -8.453 1 97.75 101 ARG B CA 1
ATOM 2284 C C . ARG B 1 101 ? 20.328 1.713 -9.625 1 97.75 101 ARG B C 1
ATOM 2286 O O . ARG B 1 101 ? 21.031 1.547 -10.625 1 97.75 101 ARG B O 1
ATOM 2293 N N . GLY B 1 102 ? 19.453 2.697 -9.508 1 97.88 102 GLY B N 1
ATOM 2294 C CA . GLY B 1 102 ? 19.312 3.727 -10.523 1 97.88 102 GLY B CA 1
ATOM 2295 C C . GLY B 1 102 ? 18.531 3.264 -11.734 1 97.88 102 GLY B C 1
ATOM 2296 O O . GLY B 1 102 ? 18.453 3.973 -12.742 1 97.88 102 GLY B O 1
ATOM 2297 N N . ARG B 1 103 ? 17.906 2.121 -11.656 1 98 103 ARG B N 1
ATOM 2298 C CA . ARG B 1 103 ? 17.219 1.561 -12.812 1 98 103 ARG B CA 1
ATOM 2299 C C . ARG B 1 103 ? 15.75 1.294 -12.5 1 98 103 ARG B C 1
ATOM 2301 O O . ARG B 1 103 ? 15.352 1.29 -11.328 1 98 103 ARG B O 1
ATOM 2308 N N . ALA B 1 104 ? 15.008 1.143 -13.547 1 98.5 104 ALA B N 1
ATOM 2309 C CA . ALA B 1 104 ? 13.617 0.711 -13.422 1 98.5 104 ALA B CA 1
ATOM 2310 C C . ALA B 1 104 ? 13.492 -0.795 -13.633 1 98.5 104 ALA B C 1
ATOM 2312 O O . ALA B 1 104 ? 14.273 -1.393 -14.367 1 98.5 104 ALA B O 1
ATOM 2313 N N . HIS B 1 105 ? 12.594 -1.366 -13 1 98.62 105 HIS B N 1
ATOM 2314 C CA . HIS B 1 105 ? 12.227 -2.76 -13.227 1 98.62 105 HIS B CA 1
ATOM 2315 C C . HIS B 1 105 ? 10.727 -2.971 -13.062 1 98.62 105 HIS B C 1
ATOM 2317 O O . HIS B 1 105 ? 10.023 -2.096 -12.555 1 98.62 105 HIS B O 1
ATOM 2323 N N . HIS B 1 106 ? 10.266 -4.137 -13.539 1 98.69 106 HIS B N 1
ATOM 2324 C CA . HIS B 1 106 ? 8.844 -4.453 -13.531 1 98.69 106 HIS B CA 1
ATOM 2325 C C . HIS B 1 106 ? 8.57 -5.723 -12.727 1 98.69 106 HIS B C 1
ATOM 2327 O O . HIS B 1 106 ? 9.336 -6.68 -12.789 1 98.69 106 HIS B O 1
ATOM 2333 N N . LEU B 1 107 ? 7.594 -5.645 -11.938 1 98.69 107 LEU B N 1
ATOM 2334 C CA . LEU B 1 107 ? 7.062 -6.832 -11.281 1 98.69 107 LEU B CA 1
ATOM 2335 C C . LEU B 1 107 ? 5.82 -7.348 -12.008 1 98.69 107 LEU B C 1
ATOM 2337 O O . LEU B 1 107 ? 4.73 -6.801 -11.836 1 98.69 107 LEU B O 1
ATOM 2341 N N . VAL B 1 108 ? 5.98 -8.391 -12.797 1 98.62 108 VAL B N 1
ATOM 2342 C CA . VAL B 1 108 ? 4.855 -9 -13.492 1 98.62 108 VAL B CA 1
ATOM 2343 C C . VAL B 1 108 ? 4.145 -9.984 -12.57 1 98.62 108 VAL B C 1
ATOM 2345 O O . VAL B 1 108 ? 4.656 -11.07 -12.297 1 98.62 108 VAL B O 1
ATOM 2348 N N . THR B 1 109 ? 2.971 -9.633 -12.117 1 98.62 109 THR B N 1
ATOM 2349 C CA . THR B 1 109 ? 2.262 -10.383 -11.086 1 98.62 109 THR B CA 1
ATOM 2350 C C . THR B 1 109 ? 0.932 -10.914 -11.617 1 98.62 109 THR B C 1
ATOM 2352 O O . THR B 1 109 ? 0.089 -10.141 -12.07 1 98.62 109 THR B O 1
ATOM 2355 N N . SER B 1 110 ? 0.775 -12.203 -11.531 1 98.75 110 SER B N 1
ATOM 2356 C CA . SER B 1 110 ? -0.445 -12.844 -12.008 1 98.75 110 SER B CA 1
ATOM 2357 C C . SER B 1 110 ? -1.187 -13.539 -10.875 1 98.75 110 SER B C 1
ATOM 2359 O O . SER B 1 110 ? -0.566 -14.016 -9.922 1 98.75 110 SER B O 1
ATOM 2361 N N . VAL B 1 111 ? -2.49 -13.547 -10.984 1 98.88 111 VAL B N 1
ATOM 2362 C CA . VAL B 1 111 ? -3.34 -14.328 -10.094 1 98.88 111 VAL B CA 1
ATOM 2363 C C . VAL B 1 111 ? -4.34 -15.141 -10.914 1 98.88 111 VAL B C 1
ATOM 2365 O O . VAL B 1 111 ? -4.867 -14.656 -11.914 1 98.88 111 VAL B O 1
ATOM 2368 N N . VAL B 1 112 ? -4.516 -16.375 -10.5 1 98.81 112 VAL B N 1
ATOM 2369 C CA . VAL B 1 112 ? -5.426 -17.297 -11.164 1 98.81 112 VAL B CA 1
ATOM 2370 C C . VAL B 1 112 ? -6.34 -17.953 -10.125 1 98.81 112 VAL B C 1
ATOM 2372 O O . VAL B 1 112 ? -5.895 -18.312 -9.039 1 98.81 112 VAL B O 1
ATOM 2375 N N . CYS B 1 113 ? -7.59 -18.031 -10.469 1 98.81 113 CYS B N 1
ATOM 2376 C CA . CYS B 1 113 ? -8.523 -18.828 -9.688 1 98.81 113 CYS B CA 1
ATOM 2377 C C . CYS B 1 113 ? -8.953 -20.078 -10.453 1 98.81 113 CYS B C 1
ATOM 2379 O O . CYS B 1 113 ? -9.273 -20 -11.641 1 98.81 113 CYS B O 1
ATOM 2381 N N . ALA B 1 114 ? -8.914 -21.188 -9.766 1 98.56 114 ALA B N 1
ATOM 2382 C CA . ALA B 1 114 ? -9.281 -22.453 -10.383 1 98.56 114 ALA B CA 1
ATOM 2383 C C . ALA B 1 114 ? -10.219 -23.25 -9.484 1 98.56 114 ALA B C 1
ATOM 2385 O O . ALA B 1 114 ? -10.258 -23.031 -8.273 1 98.56 114 ALA B O 1
ATOM 2386 N N . LYS B 1 115 ? -10.938 -24.094 -10.062 1 97.81 115 LYS B N 1
ATOM 2387 C CA . LYS B 1 115 ? -11.805 -25.047 -9.391 1 97.81 115 LYS B CA 1
ATOM 2388 C C . LYS B 1 115 ? -11.867 -26.359 -10.156 1 97.81 115 LYS B C 1
ATOM 2390 O O . LYS B 1 115 ? -12.062 -26.375 -11.375 1 97.81 115 LYS B O 1
ATOM 2395 N N . GLY B 1 116 ? -11.742 -27.469 -9.453 1 97.19 116 GLY B N 1
ATOM 2396 C CA . GLY B 1 116 ? -11.844 -28.781 -10.07 1 97.19 116 GLY B CA 1
ATOM 2397 C C . GLY B 1 116 ? -10.867 -28.984 -11.203 1 97.19 116 GLY B C 1
ATOM 2398 O O . GLY B 1 116 ? -11.203 -29.625 -12.211 1 97.19 116 GLY B O 1
ATOM 2399 N N . GLY B 1 117 ? -9.75 -28.328 -11.141 1 97.44 117 GLY B N 1
ATOM 2400 C CA . GLY B 1 117 ? -8.719 -28.5 -12.141 1 97.44 117 GLY B CA 1
ATOM 2401 C C . GLY B 1 117 ? -8.875 -27.578 -13.328 1 97.44 117 GLY B C 1
ATOM 2402 O O . GLY B 1 117 ? -8.07 -27.609 -14.258 1 97.44 117 GLY B O 1
ATOM 2403 N N . SER B 1 118 ? -9.867 -26.703 -13.281 1 97.88 118 SER B N 1
ATOM 2404 C CA . SER B 1 118 ? -10.125 -25.797 -14.391 1 97.88 118 SER B CA 1
ATOM 2405 C C . SER B 1 118 ? -9.953 -24.344 -13.969 1 97.88 118 SER B C 1
ATOM 2407 O O . SER B 1 118 ? -10.367 -23.953 -12.875 1 97.88 118 SER B O 1
ATOM 2409 N N . ARG B 1 119 ? -9.352 -23.609 -14.844 1 98.06 119 ARG B N 1
ATOM 2410 C CA . ARG B 1 119 ? -9.219 -22.172 -14.594 1 98.06 119 ARG B CA 1
ATOM 2411 C C . ARG B 1 119 ? -10.562 -21.469 -14.703 1 98.06 119 ARG B C 1
ATOM 2413 O O . ARG B 1 119 ? -11.289 -21.641 -15.688 1 98.06 119 ARG B O 1
ATOM 2420 N N . LEU B 1 120 ? -10.859 -20.578 -13.766 1 98.12 120 LEU B N 1
ATOM 2421 C CA . LEU B 1 120 ? -12.094 -19.812 -13.758 1 98.12 120 LEU B CA 1
ATOM 2422 C C . LEU B 1 120 ? -11.836 -18.375 -14.211 1 98.12 120 LEU B C 1
ATOM 2424 O O . LEU B 1 120 ? -12.695 -17.75 -14.836 1 98.12 120 LEU B O 1
ATOM 2428 N N . TRP B 1 121 ? -10.68 -17.875 -13.891 1 98.5 121 TRP B N 1
ATOM 2429 C CA . TRP B 1 121 ? -10.391 -16.438 -14.031 1 98.5 121 TRP B CA 1
ATOM 2430 C C . TRP B 1 121 ? -8.914 -16.156 -13.789 1 98.5 121 TRP B C 1
ATOM 2432 O O . TRP B 1 121 ? -8.242 -16.906 -13.078 1 98.5 121 TRP B O 1
ATOM 2442 N N . HIS B 1 122 ? -8.414 -15.211 -14.461 1 98.75 122 HIS B N 1
ATOM 2443 C CA . HIS B 1 122 ? -7.078 -14.734 -14.125 1 98.75 122 HIS B CA 1
ATOM 2444 C C . HIS B 1 122 ? -6.953 -13.234 -14.352 1 98.75 122 HIS B C 1
ATOM 2446 O O . HIS B 1 122 ? -7.805 -12.625 -15 1 98.75 122 HIS B O 1
ATOM 2452 N N . HIS B 1 123 ? -5.926 -12.633 -13.773 1 98.81 123 HIS B N 1
ATOM 2453 C CA . HIS B 1 123 ? -5.602 -11.211 -13.914 1 98.81 123 HIS B CA 1
ATOM 2454 C C . HIS B 1 123 ? -4.105 -10.977 -13.773 1 98.81 123 HIS B C 1
ATOM 2456 O O . HIS B 1 123 ? -3.424 -11.688 -13.031 1 98.81 123 HIS B O 1
ATOM 2462 N N . VAL B 1 124 ? -3.627 -9.992 -14.555 1 98.81 124 VAL B N 1
ATOM 2463 C CA . VAL B 1 124 ? -2.203 -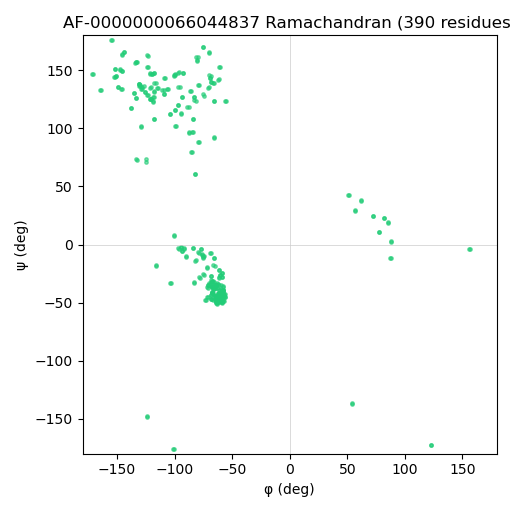9.672 -14.5 1 98.81 124 VAL B CA 1
ATOM 2464 C C . VAL B 1 124 ? -2.021 -8.172 -14.273 1 98.81 124 VAL B C 1
ATOM 2466 O O . VAL B 1 124 ? -2.762 -7.355 -14.836 1 98.81 124 VAL B O 1
ATOM 2469 N N . GLU B 1 125 ? -1.149 -7.812 -13.367 1 98.69 125 GLU B N 1
ATOM 2470 C CA . GLU B 1 125 ? -0.671 -6.449 -13.164 1 98.69 125 GLU B CA 1
ATOM 2471 C C . GLU B 1 125 ? 0.846 -6.367 -13.312 1 98.69 125 GLU B C 1
ATOM 2473 O O . GLU B 1 125 ? 1.559 -7.309 -12.961 1 98.69 125 GLU B O 1
ATOM 2478 N N . THR B 1 126 ? 1.312 -5.227 -13.82 1 98.62 126 THR B N 1
ATOM 2479 C CA . THR B 1 126 ? 2.746 -5.066 -14.031 1 98.62 126 THR B CA 1
ATOM 2480 C C . THR B 1 126 ? 3.229 -3.727 -13.484 1 98.62 126 THR B C 1
ATOM 2482 O O . THR B 1 126 ? 3.629 -2.848 -14.25 1 98.62 126 THR B O 1
ATOM 2485 N N . PRO B 1 127 ? 3.307 -3.592 -12.148 1 98.5 127 PRO B N 1
ATOM 2486 C CA . PRO B 1 127 ? 3.875 -2.355 -11.602 1 98.5 127 PRO B CA 1
ATOM 2487 C C . PRO B 1 127 ? 5.32 -2.129 -12.039 1 98.5 127 PRO B C 1
ATOM 2489 O O . PRO B 1 127 ? 6.035 -3.086 -12.344 1 98.5 127 PRO B O 1
ATOM 2492 N N . CYS B 1 128 ? 5.68 -0.871 -12.078 1 98.75 128 CYS B N 1
ATOM 2493 C CA . CYS B 1 128 ? 7.027 -0.426 -12.414 1 98.75 128 CYS B CA 1
ATOM 2494 C C . CYS B 1 128 ? 7.645 0.369 -11.273 1 98.75 128 CYS B C 1
ATOM 2496 O O . CYS B 1 128 ? 7.035 1.316 -10.773 1 98.75 128 CYS B O 1
ATOM 2498 N N . LEU B 1 129 ? 8.797 -0.034 -10.828 1 98.69 129 LEU B N 1
ATOM 2499 C CA . LEU B 1 129 ? 9.492 0.62 -9.727 1 98.69 129 LEU B CA 1
ATOM 2500 C C . LEU B 1 129 ? 10.836 1.187 -10.188 1 98.69 129 LEU B C 1
ATOM 2502 O O . LEU B 1 129 ? 11.586 0.515 -10.906 1 98.69 129 LEU B O 1
ATOM 2506 N N . HIS B 1 130 ? 11.094 2.449 -9.836 1 98.69 130 HIS B N 1
ATOM 2507 C CA . HIS B 1 130 ? 12.367 3.107 -10.109 1 98.69 130 HIS B CA 1
ATOM 2508 C C . HIS B 1 130 ? 13.219 3.213 -8.852 1 98.69 130 HIS B C 1
ATOM 2510 O O . HIS B 1 130 ? 12.875 3.945 -7.922 1 98.69 130 HIS B O 1
ATOM 2516 N N . MET B 1 131 ? 14.281 2.504 -8.852 1 98.5 131 MET B N 1
ATOM 2517 C CA . MET B 1 131 ? 15.18 2.572 -7.699 1 98.5 131 MET B CA 1
ATOM 2518 C C . MET B 1 131 ? 16.047 3.822 -7.762 1 98.5 131 MET B C 1
ATOM 2520 O O . MET B 1 131 ? 16.5 4.215 -8.836 1 98.5 131 MET B O 1
ATOM 2524 N N . ARG B 1 132 ? 16.156 4.414 -6.633 1 97.69 132 ARG B N 1
ATOM 2525 C CA . ARG B 1 132 ? 17.047 5.566 -6.586 1 97.69 132 ARG B CA 1
ATOM 2526 C C . ARG B 1 132 ? 18.516 5.129 -6.582 1 97.69 132 ARG B C 1
ATOM 2528 O O . ARG B 1 132 ? 18.812 3.939 -6.461 1 97.69 132 ARG B O 1
ATOM 2535 N N . ARG B 1 133 ? 19.453 6.125 -6.762 1 97.56 133 ARG B N 1
ATOM 2536 C CA . ARG B 1 133 ? 20.891 5.867 -6.668 1 97.56 133 ARG B CA 1
ATOM 2537 C C . ARG B 1 133 ? 21.359 5.949 -5.219 1 97.56 133 ARG B C 1
ATOM 2539 O O . ARG B 1 133 ? 22.016 6.918 -4.828 1 97.56 133 ARG B O 1
ATOM 2546 N N . PHE B 1 134 ? 21.094 4.848 -4.523 1 97.69 134 PHE B N 1
ATOM 2547 C CA . PHE B 1 134 ? 21.438 4.836 -3.104 1 97.69 134 PHE B CA 1
ATOM 2548 C C . PHE B 1 134 ? 22.906 4.543 -2.9 1 97.69 134 PHE B C 1
ATOM 2550 O O . PHE B 1 134 ? 23.562 3.984 -3.783 1 97.69 134 PHE B O 1
ATOM 2557 N N . SER B 1 135 ? 23.484 4.914 -1.782 1 97.19 135 SER B N 1
ATOM 2558 C CA . SER B 1 135 ? 24.875 4.68 -1.433 1 97.19 135 SER B CA 1
ATOM 2559 C C . SER B 1 135 ? 25.094 3.258 -0.926 1 97.19 135 SER B C 1
ATOM 2561 O O . SER B 1 135 ? 24.141 2.578 -0.547 1 97.19 135 SER B O 1
ATOM 2563 N N . GLU B 1 136 ? 26.312 2.787 -0.933 1 96.94 136 GLU B N 1
ATOM 2564 C CA . GLU B 1 136 ? 26.625 1.476 -0.37 1 96.94 136 GLU B CA 1
ATOM 2565 C C . GLU B 1 136 ? 26.406 1.46 1.141 1 96.94 136 GLU B C 1
ATOM 2567 O O . GLU B 1 136 ? 26.047 0.431 1.71 1 96.94 136 GLU B O 1
ATOM 2572 N N . ASP B 1 137 ? 26.656 2.637 1.768 1 96.5 137 ASP B N 1
ATOM 2573 C CA . ASP B 1 137 ? 26.391 2.748 3.197 1 96.5 137 ASP B CA 1
ATOM 2574 C C . ASP B 1 137 ? 24.906 2.5 3.492 1 96.5 137 ASP B C 1
ATOM 2576 O O . ASP B 1 137 ? 24.578 1.756 4.414 1 96.5 137 ASP B O 1
ATOM 2580 N N . PHE B 1 138 ? 24.109 3.111 2.705 1 96.88 138 PHE B N 1
ATOM 2581 C CA . PHE B 1 138 ? 22.688 2.863 2.834 1 96.88 138 PHE B CA 1
ATOM 2582 C C . PHE B 1 138 ? 22.375 1.385 2.641 1 96.88 138 PHE B C 1
ATOM 2584 O O . PHE B 1 138 ? 21.641 0.789 3.441 1 96.88 138 PHE B O 1
ATOM 2591 N N . LEU B 1 139 ? 22.891 0.838 1.578 1 97.88 139 LEU B N 1
ATOM 2592 C CA . LEU B 1 139 ? 22.609 -0.556 1.25 1 97.88 139 LEU B CA 1
ATOM 2593 C C . LEU B 1 139 ? 23.031 -1.477 2.393 1 97.88 139 LEU B C 1
ATOM 2595 O O . LEU B 1 139 ? 22.297 -2.4 2.748 1 97.88 139 LEU B O 1
ATOM 2599 N N . ASN B 1 140 ? 24.219 -1.227 2.979 1 97.5 140 ASN B N 1
ATOM 2600 C CA . ASN B 1 140 ? 24.688 -2.023 4.102 1 97.5 140 ASN B CA 1
ATOM 2601 C C . ASN B 1 140 ? 23.719 -1.979 5.277 1 97.5 140 ASN B C 1
ATOM 2603 O O . ASN B 1 140 ? 23.422 -3.012 5.879 1 97.5 140 ASN B O 1
ATOM 2607 N N . ARG B 1 141 ? 23.219 -0.89 5.57 1 96 141 ARG B N 1
ATOM 2608 C CA . ARG B 1 141 ? 22.281 -0.724 6.664 1 96 141 ARG B CA 1
ATOM 2609 C C . ARG B 1 141 ? 20.953 -1.42 6.355 1 96 141 ARG B C 1
ATOM 2611 O O . ARG B 1 141 ? 20.359 -2.047 7.23 1 96 141 ARG B O 1
ATOM 2618 N N . TYR B 1 142 ? 20.562 -1.21 5.121 1 97.44 142 TYR B N 1
ATOM 2619 C CA . TYR B 1 142 ? 19.312 -1.826 4.688 1 97.44 142 TYR B CA 1
ATOM 2620 C C . TYR B 1 142 ? 19.375 -3.344 4.82 1 97.44 142 TYR B C 1
ATOM 2622 O O . TYR B 1 142 ? 18.453 -3.965 5.363 1 97.44 142 TYR B O 1
ATOM 2630 N N . LEU B 1 143 ? 20.453 -3.924 4.305 1 97.69 143 LEU B N 1
ATOM 2631 C CA . LEU B 1 143 ? 20.641 -5.367 4.367 1 97.69 143 LEU B CA 1
ATOM 2632 C C . LEU B 1 143 ? 20.688 -5.848 5.812 1 97.69 143 LEU B C 1
ATOM 2634 O O . LEU B 1 143 ? 20.125 -6.887 6.148 1 97.69 143 LEU B O 1
ATOM 2638 N N . ALA B 1 144 ? 21.359 -5.086 6.633 1 96.88 144 ALA B N 1
ATOM 2639 C CA . ALA B 1 144 ? 21.469 -5.441 8.047 1 96.88 144 ALA B CA 1
ATOM 2640 C C . ALA B 1 144 ? 20.109 -5.383 8.727 1 96.88 144 ALA B C 1
ATOM 2642 O O . ALA B 1 144 ? 19.797 -6.227 9.57 1 96.88 144 ALA B O 1
ATOM 2643 N N . GLN B 1 145 ? 19.328 -4.438 8.359 1 95.69 145 GLN B N 1
ATOM 2644 C CA . GLN B 1 145 ? 18.031 -4.223 8.969 1 95.69 145 GLN B CA 1
ATOM 2645 C C . GLN B 1 145 ? 17.047 -5.305 8.547 1 95.69 145 GLN B C 1
ATOM 2647 O O . GLN B 1 145 ? 16.297 -5.832 9.383 1 95.69 145 GLN B O 1
ATOM 2652 N N . GLU B 1 146 ? 16.984 -5.641 7.297 1 96.44 146 GLU B N 1
ATOM 2653 C CA . GLU B 1 146 ? 16 -6.57 6.75 1 96.44 146 GLU B CA 1
ATOM 2654 C C . GLU B 1 146 ? 16.453 -8.016 6.938 1 96.44 146 GLU B C 1
ATOM 2656 O O . GLU B 1 146 ? 15.617 -8.906 7.148 1 96.44 146 GLU B O 1
ATOM 2661 N N . GLY B 1 147 ? 17.703 -8.227 6.883 1 96.56 147 GLY B N 1
ATOM 2662 C CA . GLY B 1 147 ? 18.234 -9.57 6.984 1 96.56 147 GLY B CA 1
ATOM 2663 C C . GLY B 1 147 ? 17.625 -10.531 5.973 1 96.56 147 GLY B C 1
ATOM 2664 O O . GLY B 1 147 ? 17.453 -10.18 4.805 1 96.56 147 GLY B O 1
ATOM 2665 N N . GLU B 1 148 ? 17.297 -11.742 6.43 1 95.94 148 GLU B N 1
ATOM 2666 C CA . GLU B 1 148 ? 16.891 -12.805 5.527 1 95.94 148 GLU B CA 1
ATOM 2667 C C . GLU B 1 148 ? 15.453 -12.594 5.051 1 95.94 148 GLU B C 1
ATOM 2669 O O . GLU B 1 148 ? 15 -13.25 4.109 1 95.94 148 GLU B O 1
ATOM 2674 N N . ALA B 1 149 ? 14.742 -11.641 5.621 1 94.62 149 ALA B N 1
ATOM 2675 C CA . ALA B 1 149 ? 13.367 -11.359 5.211 1 94.62 149 ALA B CA 1
ATOM 2676 C C . ALA B 1 149 ? 13.312 -10.93 3.748 1 94.62 149 ALA B C 1
ATOM 2678 O O . ALA B 1 149 ? 12.328 -11.195 3.055 1 94.62 149 ALA B O 1
ATOM 2679 N N . LEU B 1 150 ? 14.406 -10.336 3.293 1 94.75 150 LEU B N 1
ATOM 2680 C CA . LEU B 1 150 ? 14.422 -9.82 1.928 1 94.75 150 LEU B CA 1
ATOM 2681 C C . LEU B 1 150 ? 14.469 -10.961 0.917 1 94.75 150 LEU B C 1
ATOM 2683 O O . LEU B 1 150 ? 14.078 -10.789 -0.24 1 94.75 150 LEU B O 1
ATOM 2687 N N . LEU B 1 151 ? 14.891 -12.141 1.365 1 96 151 LEU B N 1
ATOM 2688 C CA . LEU B 1 151 ? 15.07 -13.266 0.456 1 96 151 LEU B CA 1
ATOM 2689 C C . LEU B 1 151 ? 13.727 -13.859 0.053 1 96 151 LEU B C 1
ATOM 2691 O O . LEU B 1 151 ? 13.648 -14.648 -0.892 1 96 151 LEU B O 1
ATOM 2695 N N . GLY B 1 152 ? 12.648 -13.422 0.718 1 94.56 152 GLY B N 1
ATOM 2696 C CA . GLY B 1 152 ? 11.312 -13.898 0.407 1 94.56 152 GLY B CA 1
ATOM 2697 C C . GLY B 1 152 ? 10.664 -13.156 -0.747 1 94.56 152 GLY B C 1
ATOM 2698 O O . GLY B 1 152 ? 9.57 -13.516 -1.19 1 94.56 152 GLY B O 1
ATOM 2699 N N . SER B 1 153 ? 11.328 -12.18 -1.269 1 95.19 153 SER B N 1
ATOM 2700 C CA . SER B 1 153 ? 10.812 -11.375 -2.377 1 95.19 153 SER B CA 1
ATOM 2701 C C . SER B 1 153 ? 11.727 -11.469 -3.594 1 95.19 153 SER B C 1
ATOM 2703 O O . SER B 1 153 ? 12.953 -11.539 -3.455 1 95.19 153 SER B O 1
ATOM 2705 N N . VAL B 1 154 ? 11.117 -11.406 -4.727 1 95.31 154 VAL B N 1
ATOM 2706 C CA . VAL B 1 154 ? 11.875 -11.531 -5.965 1 95.31 154 VAL B CA 1
ATOM 2707 C C . VAL B 1 154 ? 12.773 -10.305 -6.148 1 95.31 154 VAL B C 1
ATOM 2709 O O . VAL B 1 154 ? 13.844 -10.391 -6.754 1 95.31 154 VAL B O 1
ATOM 2712 N N . GLY B 1 155 ? 12.406 -9.195 -5.605 1 96.69 155 GLY B N 1
ATOM 2713 C CA . GLY B 1 155 ? 13.156 -7.965 -5.789 1 96.69 155 GLY B CA 1
ATOM 2714 C C . GLY B 1 155 ? 14.172 -7.715 -4.688 1 96.69 155 GLY B C 1
ATOM 2715 O O . GLY B 1 155 ? 14.945 -6.758 -4.758 1 96.69 155 GLY B O 1
ATOM 2716 N N . CYS B 1 156 ? 14.164 -8.578 -3.639 1 97.75 156 CYS B N 1
ATOM 2717 C CA . CYS B 1 156 ? 15.023 -8.414 -2.473 1 97.75 156 CYS B CA 1
ATOM 2718 C C . CYS B 1 156 ? 14.719 -7.109 -1.748 1 97.75 156 CYS B C 1
ATOM 2720 O O . CYS B 1 156 ? 15.625 -6.402 -1.322 1 97.75 156 CYS B O 1
ATOM 2722 N N . TYR B 1 157 ? 13.492 -6.785 -1.701 1 97.81 157 TYR B N 1
ATOM 2723 C CA . TYR B 1 157 ? 13 -5.641 -0.941 1 97.81 157 TYR B CA 1
ATOM 2724 C C . TYR B 1 157 ? 11.562 -5.867 -0.492 1 97.81 157 TYR B C 1
ATOM 2726 O O . TYR B 1 157 ? 10.82 -6.625 -1.122 1 97.81 157 TYR B O 1
ATOM 2734 N N . ARG B 1 158 ? 11.273 -5.238 0.615 1 95.38 158 ARG B N 1
ATOM 2735 C CA . ARG B 1 158 ? 9.922 -5.223 1.157 1 95.38 158 ARG B CA 1
ATOM 2736 C C . ARG B 1 158 ? 9.367 -3.803 1.218 1 95.38 158 ARG B C 1
ATOM 2738 O O . ARG B 1 158 ? 9.789 -3.004 2.057 1 95.38 158 ARG B O 1
ATOM 2745 N N . LEU B 1 159 ? 8.391 -3.543 0.28 1 95.62 159 LEU B N 1
ATOM 2746 C CA . LEU B 1 159 ? 7.84 -2.195 0.164 1 95.62 159 LEU B CA 1
ATOM 2747 C C . LEU B 1 159 ? 7.094 -1.801 1.434 1 95.62 159 LEU B C 1
ATOM 2749 O O . LEU B 1 159 ? 7.055 -0.623 1.794 1 95.62 159 LEU B O 1
ATOM 2753 N N . GLU B 1 160 ? 6.41 -2.793 2.107 1 92.44 160 GLU B N 1
ATOM 2754 C CA . GLU B 1 160 ? 5.664 -2.568 3.342 1 92.44 160 GLU B CA 1
ATOM 2755 C C . GLU B 1 160 ? 6.602 -2.254 4.504 1 92.44 160 GLU B C 1
ATOM 2757 O O . GLU B 1 160 ? 6.148 -1.887 5.59 1 92.44 160 GLU B O 1
ATOM 2762 N N . GLY B 1 161 ? 7.875 -2.369 4.293 1 94.31 161 GLY B N 1
ATOM 2763 C CA . GLY B 1 161 ? 8.914 -2.076 5.273 1 94.31 161 GLY B CA 1
ATOM 2764 C C . GLY B 1 161 ? 9.922 -1.061 4.781 1 94.31 161 GLY B C 1
ATOM 2765 O O . GLY B 1 161 ? 9.578 -0.132 4.051 1 94.31 161 GLY B O 1
ATOM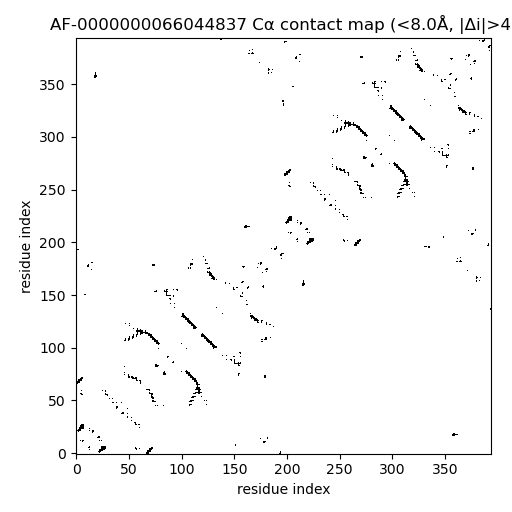 2766 N N . PRO B 1 162 ? 11.164 -1.225 5.25 1 96.31 162 PRO B N 1
ATOM 2767 C CA . PRO B 1 162 ? 12.195 -0.236 4.922 1 96.31 162 PRO B CA 1
ATOM 2768 C C . PRO B 1 162 ? 12.531 -0.212 3.432 1 96.31 162 PRO B C 1
ATOM 2770 O O . PRO B 1 162 ? 13.188 0.718 2.959 1 96.31 162 PRO B O 1
ATOM 2773 N N . GLY B 1 163 ? 12.031 -1.224 2.699 1 97.44 163 GLY B N 1
ATOM 2774 C CA . GLY B 1 163 ? 12.32 -1.305 1.278 1 97.44 163 GLY B CA 1
ATOM 2775 C C . GLY B 1 163 ? 11.805 -0.116 0.492 1 97.44 163 GLY B C 1
ATOM 2776 O O . GLY B 1 163 ? 12.281 0.162 -0.611 1 97.44 163 GLY B O 1
ATOM 2777 N N . ILE B 1 164 ? 10.805 0.597 1.038 1 97.88 164 ILE B N 1
ATOM 2778 C CA . ILE B 1 164 ? 10.242 1.769 0.38 1 97.88 164 ILE B CA 1
ATOM 2779 C C . ILE B 1 164 ? 11.336 2.812 0.158 1 97.88 164 ILE B C 1
ATOM 2781 O O . ILE B 1 164 ? 11.273 3.59 -0.799 1 97.88 164 ILE B O 1
ATOM 2785 N N . GLN B 1 165 ? 12.375 2.822 0.916 1 97.75 165 GLN B N 1
ATOM 2786 C CA . GLN B 1 165 ? 13.445 3.814 0.85 1 97.75 165 GLN B CA 1
ATOM 2787 C C . GLN B 1 165 ? 14.344 3.576 -0.359 1 97.75 165 GLN B C 1
ATOM 2789 O O . GLN B 1 165 ? 15.172 4.426 -0.701 1 97.75 165 GLN B O 1
ATOM 2794 N N . LEU B 1 166 ? 14.195 2.463 -1 1 98.38 166 LEU B N 1
ATOM 2795 C CA . LEU B 1 166 ? 15.023 2.143 -2.158 1 98.38 166 LEU B CA 1
ATOM 2796 C C . LEU B 1 166 ? 14.516 2.861 -3.404 1 98.38 166 LEU B C 1
ATOM 2798 O O . LEU B 1 166 ? 15.203 2.9 -4.426 1 98.38 166 LEU B O 1
ATOM 2802 N N . PHE B 1 167 ? 13.352 3.549 -3.281 1 98.44 167 PHE B N 1
ATOM 2803 C CA . PHE B 1 167 ? 12.695 3.941 -4.52 1 98.44 167 PHE B CA 1
ATOM 2804 C C . PHE B 1 167 ? 12.469 5.449 -4.562 1 98.44 167 PHE B C 1
ATOM 2806 O O . PHE B 1 167 ? 12.305 6.082 -3.518 1 98.44 167 PHE B O 1
ATOM 2813 N N . ASP B 1 168 ? 12.422 5.988 -5.809 1 96.56 168 ASP B N 1
ATOM 2814 C CA . ASP B 1 168 ? 12.07 7.395 -5.965 1 96.56 168 ASP B CA 1
ATOM 2815 C C . ASP B 1 168 ? 10.758 7.547 -6.742 1 96.56 168 ASP B C 1
ATOM 2817 O O . ASP B 1 168 ? 10.141 8.609 -6.719 1 96.56 168 ASP B O 1
ATOM 2821 N N . ARG B 1 169 ? 10.414 6.484 -7.422 1 97.69 169 ARG B N 1
ATOM 2822 C CA . ARG B 1 169 ? 9.164 6.496 -8.172 1 97.69 169 ARG B CA 1
ATOM 2823 C C . ARG B 1 169 ? 8.555 5.102 -8.242 1 97.69 169 ARG B C 1
ATOM 2825 O O . ARG B 1 169 ? 9.266 4.117 -8.445 1 97.69 169 ARG B O 1
ATOM 2832 N N . ILE B 1 170 ? 7.285 5.023 -8.016 1 98.25 170 ILE B N 1
ATOM 2833 C CA . ILE B 1 170 ? 6.551 3.766 -8.062 1 98.25 170 ILE B CA 1
ATOM 2834 C C . ILE B 1 170 ? 5.266 3.949 -8.867 1 98.25 170 ILE B C 1
ATOM 2836 O O . ILE B 1 170 ? 4.496 4.879 -8.625 1 98.25 170 ILE B O 1
ATOM 2840 N N . GLU B 1 171 ? 5.086 3.141 -9.836 1 97.88 171 GLU B N 1
ATOM 2841 C CA . GLU B 1 171 ? 3.879 3.131 -10.656 1 97.88 171 GLU B CA 1
ATOM 2842 C C . GLU B 1 171 ? 3.184 1.774 -10.602 1 97.88 171 GLU B C 1
ATOM 2844 O O . GLU B 1 171 ? 3.773 0.753 -10.961 1 97.88 171 GLU B O 1
ATOM 2849 N N . GLY B 1 172 ? 1.901 1.832 -10.242 1 97.31 172 GLY B N 1
ATOM 2850 C CA . GLY B 1 172 ? 1.154 0.584 -10.242 1 97.31 172 GLY B CA 1
ATOM 2851 C C . GLY B 1 172 ? 0.532 0.268 -8.891 1 97.31 172 GLY B C 1
ATOM 2852 O O . GLY B 1 172 ? 0.641 1.058 -7.953 1 97.31 172 GLY B O 1
ATOM 2853 N N . ASP B 1 173 ? -0.014 -0.901 -8.812 1 96.88 173 ASP B N 1
ATOM 2854 C CA . ASP B 1 173 ? -0.827 -1.347 -7.684 1 96.88 173 ASP B CA 1
ATOM 2855 C C . ASP B 1 173 ? 0.05 -1.857 -6.543 1 96.88 173 ASP B C 1
ATOM 2857 O O . ASP B 1 173 ? 0.889 -2.738 -6.742 1 96.88 173 ASP B O 1
ATOM 2861 N N . TYR B 1 174 ? -0.151 -1.336 -5.375 1 97.75 174 TYR B N 1
ATOM 2862 C CA . TYR B 1 174 ? 0.624 -1.66 -4.184 1 97.75 174 TYR B CA 1
ATOM 2863 C C . TYR B 1 174 ? 0.555 -3.15 -3.877 1 97.75 174 TYR B C 1
ATOM 2865 O O . TYR B 1 174 ? 1.58 -3.785 -3.617 1 97.75 174 TYR B O 1
ATOM 2873 N N . PHE B 1 175 ? -0.599 -3.75 -3.93 1 97.94 175 PHE B N 1
ATOM 2874 C CA . PHE B 1 175 ? -0.777 -5.148 -3.559 1 97.94 175 PHE B CA 1
ATOM 2875 C C . PHE B 1 175 ? -0.107 -6.066 -4.57 1 97.94 175 PHE B C 1
ATOM 2877 O O . PHE B 1 175 ? 0.424 -7.117 -4.207 1 97.94 175 PHE B O 1
ATOM 2884 N N . SER B 1 176 ? -0.128 -5.645 -5.805 1 98.19 176 SER B N 1
ATOM 2885 C CA . SER B 1 176 ? 0.582 -6.406 -6.828 1 98.19 176 SER B CA 1
ATOM 2886 C C . SER B 1 176 ? 2.086 -6.398 -6.578 1 98.19 176 SER B C 1
ATOM 2888 O O . SER B 1 176 ? 2.771 -7.387 -6.848 1 98.19 176 SER B O 1
ATOM 2890 N N . ILE B 1 177 ? 2.555 -5.281 -6.125 1 98.25 177 ILE B N 1
ATOM 2891 C CA . ILE B 1 177 ? 3.973 -5.199 -5.793 1 98.25 177 ILE B CA 1
ATOM 2892 C C . ILE B 1 177 ? 4.297 -6.172 -4.664 1 98.25 177 ILE B C 1
ATOM 2894 O O . ILE B 1 177 ? 5.34 -6.828 -4.68 1 98.25 177 ILE B O 1
ATOM 2898 N N . LEU B 1 178 ? 3.371 -6.289 -3.734 1 97.19 178 LEU B N 1
ATOM 2899 C CA . LEU B 1 178 ? 3.602 -7.191 -2.609 1 97.19 178 LEU B CA 1
ATOM 2900 C C . LEU B 1 178 ? 3.535 -8.648 -3.061 1 97.19 178 LEU B C 1
ATOM 2902 O O . LEU B 1 178 ? 4.191 -9.516 -2.475 1 97.19 178 LEU B O 1
ATOM 2906 N N . GLY B 1 179 ? 2.598 -8.883 -4.086 1 97.06 179 GLY B N 1
ATOM 2907 C CA . GLY B 1 179 ? 2.682 -10.266 -4.539 1 97.06 179 GLY B CA 1
ATOM 2908 C C . GLY B 1 179 ? 1.396 -10.766 -5.172 1 97.06 179 GLY B C 1
ATOM 2909 O O . GLY B 1 179 ? 1.345 -11.883 -5.684 1 97.06 179 GLY B O 1
ATOM 2910 N N . MET B 1 180 ? 0.375 -9.945 -5.168 1 98.12 180 MET B N 1
ATOM 2911 C CA . MET B 1 180 ? -0.878 -10.43 -5.738 1 98.12 180 MET B CA 1
ATOM 2912 C C . MET B 1 180 ? -1.834 -9.273 -6.012 1 98.12 180 MET B C 1
ATOM 2914 O O . MET B 1 180 ? -2.023 -8.398 -5.164 1 98.12 180 MET B O 1
ATOM 2918 N N . PRO B 1 181 ? -2.436 -9.266 -7.246 1 98.25 181 PRO B N 1
ATOM 2919 C CA . PRO B 1 181 ? -3.484 -8.281 -7.512 1 98.25 181 PRO B CA 1
ATOM 2920 C C . PRO B 1 181 ? -4.727 -8.492 -6.652 1 98.25 181 PRO B C 1
ATOM 2922 O O . PRO B 1 181 ? -5.672 -9.164 -7.078 1 98.25 181 PRO B O 1
ATOM 2925 N N . LEU B 1 182 ? -4.773 -7.867 -5.566 1 98.25 182 LEU B N 1
ATOM 2926 C CA . LEU B 1 182 ? -5.754 -8.172 -4.527 1 98.25 182 LEU B CA 1
ATOM 2927 C C . LEU B 1 182 ? -7.141 -7.68 -4.926 1 98.25 182 LEU B C 1
ATOM 2929 O O . LEU B 1 182 ? -8.125 -8.414 -4.82 1 98.25 182 LEU B O 1
ATOM 2933 N N . LEU B 1 183 ? -7.246 -6.418 -5.395 1 98.12 183 LEU B N 1
ATOM 2934 C CA . LEU B 1 183 ? -8.547 -5.812 -5.648 1 98.12 183 LEU B CA 1
ATOM 2935 C C . LEU B 1 183 ? -9.289 -6.566 -6.746 1 98.12 183 LEU B C 1
ATOM 2937 O O . LEU B 1 183 ? -10.445 -6.953 -6.566 1 98.12 183 LEU B O 1
ATOM 2941 N N . PRO B 1 184 ? -8.609 -6.824 -7.883 1 98.12 184 PRO B N 1
ATOM 2942 C CA . PRO B 1 184 ? -9.273 -7.656 -8.891 1 98.12 184 PRO B CA 1
ATOM 2943 C C . PRO B 1 184 ? -9.672 -9.031 -8.359 1 98.12 184 PRO B C 1
ATOM 2945 O O . PRO B 1 184 ? -10.742 -9.539 -8.688 1 98.12 184 PRO B O 1
ATOM 2948 N N . LEU B 1 185 ? -8.852 -9.633 -7.555 1 98.38 185 LEU B N 1
ATOM 2949 C CA . LEU B 1 185 ? -9.164 -10.93 -6.977 1 98.38 185 LEU B CA 1
ATOM 2950 C C . LEU B 1 185 ? -10.438 -10.867 -6.137 1 98.38 185 LEU B C 1
ATOM 2952 O O . LEU B 1 185 ? -11.32 -11.711 -6.277 1 98.38 185 LEU B O 1
ATOM 2956 N N . LEU B 1 186 ? -10.523 -9.875 -5.289 1 97.75 186 LEU B N 1
ATOM 2957 C CA . LEU B 1 186 ? -11.695 -9.711 -4.438 1 97.75 186 LEU B CA 1
ATOM 2958 C C . LEU B 1 186 ? -12.961 -9.562 -5.281 1 97.75 186 LEU B C 1
ATOM 2960 O O . LEU B 1 186 ? -14.008 -10.117 -4.941 1 97.75 186 LEU B O 1
ATOM 2964 N N . GLY B 1 187 ? -12.844 -8.742 -6.363 1 97.38 187 GLY B N 1
ATOM 2965 C CA . GLY B 1 187 ? -13.969 -8.594 -7.273 1 97.38 187 GLY B CA 1
ATOM 2966 C C . GLY B 1 187 ? -14.453 -9.922 -7.84 1 97.38 187 GLY B C 1
ATOM 2967 O O . GLY B 1 187 ? -15.656 -10.195 -7.84 1 97.38 187 GLY B O 1
ATOM 2968 N N . PHE B 1 188 ? -13.547 -10.734 -8.258 1 98 188 PHE B N 1
ATOM 2969 C CA . PHE B 1 188 ? -13.891 -12.039 -8.812 1 98 188 PHE B CA 1
ATOM 2970 C C . PHE B 1 188 ? -14.547 -12.922 -7.758 1 98 188 PHE B C 1
ATOM 2972 O O . PHE B 1 188 ? -15.57 -13.555 -8.016 1 98 188 PHE B O 1
ATOM 2979 N N . LEU B 1 189 ? -13.914 -13.039 -6.531 1 96.81 189 LEU B N 1
ATOM 2980 C CA . LEU B 1 189 ? -14.406 -13.906 -5.477 1 96.81 189 LEU B CA 1
ATOM 2981 C C . LEU B 1 189 ? -15.836 -13.539 -5.09 1 96.81 189 LEU B C 1
ATOM 2983 O O . LEU B 1 189 ? -16.656 -14.414 -4.789 1 96.81 189 LEU B O 1
ATOM 2987 N N . ARG B 1 190 ? -16.094 -12.266 -5.117 1 95.12 190 ARG B N 1
ATOM 2988 C CA . ARG B 1 190 ? -17.453 -11.82 -4.816 1 95.12 190 ARG B CA 1
ATOM 2989 C C . ARG B 1 190 ? -18.422 -12.25 -5.91 1 95.12 190 ARG B C 1
ATOM 2991 O O . ARG B 1 190 ? -19.516 -12.742 -5.621 1 95.12 190 ARG B O 1
ATOM 2998 N N . GLN B 1 191 ? -18.047 -12.031 -7.156 1 93.38 191 GLN B N 1
ATOM 2999 C CA . GLN B 1 191 ? -18.891 -12.406 -8.297 1 93.38 191 GLN B CA 1
ATOM 3000 C C . GLN B 1 191 ? -19.156 -13.906 -8.312 1 93.38 191 GLN B C 1
ATOM 3002 O O . GLN B 1 191 ? -20.203 -14.352 -8.789 1 93.38 191 GLN B O 1
ATOM 3007 N N . HIS B 1 192 ? -18.234 -14.672 -7.723 1 91.12 192 HIS B N 1
ATOM 3008 C CA . HIS B 1 192 ? -18.344 -16.125 -7.723 1 91.12 192 HIS B CA 1
ATOM 3009 C C . HIS B 1 192 ? -18.891 -16.641 -6.395 1 91.12 192 HIS B C 1
ATOM 3011 O O . HIS B 1 192 ? -18.766 -17.828 -6.09 1 91.12 192 HIS B O 1
ATOM 3017 N N . GLN B 1 193 ? -19.344 -15.742 -5.508 1 88.69 193 GLN B N 1
ATOM 3018 C CA . GLN B 1 193 ? -20.094 -15.992 -4.281 1 88.69 193 GLN B CA 1
ATOM 3019 C C . GLN B 1 193 ? -19.203 -16.609 -3.211 1 88.69 193 GLN B C 1
ATOM 3021 O O . GLN B 1 193 ? -19.656 -17.438 -2.41 1 88.69 193 GLN B O 1
ATOM 3026 N N . ALA B 1 194 ? -17.969 -16.328 -3.375 1 88.94 194 ALA B N 1
ATOM 3027 C CA . ALA B 1 194 ? -17.031 -16.797 -2.357 1 88.94 194 ALA B CA 1
ATOM 3028 C C . ALA B 1 194 ? -16.859 -15.758 -1.247 1 88.94 194 ALA B C 1
ATOM 3030 O O . ALA B 1 194 ? -16.25 -16.031 -0.212 1 88.94 194 ALA B O 1
ATOM 3031 N N . LEU B 1 195 ? -17.375 -14.594 -1.462 1 89 195 LEU B N 1
ATOM 3032 C CA . LEU B 1 195 ? -17.391 -13.523 -0.476 1 89 195 LEU B CA 1
ATOM 3033 C C . LEU B 1 195 ? -18.766 -12.875 -0.408 1 89 195 LEU B C 1
ATOM 3035 O O . LEU B 1 195 ? -19.531 -12.922 -1.378 1 89 195 LEU B O 1
ATOM 3039 N N . THR B 1 196 ? -18.891 -12.305 0.799 1 82.25 196 THR B N 1
ATOM 3040 C CA . THR B 1 196 ? -20.125 -11.539 0.942 1 82.25 196 THR B CA 1
ATOM 3041 C C . THR B 1 196 ? -20.094 -10.305 0.052 1 82.25 196 THR B C 1
ATOM 3043 O O . THR B 1 196 ? -19.062 -9.625 -0.047 1 82.25 196 THR B O 1
ATOM 3046 N N . VAL B 1 197 ? -21.328 -9.984 -0.464 1 85.88 197 VAL B N 1
ATOM 3047 C CA . VAL B 1 197 ? -21.422 -8.852 -1.384 1 85.88 197 VAL B CA 1
ATOM 3048 C C . VAL B 1 197 ? -21.703 -7.57 -0.602 1 85.88 197 VAL B C 1
ATOM 3050 O O . VAL B 1 197 ? -22.453 -7.578 0.368 1 85.88 197 VAL B O 1
#

InterPro domains:
  IPR003697 Nucleoside triphosphate pyrophosphatase Maf-like protein [MF_00528] (2-194)
  IPR003697 Nucleoside triphosphate pyrophosphatase Maf-like protein [PF02545] (2-191)
  IPR003697 Nucleoside triphosphate pyrophosphatase Maf-like protein [PIRSF006305] (2-193)
  IPR003697 Nucleoside triphosphate pyrophosphatase Maf-like protein [PTHR43213] (2-187)
  IPR003697 Nucleoside triphosphate pyrophosphatase Maf-like protein [cd00555] (3-177)
  IPR029001 Inosine triphosphate pyrophosphatase-like [G3DSA:3.90.950.10] (1-194)
  IPR029001 Inosine triphosphate pyrophosphatase-like [SSF52972] (1-191)